Protein AF-A0A8T2P0H8-F1 (afdb_monomer)

Radius of gyration: 30.62 Å; Cα contacts (8 Å, |Δi|>4): 964; chains: 1; bounding box: 77×51×80 Å

Solvent-accessible surface area (backbone atoms only — not comparable to full-atom values): 26871 Å² total; per-residue (Å²): 116,44,76,33,83,90,40,81,39,49,66,88,51,33,48,67,26,96,79,39,48,78,45,76,52,98,51,91,73,51,45,68,33,65,76,38,81,43,48,53,86,49,27,20,58,27,81,47,41,81,36,80,53,46,74,39,43,60,28,81,62,44,70,41,48,44,81,52,16,29,66,15,85,56,33,77,40,82,42,22,50,88,58,39,47,65,35,62,61,39,64,42,43,66,92,54,27,44,67,16,79,69,36,81,41,76,58,55,88,63,52,45,68,46,62,63,42,80,41,44,59,74,55,30,42,72,12,45,60,84,96,56,54,37,82,35,72,20,95,44,94,46,41,45,68,58,54,67,41,60,46,77,68,52,88,88,72,72,79,81,85,88,77,80,75,73,85,80,94,53,92,79,50,43,74,31,72,80,43,76,41,49,67,85,56,30,46,64,21,80,56,45,77,42,73,33,80,60,90,64,53,44,68,42,76,92,35,70,45,43,55,88,48,28,27,73,16,80,93,42,80,37,89,48,46,88,50,42,67,22,51,66,39,77,44,49,80,84,41,23,39,68,14,86,41,40,74,39,81,73,60,49,50,94,59,49,44,64,27,39,65,40,81,43,51,73,75,42,79,49,49,46,59,13,79,42,35,77,42,78,40,86,90,51,56,67,88,37,37,46,54,20,50,59,41,79,36,71,40,54,88,52,33,44,63,17,46,41,97,88,45,47,39,73,41,74,64,51,93,64,51,46,65,28,24,46,45,81,42,50,58,89,58,35,47,58,40,38,39,42,81,41,75,68,81,93,62,88,76,73,84,77,88,64,78,80,44,39,45,46,78,45,56,75,77,68,57,55,56,68,80,71,57,72,65,88,59,83,86,32,39,35,36,31,26,29,70,46,74,50,77,57,97,61,37,28,38,37,37,24,29,71,27,37,32,64,52,95,90,44,76,43,79,78,44,69,70,47,80,45,80,41,44,35,45,47,22,66,66,80,60,76,75,41,37,34,39,41,34,64,54,91,53,34,38,41,36,26,77,38,76,88,45,91,57,53,68,58,65,54,52,62,58,60,74,114

Nearest PDB structures (foldseek):
  6ysq-assembly2_F  TM=4.222E-01  e=3.619E-02  Homo sapiens
  3prx-assembly2_D  TM=3.725E-01  e=8.378E-01  Naja kaouthia
  7oh9-assembly1_M  TM=4.017E-01  e=3.820E-01  Saccharomyces cerevisiae
  3hs0-assembly3_H-2  TM=3.781E-01  e=1.313E+00  Naja kaouthia
  8ied-assembly1_N  TM=2.367E-01  e=1.049E+00  Mus musculus

Foldseek 3Di:
DDAFPNDDDDLVQWDHEPVSDIDGDPDNQWDAALRDTDHLCQWDHENRDIDRDHQWDYQLRDTDHLQQWDAACRAIEGHHVVQWDDLHRYTDGPVFWDHAQSEIDGDDPQWDHQRRDIDRVQFWDFAADDPLTDIEGDPHPQWDYQHRYIDGNDPPDDPDDDDLDDDDDDVPWDDQNSDTDDLQFWDHECSDIDGCVVRQWDYDNQGTDHQVQWDAAPPDIDRHHPFDFQHRDTDDQQQWARANSDIGGRLDDPQWDALHRDIDRNPPQQWARAQSAIDGLVPADSVQWDHFRRDIDRGVVQWDWAAAPVGIDIDGDDPQWDHLHRDIDRVVAWAFFQSDIDGDDPDDDDPPPDPLAAEDEDAPRRDDLCQQAVDPDPPQKKKFAFADWDDDDQKIKTKTAQIWDDDNLDIDRPDGIDIDIGGRGRYHHDDHGWMWIWGDDPRYIYIYTCRSPDDPPVVSSVSNPD

Structure (mmCIF, N/CA/C/O backbone):
data_AF-A0A8T2P0H8-F1
#
_entry.id   AF-A0A8T2P0H8-F1
#
loop_
_atom_site.group_PDB
_atom_site.id
_atom_site.type_symbol
_atom_site.label_atom_id
_atom_site.label_alt_id
_atom_site.label_comp_id
_atom_site.label_asym_id
_atom_site.label_entity_id
_atom_site.label_seq_id
_atom_site.pdbx_PDB_ins_code
_atom_site.Cartn_x
_atom_site.Cartn_y
_atom_site.Cartn_z
_atom_site.occupancy
_atom_site.B_iso_or_equiv
_atom_site.auth_seq_id
_atom_site.auth_comp_id
_atom_site.auth_asym_id
_atom_site.auth_atom_id
_atom_site.pdbx_PDB_model_num
ATOM 1 N N . MET A 1 1 ? 17.667 -11.154 -30.091 1.00 74.25 1 MET A N 1
ATOM 2 C CA . MET A 1 1 ? 17.360 -12.596 -30.091 1.00 74.25 1 MET A CA 1
ATOM 3 C C . MET A 1 1 ? 16.498 -12.916 -28.882 1.00 74.25 1 MET A C 1
ATOM 5 O O . MET A 1 1 ? 16.780 -12.407 -27.804 1.00 74.25 1 MET A O 1
ATOM 9 N N . GLY A 1 2 ? 15.420 -13.667 -29.072 1.00 76.81 2 GLY A N 1
ATOM 10 C CA . GLY A 1 2 ? 14.652 -14.323 -28.020 1.00 76.81 2 GLY A CA 1
ATOM 11 C C . GLY A 1 2 ? 14.938 -15.822 -28.025 1.00 76.81 2 GLY A C 1
ATOM 12 O O . GLY A 1 2 ? 15.586 -16.323 -28.942 1.00 76.81 2 GLY A O 1
ATOM 13 N N . ILE A 1 3 ? 14.462 -16.519 -26.997 1.00 82.56 3 ILE A N 1
ATOM 14 C CA . ILE A 1 3 ? 14.493 -17.981 -26.921 1.00 82.56 3 ILE A CA 1
ATOM 15 C C . ILE A 1 3 ? 13.042 -18.465 -26.962 1.00 82.56 3 ILE A C 1
ATOM 17 O O . ILE A 1 3 ? 12.210 -17.935 -26.226 1.00 82.56 3 ILE A O 1
ATOM 21 N N . CYS A 1 4 ? 12.749 -19.418 -27.842 1.00 80.44 4 CYS A N 1
ATOM 22 C CA . CYS A 1 4 ? 11.451 -20.057 -28.027 1.00 80.44 4 CYS A CA 1
ATOM 23 C C . CYS A 1 4 ? 11.654 -21.571 -27.983 1.00 80.44 4 CYS A C 1
ATOM 25 O O . CYS A 1 4 ? 12.368 -22.098 -28.832 1.00 80.44 4 CYS A O 1
ATOM 27 N N . ALA A 1 5 ? 11.115 -22.255 -26.968 1.00 81.06 5 ALA A N 1
ATOM 28 C CA . ALA A 1 5 ? 11.281 -23.705 -26.788 1.00 81.06 5 ALA A CA 1
ATOM 29 C C . ALA A 1 5 ? 12.735 -24.210 -26.981 1.00 81.06 5 ALA A C 1
ATOM 31 O O . ALA A 1 5 ? 12.980 -25.227 -27.622 1.00 81.06 5 ALA A O 1
ATOM 32 N N . GLY A 1 6 ? 13.718 -23.469 -26.454 1.00 80.56 6 GLY A N 1
ATOM 33 C CA . GLY A 1 6 ? 15.147 -23.805 -26.561 1.00 80.56 6 GLY A CA 1
ATOM 34 C C . GLY A 1 6 ? 15.850 -23.323 -27.837 1.00 80.56 6 GLY A C 1
ATOM 35 O O . GLY A 1 6 ? 17.077 -23.322 -27.878 1.00 80.56 6 GLY A O 1
ATOM 36 N N . ASN A 1 7 ? 15.112 -22.829 -28.833 1.00 80.88 7 ASN A N 1
ATOM 37 C CA . ASN A 1 7 ? 15.657 -22.294 -30.080 1.00 80.88 7 ASN A CA 1
ATOM 38 C C . ASN A 1 7 ? 15.797 -20.769 -30.033 1.00 80.88 7 ASN A C 1
ATOM 40 O O . ASN A 1 7 ? 14.966 -20.064 -29.455 1.00 80.88 7 ASN A O 1
ATOM 44 N N . THR A 1 8 ? 16.850 -20.239 -30.651 1.00 82.44 8 THR A N 1
ATOM 45 C CA . THR A 1 8 ? 17.048 -18.793 -30.777 1.00 82.44 8 THR A CA 1
ATOM 46 C C . THR A 1 8 ? 16.227 -18.248 -31.943 1.00 82.44 8 THR A C 1
ATOM 48 O O . THR A 1 8 ? 16.201 -18.8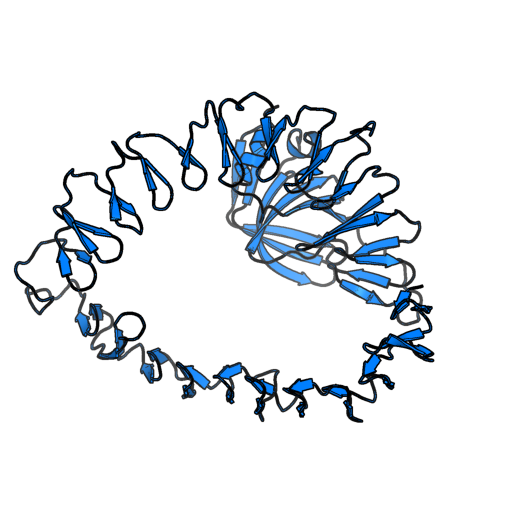39 -33.016 1.00 82.44 8 THR A O 1
ATOM 51 N N . TYR A 1 9 ? 15.556 -17.113 -31.737 1.00 79.56 9 TYR A N 1
ATOM 52 C CA . TYR A 1 9 ? 14.769 -16.448 -32.779 1.00 79.56 9 TYR A CA 1
ATOM 53 C C . TYR A 1 9 ? 14.974 -14.928 -32.765 1.00 79.56 9 TYR A C 1
ATOM 55 O O . TYR A 1 9 ? 15.241 -14.300 -31.732 1.00 79.56 9 TYR A O 1
ATOM 63 N N . ALA A 1 10 ? 14.863 -14.294 -33.920 1.00 77.12 10 ALA A N 1
ATOM 64 C CA . ALA A 1 10 ? 14.948 -12.862 -34.108 1.00 77.12 10 ALA A CA 1
ATOM 65 C C . ALA A 1 10 ? 13.611 -12.196 -33.751 1.00 77.12 10 ALA A C 1
ATOM 67 O O . ALA A 1 10 ? 12.765 -12.000 -34.612 1.00 77.12 10 ALA A O 1
ATOM 68 N N . ARG A 1 11 ? 13.439 -11.754 -32.495 1.00 70.62 11 ARG A N 1
ATOM 69 C CA . ARG A 1 11 ? 12.230 -11.039 -32.002 1.00 70.62 11 ARG A CA 1
ATOM 70 C C . ARG A 1 11 ? 11.704 -9.888 -32.885 1.00 70.62 11 ARG A C 1
ATOM 72 O O . ARG A 1 11 ? 10.582 -9.452 -32.683 1.00 70.62 11 ARG A O 1
ATOM 79 N N . TRP A 1 12 ? 12.509 -9.354 -33.805 1.00 64.69 12 TRP A N 1
ATOM 80 C CA . TRP A 1 12 ? 12.127 -8.285 -34.738 1.00 64.69 12 TRP A CA 1
ATOM 81 C C . TRP A 1 12 ? 11.593 -8.784 -36.094 1.00 64.69 12 TRP A C 1
ATOM 83 O O . TRP A 1 12 ? 11.189 -7.966 -36.915 1.00 64.69 12 TRP A O 1
ATOM 93 N N . ARG A 1 13 ? 11.637 -10.093 -36.368 1.00 70.75 13 ARG A N 1
ATOM 94 C CA . ARG A 1 13 ? 11.207 -10.709 -37.639 1.00 70.75 13 ARG A CA 1
ATOM 95 C C . ARG A 1 13 ? 10.572 -12.091 -37.470 1.00 70.75 13 ARG A C 1
ATOM 97 O O . ARG A 1 13 ? 10.241 -12.734 -38.457 1.00 70.75 13 ARG A O 1
ATOM 104 N N . GLU A 1 14 ? 10.465 -12.564 -36.237 1.00 74.31 14 GLU A N 1
ATOM 105 C CA . GLU A 1 14 ? 10.014 -13.899 -35.871 1.00 74.31 14 GLU A CA 1
ATOM 106 C C . GLU A 1 14 ? 9.151 -13.790 -34.610 1.00 74.31 14 GLU A C 1
ATOM 108 O O . GLU A 1 14 ? 9.482 -13.035 -33.690 1.00 74.31 14 GLU A O 1
ATOM 113 N N . VAL A 1 15 ? 8.048 -14.533 -34.571 1.00 78.81 15 VAL A N 1
ATOM 114 C CA . VAL A 1 15 ? 7.144 -14.624 -33.422 1.00 78.81 15 VAL A CA 1
ATOM 115 C C . VAL A 1 15 ? 7.214 -16.045 -32.882 1.00 78.81 15 VAL A C 1
ATOM 117 O O . VAL A 1 15 ? 7.133 -17.011 -33.636 1.00 78.81 15 VAL A O 1
ATOM 120 N N . CYS A 1 16 ? 7.390 -16.147 -31.567 1.00 80.00 16 CYS A N 1
ATOM 121 C CA . CYS A 1 16 ? 7.310 -17.399 -30.831 1.00 80.00 16 CYS A CA 1
ATOM 122 C C . CYS A 1 16 ? 5.869 -17.607 -30.366 1.00 80.00 16 CYS A C 1
ATOM 124 O O . CYS A 1 16 ? 5.361 -16.778 -29.607 1.00 80.00 16 CYS A O 1
ATOM 126 N N . CYS A 1 17 ? 5.226 -18.682 -30.810 1.00 79.06 17 CYS A N 1
ATOM 127 C CA . CYS A 1 17 ? 3.911 -19.072 -30.317 1.00 79.06 17 CYS A CA 1
ATOM 128 C C . CYS A 1 17 ? 4.020 -19.933 -29.046 1.00 79.06 17 CYS A C 1
ATOM 130 O O . CYS A 1 17 ? 5.081 -20.462 -28.714 1.00 79.06 17 CYS A O 1
ATOM 132 N N . GLU A 1 18 ? 2.908 -20.068 -28.319 1.00 75.44 18 GLU A N 1
ATOM 133 C CA . GLU A 1 18 ? 2.835 -20.807 -27.045 1.00 75.44 18 GLU A CA 1
ATOM 134 C C . GLU A 1 18 ? 3.181 -22.300 -27.171 1.00 75.44 18 GLU A C 1
ATOM 136 O O . GLU A 1 18 ? 3.626 -22.911 -26.204 1.00 75.44 18 GLU A O 1
ATOM 141 N N . ASP A 1 19 ? 3.042 -22.876 -28.367 1.00 75.50 19 ASP A N 1
ATOM 142 C CA . ASP A 1 19 ? 3.439 -24.250 -28.699 1.00 75.50 19 ASP A CA 1
ATOM 143 C C . ASP A 1 19 ? 4.945 -24.394 -28.999 1.00 75.50 19 ASP A C 1
ATOM 145 O O . ASP A 1 19 ? 5.416 -25.480 -29.333 1.00 75.50 19 ASP A O 1
ATOM 149 N N . GLY A 1 20 ? 5.715 -23.307 -28.888 1.00 72.00 20 GLY A N 1
ATOM 150 C CA . GLY A 1 20 ? 7.147 -23.294 -29.164 1.00 72.00 20 GLY A CA 1
ATOM 151 C C . GLY A 1 20 ? 7.507 -23.149 -30.643 1.00 72.00 20 GLY A C 1
ATOM 152 O O . GLY A 1 20 ? 8.693 -23.208 -30.978 1.00 72.00 20 GLY A O 1
ATOM 153 N N . SER A 1 21 ? 6.525 -22.947 -31.527 1.00 75.00 21 SER A N 1
ATOM 154 C CA . SER A 1 21 ? 6.782 -22.703 -32.946 1.00 75.00 21 SER A CA 1
ATOM 155 C C . SER A 1 21 ? 7.334 -21.290 -33.171 1.00 75.00 21 SER A C 1
ATOM 157 O O . SER A 1 21 ? 6.893 -20.312 -32.563 1.00 75.00 21 SER A O 1
ATOM 159 N N . ILE A 1 22 ? 8.337 -21.187 -34.047 1.00 74.94 22 ILE A N 1
ATOM 160 C CA . ILE A 1 22 ? 8.911 -19.918 -34.500 1.00 74.94 22 ILE A CA 1
ATOM 161 C C . ILE A 1 22 ? 8.389 -19.671 -35.912 1.00 74.94 22 ILE A C 1
ATOM 163 O O . ILE A 1 22 ? 8.701 -20.422 -36.836 1.00 74.94 22 ILE A O 1
ATOM 167 N N . LEU A 1 23 ? 7.598 -18.616 -36.078 1.00 70.62 23 LEU A N 1
ATOM 168 C CA . LEU A 1 23 ? 7.009 -18.229 -37.358 1.00 70.62 23 LEU A CA 1
ATOM 169 C C . LEU A 1 23 ? 7.593 -16.889 -37.805 1.00 70.62 23 LEU A C 1
ATOM 171 O O . LEU A 1 23 ? 7.796 -16.010 -36.974 1.00 70.62 23 LEU A O 1
ATOM 175 N N . THR A 1 24 ? 7.864 -16.721 -39.101 1.00 69.06 24 THR A N 1
ATOM 176 C CA . THR A 1 24 ? 8.434 -15.500 -39.698 1.00 69.06 24 THR A CA 1
ATOM 177 C C . THR A 1 24 ? 7.326 -14.571 -40.216 1.00 69.06 24 THR A C 1
ATOM 179 O O . THR A 1 24 ? 6.753 -14.841 -41.273 1.00 69.06 24 THR A O 1
ATOM 182 N N . PRO A 1 25 ? 6.986 -13.459 -39.536 1.00 62.12 25 PRO A N 1
ATOM 183 C CA . PRO A 1 25 ? 5.958 -12.547 -39.999 1.00 62.12 25 PRO A CA 1
ATOM 184 C C . PRO A 1 25 ? 6.553 -11.369 -40.782 1.00 62.12 25 PRO A C 1
ATOM 186 O O . PRO A 1 25 ? 7.675 -10.914 -40.545 1.00 62.12 25 PRO A O 1
ATOM 189 N N . GLY A 1 26 ? 5.762 -10.844 -41.719 1.00 59.56 26 GLY A N 1
ATOM 190 C CA . GLY A 1 26 ? 6.061 -9.610 -42.452 1.00 59.56 26 GLY A CA 1
ATOM 191 C C . GLY A 1 26 ? 5.701 -8.319 -41.700 1.00 59.56 26 GLY A C 1
ATOM 192 O O . GLY A 1 26 ? 6.091 -7.247 -42.153 1.00 59.56 26 GLY A O 1
ATOM 193 N N . ASP A 1 27 ? 4.980 -8.400 -40.570 1.00 63.31 27 ASP A N 1
ATOM 194 C CA . ASP A 1 27 ? 4.488 -7.246 -39.797 1.00 63.31 27 ASP A CA 1
ATOM 195 C C . ASP A 1 27 ? 4.717 -7.454 -38.277 1.00 63.31 27 ASP A C 1
ATOM 197 O O . ASP A 1 27 ? 4.329 -8.496 -37.741 1.00 63.31 27 ASP A O 1
ATOM 201 N N . PRO A 1 28 ? 5.326 -6.487 -37.557 1.00 63.53 28 PRO A N 1
ATOM 202 C CA . PRO A 1 28 ? 5.592 -6.578 -36.116 1.00 63.53 28 PRO A CA 1
ATOM 203 C C . PRO A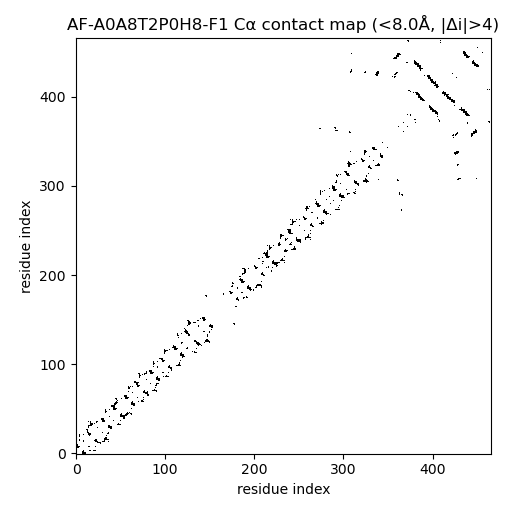 1 28 ? 4.336 -6.525 -35.224 1.00 63.53 28 PRO A C 1
ATOM 205 O O . PRO A 1 28 ? 4.446 -6.738 -34.020 1.00 63.53 28 PRO A O 1
ATOM 208 N N . SER A 1 29 ? 3.155 -6.234 -35.779 1.00 67.69 29 SER A N 1
ATOM 209 C CA . SER A 1 29 ? 1.871 -6.270 -35.067 1.00 67.69 29 SER A CA 1
ATOM 210 C C . SER A 1 29 ? 1.217 -7.655 -35.035 1.00 67.69 29 SER A C 1
ATOM 212 O O . SER A 1 29 ? 0.174 -7.806 -34.400 1.00 67.69 29 SER A O 1
ATOM 214 N N . MET A 1 30 ? 1.801 -8.662 -35.697 1.00 76.31 30 MET A N 1
ATOM 215 C CA . MET A 1 30 ? 1.250 -10.018 -35.720 1.00 76.31 30 MET A CA 1
ATOM 216 C C . MET A 1 30 ? 1.331 -10.701 -34.347 1.00 76.31 30 MET A C 1
ATOM 218 O O . MET A 1 30 ? 2.337 -10.611 -33.646 1.00 76.31 30 MET A O 1
ATOM 222 N N . GLN A 1 31 ? 0.264 -11.406 -33.978 1.00 82.75 31 GLN A N 1
ATOM 223 C CA . GLN A 1 31 ? 0.124 -12.154 -32.725 1.00 82.75 31 GLN A CA 1
ATOM 224 C C . GLN A 1 31 ? -0.039 -13.651 -33.010 1.00 82.75 31 GLN A C 1
ATOM 226 O O . GLN A 1 31 ? -0.353 -14.034 -34.136 1.00 82.75 31 GLN A O 1
ATOM 231 N N . CYS A 1 32 ? 0.172 -14.498 -32.000 1.00 85.69 32 CYS A N 1
ATOM 232 C CA . CYS A 1 32 ? -0.051 -15.941 -32.103 1.00 85.69 32 CYS A CA 1
ATOM 233 C C . CYS A 1 32 ? -1.413 -16.352 -31.545 1.00 85.69 32 CYS A C 1
ATOM 235 O O . CYS A 1 32 ? -1.848 -15.849 -30.513 1.00 85.69 32 CYS A O 1
ATOM 237 N N . CYS A 1 33 ? -2.045 -17.319 -32.204 1.00 87.25 33 CYS A N 1
ATOM 238 C CA . CYS A 1 33 ? -3.238 -18.010 -31.734 1.00 87.25 33 CYS A CA 1
ATOM 239 C C . CYS A 1 33 ? -3.185 -19.472 -32.183 1.00 87.25 33 CYS A C 1
ATOM 241 O O . CYS A 1 33 ? -3.108 -19.726 -33.384 1.00 87.25 33 CYS A O 1
ATOM 243 N N . GLY A 1 34 ? -3.182 -20.426 -31.246 1.00 82.25 34 GLY A N 1
ATOM 244 C CA . GLY A 1 34 ? -3.209 -21.863 -31.569 1.00 82.25 34 GLY A CA 1
ATOM 245 C C . GLY A 1 34 ? -2.131 -22.313 -32.564 1.00 82.25 34 GLY A C 1
ATOM 246 O O . GLY A 1 34 ? -2.434 -23.043 -33.505 1.00 82.25 34 GLY A O 1
ATOM 247 N N . GLY A 1 35 ? -0.898 -21.813 -32.413 1.00 80.00 35 GLY A N 1
ATOM 248 C CA . GLY A 1 35 ? 0.230 -22.149 -33.296 1.00 80.00 35 GLY A CA 1
ATOM 249 C C . GLY A 1 35 ? 0.220 -21.451 -34.665 1.00 80.00 35 GLY A C 1
ATOM 250 O O . GLY A 1 35 ? 0.953 -21.844 -35.568 1.00 80.00 35 GLY A O 1
ATOM 251 N N . ARG A 1 36 ? -0.617 -20.422 -34.864 1.00 80.94 36 ARG A N 1
ATOM 252 C CA . ARG A 1 36 ? -0.676 -19.623 -36.102 1.00 80.94 36 ARG A CA 1
ATOM 253 C C . ARG A 1 36 ? -0.455 -18.142 -35.821 1.00 80.94 36 ARG A C 1
ATOM 255 O O . ARG A 1 36 ? -0.961 -17.622 -34.830 1.00 80.94 36 ARG A O 1
ATOM 262 N N . VAL A 1 37 ? 0.242 -17.453 -36.727 1.00 81.81 37 VAL A N 1
ATOM 263 C CA . VAL A 1 37 ? 0.338 -15.985 -36.716 1.00 81.81 37 VAL A CA 1
ATOM 264 C C . VAL A 1 37 ? -0.891 -15.352 -37.365 1.00 81.81 37 VAL A C 1
ATOM 266 O O . VAL A 1 37 ? -1.367 -15.818 -38.399 1.00 81.81 37 VAL A O 1
ATOM 269 N N . PHE A 1 38 ? -1.384 -14.264 -36.782 1.00 83.12 38 PHE A N 1
ATOM 270 C CA . PHE A 1 38 ? -2.481 -13.470 -37.327 1.00 83.12 38 PHE A CA 1
ATOM 271 C C . PHE A 1 38 ? -2.244 -11.975 -37.122 1.00 83.12 38 PHE A C 1
ATOM 273 O O . PHE A 1 38 ? -1.486 -11.565 -36.247 1.00 83.12 38 PHE A O 1
ATOM 280 N N . VAL A 1 39 ? -2.921 -11.148 -37.919 1.00 82.00 39 VAL A N 1
ATOM 281 C CA . VAL A 1 39 ? -2.906 -9.687 -37.775 1.00 82.00 39 VAL A CA 1
ATOM 282 C C . VAL A 1 39 ? -4.110 -9.258 -36.923 1.00 82.00 39 VAL A C 1
ATOM 284 O O . VAL A 1 39 ? -5.242 -9.457 -37.372 1.00 82.00 39 VAL A O 1
ATOM 287 N N . PRO A 1 40 ? -3.921 -8.610 -35.756 1.00 81.19 40 PRO A N 1
ATOM 288 C CA . PRO A 1 40 ? -5.017 -8.207 -34.860 1.00 81.19 40 PRO A CA 1
ATOM 289 C C . PRO A 1 40 ? -6.031 -7.230 -35.469 1.00 81.19 40 PRO A C 1
ATOM 291 O O . PRO A 1 40 ? -7.138 -7.082 -34.967 1.00 81.19 40 PRO A O 1
ATOM 294 N N . LYS A 1 41 ? -5.670 -6.554 -36.569 1.00 81.44 41 LYS A N 1
ATOM 295 C CA . LYS A 1 41 ? -6.593 -5.704 -37.342 1.00 81.44 41 LYS A CA 1
ATOM 296 C C . LYS A 1 41 ? -7.639 -6.490 -38.134 1.00 81.44 41 LYS A C 1
ATOM 298 O O . LYS A 1 41 ? -8.627 -5.898 -38.552 1.00 81.44 41 LYS A O 1
ATOM 303 N N . HIS A 1 42 ? -7.404 -7.777 -38.382 1.00 82.94 42 HIS A N 1
ATOM 304 C CA . HIS A 1 42 ? -8.275 -8.629 -39.193 1.00 82.94 42 HIS A CA 1
ATOM 305 C C . HIS A 1 42 ? -8.809 -9.833 -38.429 1.00 82.94 42 HIS A C 1
ATOM 307 O O . HIS A 1 42 ? -9.815 -10.385 -38.844 1.00 82.94 42 HIS A O 1
ATOM 313 N N . PHE A 1 43 ? -8.149 -10.257 -37.351 1.00 87.62 43 PHE A N 1
ATOM 314 C CA . PHE A 1 43 ? -8.571 -11.436 -36.611 1.00 87.62 43 PHE A CA 1
ATOM 315 C C . PHE A 1 43 ? -8.506 -11.218 -35.102 1.00 87.62 43 PHE A C 1
ATOM 317 O O . PHE A 1 43 ? -7.732 -10.393 -34.620 1.00 87.62 43 PHE A O 1
ATOM 324 N N . SER A 1 44 ? -9.286 -12.009 -34.374 1.00 90.81 44 SER A N 1
ATOM 325 C CA . SER A 1 44 ? -9.225 -12.154 -32.919 1.00 90.81 44 SER A CA 1
ATOM 326 C C . SER A 1 44 ? -8.917 -13.603 -32.553 1.00 90.81 44 SER A C 1
ATOM 328 O O . SER A 1 44 ? -9.249 -14.524 -33.302 1.00 90.81 44 SER A O 1
ATOM 330 N N . CYS A 1 45 ? -8.294 -13.813 -31.396 1.00 90.38 45 CYS A N 1
ATOM 331 C CA . CYS A 1 45 ? -7.987 -15.142 -30.877 1.00 90.38 45 CYS A CA 1
ATOM 332 C C . CYS A 1 45 ? -8.890 -15.486 -29.690 1.00 90.38 45 CYS A C 1
ATOM 334 O O . CYS A 1 45 ? -9.003 -14.692 -28.759 1.00 90.38 45 CYS A O 1
ATOM 336 N N . CYS A 1 46 ? -9.481 -16.682 -29.682 1.00 93.44 46 CYS A N 1
ATOM 337 C CA . CYS A 1 46 ? -10.179 -17.209 -28.510 1.00 93.44 46 CYS A CA 1
ATOM 338 C C . CYS A 1 46 ? -9.938 -18.716 -28.375 1.00 93.44 46 CYS A C 1
ATOM 340 O O . CYS A 1 46 ? -10.178 -19.473 -29.315 1.00 93.44 46 CYS A O 1
ATOM 342 N N . SER A 1 47 ? -9.400 -19.138 -27.225 1.00 89.94 47 SER A N 1
ATOM 343 C CA . SER A 1 47 ? -9.012 -20.529 -26.924 1.00 89.94 47 SER A CA 1
ATOM 344 C C . SER A 1 47 ? -8.256 -21.230 -28.064 1.00 89.94 47 SER A C 1
ATOM 346 O O . SER A 1 47 ? -8.568 -22.356 -28.442 1.00 89.94 47 SER A O 1
ATOM 348 N N . GLY A 1 48 ? -7.277 -20.536 -28.654 1.00 87.12 48 GLY A N 1
ATOM 349 C CA . GLY A 1 48 ? -6.450 -21.061 -29.745 1.00 87.12 48 GLY A CA 1
ATOM 350 C C . GLY A 1 48 ? -7.111 -21.071 -31.130 1.00 87.12 48 GLY A C 1
ATOM 351 O O . GLY A 1 48 ? -6.470 -21.469 -32.097 1.00 87.12 48 GLY A O 1
ATOM 352 N N . SER A 1 49 ? -8.356 -20.607 -31.260 1.00 90.19 49 SER A N 1
ATOM 353 C CA . SER A 1 49 ? -9.058 -20.483 -32.543 1.00 90.19 49 SER A CA 1
ATOM 354 C C . SER A 1 49 ? -9.063 -19.038 -33.048 1.00 90.19 49 SER A C 1
ATOM 356 O O . SER A 1 49 ? -9.276 -18.101 -32.275 1.00 90.19 49 SER A O 1
ATOM 358 N N . LEU A 1 50 ? -8.834 -18.861 -34.353 1.00 90.94 50 LEU A N 1
ATOM 359 C CA . LEU A 1 50 ? -8.848 -17.561 -35.029 1.00 90.94 50 LEU A CA 1
ATOM 360 C C . LEU A 1 50 ? -10.242 -17.218 -35.552 1.00 90.94 50 LEU A C 1
ATOM 362 O O . LEU A 1 50 ? -10.857 -18.013 -36.260 1.00 90.94 50 LEU A O 1
ATOM 366 N N . PHE A 1 51 ? -10.685 -15.995 -35.281 1.00 90.88 51 PHE A N 1
ATOM 367 C CA . PHE A 1 51 ? -11.953 -15.436 -35.743 1.00 90.88 51 PHE A CA 1
ATOM 368 C C . PHE A 1 51 ? -11.686 -14.243 -36.656 1.00 90.88 51 PHE A C 1
ATOM 370 O O . PHE A 1 51 ? -10.859 -13.410 -36.318 1.00 90.88 51 PHE A O 1
ATOM 377 N N . HIS A 1 52 ? -12.373 -14.152 -37.799 1.00 87.31 52 HIS A N 1
ATOM 378 C CA . HIS A 1 52 ? -12.167 -13.110 -38.826 1.00 87.31 52 HIS A CA 1
ATOM 379 C C . HIS A 1 52 ? -12.676 -11.713 -38.408 1.00 87.31 52 HIS A C 1
ATOM 381 O O . HIS A 1 52 ? -12.568 -10.738 -39.147 1.00 87.31 52 HIS A O 1
ATOM 387 N N . GLU A 1 53 ? -13.265 -11.587 -37.226 1.00 85.88 53 GLU A N 1
ATOM 388 C CA . GLU A 1 53 ? -13.683 -10.295 -36.699 1.00 85.88 53 GLU A CA 1
ATOM 389 C C . GLU A 1 53 ? -12.615 -9.767 -35.736 1.00 85.88 53 GLU A C 1
ATOM 391 O O . GLU A 1 53 ? -12.259 -10.466 -34.782 1.00 85.88 53 GLU A O 1
ATOM 396 N N . PRO A 1 54 ? -12.069 -8.561 -35.962 1.00 85.75 54 PRO A N 1
ATOM 397 C CA . PRO A 1 54 ? -11.127 -7.938 -35.042 1.00 85.75 54 PRO A CA 1
ATOM 398 C C . PRO A 1 54 ? -11.841 -7.372 -33.807 1.00 85.75 54 PRO A C 1
ATOM 400 O O . PRO A 1 54 ? -12.984 -6.925 -33.881 1.00 85.75 54 PRO A O 1
ATOM 403 N N . GLY A 1 55 ? -11.135 -7.330 -32.677 1.00 84.94 55 GLY A N 1
ATOM 404 C CA . GLY A 1 55 ? -11.637 -6.718 -31.442 1.00 84.94 55 GLY A CA 1
ATOM 405 C C . GLY A 1 55 ? -12.643 -7.567 -30.658 1.00 84.94 55 GLY A C 1
ATOM 406 O O . GLY A 1 55 ? -13.327 -7.023 -29.795 1.00 84.94 55 GLY A O 1
ATOM 407 N N . LEU A 1 56 ? -12.739 -8.871 -30.936 1.00 90.69 56 LEU A N 1
ATOM 408 C CA . LEU A 1 56 ? -13.502 -9.798 -30.102 1.00 90.69 56 LEU A CA 1
ATOM 409 C C . LEU A 1 56 ? -12.706 -10.163 -28.843 1.00 90.69 56 LEU A C 1
ATOM 411 O O . LEU A 1 56 ? -11.506 -10.438 -28.904 1.00 90.69 56 LEU A O 1
ATOM 415 N N . SER A 1 57 ? -13.406 -10.214 -27.717 1.00 91.44 57 SER A N 1
ATOM 416 C CA . SER A 1 57 ? -12.928 -10.750 -26.443 1.00 91.44 57 SER A CA 1
ATOM 417 C C . SER A 1 57 ? -13.283 -12.238 -26.332 1.00 91.44 57 SER A C 1
ATOM 419 O O . SER A 1 57 ? -14.088 -12.755 -27.106 1.00 91.44 57 SER A O 1
ATOM 421 N N . CYS A 1 58 ? -12.688 -12.954 -25.376 1.00 93.00 58 CYS A N 1
ATOM 422 C CA . CYS A 1 58 ? -12.902 -14.392 -25.194 1.00 93.00 58 CYS A CA 1
ATOM 423 C C . CYS A 1 58 ? -13.467 -14.689 -23.802 1.00 93.00 58 CYS A C 1
ATOM 425 O O . CYS A 1 58 ? -12.880 -14.297 -22.797 1.00 93.00 58 CYS A O 1
ATOM 427 N N . CYS A 1 59 ? -14.588 -15.408 -23.745 1.00 94.62 59 CYS A N 1
ATOM 428 C CA . CYS A 1 59 ? -15.265 -15.797 -22.513 1.00 94.62 59 CYS A CA 1
ATOM 429 C C . CYS A 1 59 ? -15.441 -17.315 -22.485 1.00 94.62 59 CYS A C 1
ATOM 431 O O . CYS A 1 59 ? -16.262 -17.856 -23.222 1.00 94.62 59 CYS A O 1
ATOM 433 N N . ASN A 1 60 ? -14.645 -18.014 -21.672 1.00 93.50 60 ASN A N 1
ATOM 434 C CA . ASN A 1 60 ? -14.681 -19.479 -21.552 1.00 93.50 60 ASN A CA 1
ATOM 435 C C . ASN A 1 60 ? -14.678 -20.223 -22.913 1.00 93.50 60 ASN A C 1
ATOM 437 O O . ASN A 1 60 ? -15.426 -21.171 -23.130 1.00 93.50 60 ASN A O 1
ATOM 441 N N . GLY A 1 61 ? -13.862 -19.747 -23.862 1.00 90.75 61 GLY A N 1
ATOM 442 C CA . GLY A 1 61 ? -13.763 -20.301 -25.218 1.00 90.75 61 GLY A CA 1
ATOM 443 C C . GLY A 1 61 ? -14.808 -19.820 -26.223 1.00 90.75 61 GLY A C 1
ATOM 444 O O . GLY A 1 61 ? -14.726 -20.191 -27.391 1.00 90.75 61 GLY A O 1
ATOM 445 N N . ILE A 1 62 ? -15.740 -18.962 -25.810 1.00 92.94 62 ILE A N 1
ATOM 446 C CA . ILE A 1 62 ? -16.712 -18.323 -26.694 1.00 92.94 62 ILE A CA 1
ATOM 447 C C . ILE A 1 62 ? -16.226 -16.902 -27.011 1.00 92.94 62 ILE A C 1
ATOM 449 O O . ILE A 1 62 ? -16.066 -16.095 -26.088 1.00 92.94 62 ILE A O 1
ATOM 453 N N . PRO A 1 63 ? -15.976 -16.562 -28.286 1.00 93.75 63 PRO A N 1
ATOM 454 C CA . PRO A 1 63 ? -15.651 -15.195 -28.662 1.00 93.75 63 PRO A CA 1
ATOM 455 C C . PRO A 1 63 ? -16.902 -14.309 -28.571 1.00 93.75 63 PRO A C 1
ATOM 457 O O . PRO A 1 63 ? -18.000 -14.728 -28.939 1.00 93.75 63 PRO A O 1
ATOM 460 N N . TYR A 1 64 ? -16.746 -13.077 -28.101 1.00 93.31 64 TYR A N 1
ATOM 461 C CA . TYR A 1 64 ? -17.837 -12.110 -27.999 1.00 93.31 64 TYR A CA 1
ATOM 462 C C . TYR A 1 64 ? -17.359 -10.694 -28.313 1.00 93.31 64 TYR A C 1
ATOM 464 O O . TYR A 1 64 ? -16.174 -10.385 -28.205 1.00 93.31 64 TYR A O 1
ATOM 472 N N . ASN A 1 65 ? -18.285 -9.818 -28.698 1.00 90.38 65 ASN A N 1
ATOM 473 C CA . ASN A 1 65 ? -17.972 -8.425 -28.986 1.00 90.38 65 ASN A CA 1
ATOM 474 C C . ASN A 1 65 ? -18.158 -7.564 -27.717 1.00 90.38 65 ASN A C 1
ATOM 476 O O . ASN A 1 65 ? -19.298 -7.394 -27.278 1.00 90.38 65 ASN A O 1
ATOM 480 N N . PRO A 1 66 ? -17.093 -6.971 -27.144 1.00 89.62 66 PRO A N 1
ATOM 481 C CA . PRO A 1 66 ? -17.188 -6.176 -25.916 1.00 89.62 66 PRO A CA 1
ATOM 482 C C . PRO A 1 66 ? -18.041 -4.904 -26.073 1.00 89.62 66 PRO A C 1
ATOM 484 O O . PRO A 1 66 ? -18.485 -4.318 -25.088 1.00 89.62 66 PRO A O 1
ATOM 487 N N . VAL A 1 67 ? -18.318 -4.467 -27.310 1.00 86.75 67 VAL A N 1
ATOM 488 C CA . VAL A 1 67 ? -19.177 -3.307 -27.592 1.00 86.75 67 VAL A CA 1
ATOM 489 C C . VAL A 1 67 ? -20.640 -3.584 -27.263 1.00 86.75 67 VAL A C 1
ATOM 491 O O . VAL A 1 67 ? -21.335 -2.655 -26.866 1.00 86.75 67 VAL A O 1
ATOM 494 N N . ASN A 1 68 ? -21.124 -4.820 -27.402 1.00 88.56 68 ASN A N 1
ATOM 495 C CA . ASN A 1 68 ? -22.537 -5.159 -27.178 1.00 88.56 68 ASN A CA 1
ATOM 496 C C . ASN A 1 68 ? -22.759 -6.302 -26.178 1.00 88.56 68 ASN A C 1
ATOM 498 O O . ASN A 1 68 ? -23.902 -6.600 -25.848 1.00 88.56 68 ASN A O 1
ATOM 502 N N . SER A 1 69 ? -21.685 -6.930 -25.711 1.00 91.62 69 SER A N 1
ATOM 503 C CA . SER A 1 69 ? -21.710 -8.115 -24.863 1.00 91.62 69 SER A CA 1
ATOM 504 C C . SER A 1 69 ? -20.619 -8.014 -23.794 1.00 91.62 69 SER A C 1
ATOM 506 O O . SER A 1 69 ? -19.670 -7.243 -23.935 1.00 91.62 69 SER A O 1
ATOM 508 N N . SER A 1 70 ? -20.741 -8.804 -22.732 1.00 92.81 70 SER A N 1
ATOM 509 C CA . SER A 1 70 ? -19.778 -8.882 -21.623 1.00 92.81 70 SER A CA 1
ATOM 510 C C . SER A 1 70 ? -19.654 -10.323 -21.132 1.00 92.81 70 SER A C 1
ATOM 512 O O . SER A 1 70 ? -20.466 -11.179 -21.495 1.00 92.81 70 SER A O 1
ATOM 514 N N . CYS A 1 71 ? -18.634 -10.611 -20.323 1.00 94.44 71 CYS A N 1
ATOM 515 C CA . CYS A 1 71 ? -18.373 -11.942 -19.775 1.00 94.44 71 CYS A CA 1
ATOM 516 C C . CYS A 1 71 ? -18.532 -11.953 -18.250 1.00 94.44 71 CYS A C 1
ATOM 518 O O . CYS A 1 71 ? -17.732 -11.344 -17.545 1.00 94.44 71 CYS A O 1
ATOM 520 N N . CYS A 1 72 ? -19.514 -12.699 -17.737 1.00 93.88 72 CYS A N 1
ATOM 521 C CA . CYS A 1 72 ? -19.755 -12.856 -16.300 1.00 93.88 72 CYS A CA 1
ATOM 522 C C . CYS A 1 72 ? -19.643 -14.330 -15.901 1.00 93.88 72 CYS A C 1
ATOM 524 O O . CYS A 1 72 ? -20.374 -15.171 -16.422 1.00 93.88 72 CYS A O 1
ATOM 526 N N . LEU A 1 73 ? -18.704 -14.661 -15.004 1.00 92.62 73 LEU A N 1
ATOM 527 C CA . LEU A 1 73 ? -18.404 -16.037 -14.562 1.00 92.62 73 LEU A CA 1
ATOM 528 C C . LEU A 1 73 ? -18.333 -17.061 -15.716 1.00 92.62 73 LEU A C 1
ATOM 530 O O . LEU A 1 73 ? -18.845 -18.175 -15.621 1.00 92.62 73 LEU A O 1
ATOM 534 N N . GLY A 1 74 ? -17.707 -16.675 -16.832 1.00 90.62 74 GLY A N 1
ATOM 535 C CA . GLY A 1 74 ? -17.541 -17.545 -17.999 1.00 90.62 74 GLY A CA 1
ATOM 536 C C . GLY A 1 74 ? -18.775 -17.676 -18.899 1.00 90.62 74 GLY A C 1
ATOM 537 O O . GLY A 1 74 ? -18.769 -18.512 -19.802 1.00 90.62 74 GLY A O 1
ATOM 538 N N . ARG A 1 75 ? -19.816 -16.859 -18.694 1.00 94.81 75 ARG A N 1
ATOM 539 C CA . ARG A 1 75 ? -20.998 -16.766 -19.558 1.00 94.81 75 ARG A CA 1
ATOM 540 C C . ARG A 1 75 ? -21.023 -15.430 -20.304 1.00 94.81 75 ARG A C 1
ATOM 542 O O . ARG A 1 75 ? -20.922 -14.371 -19.688 1.00 94.81 75 ARG A O 1
ATOM 549 N N . VAL A 1 76 ? -21.196 -15.487 -21.625 1.00 94.88 76 VAL A N 1
ATOM 550 C CA . VAL A 1 76 ? -21.411 -14.296 -22.463 1.00 94.88 76 VAL A CA 1
ATOM 551 C C . VAL A 1 76 ? -22.828 -13.771 -22.250 1.00 94.88 76 VAL A C 1
ATOM 553 O O . VAL A 1 76 ? -23.795 -14.537 -22.271 1.00 94.88 76 VAL A O 1
ATOM 556 N N . THR A 1 77 ? -22.949 -12.463 -22.060 1.00 92.88 77 THR A N 1
ATOM 557 C CA . THR A 1 77 ? -24.215 -11.753 -21.853 1.00 92.88 77 THR A CA 1
ATOM 558 C C . THR A 1 77 ? -24.443 -10.722 -22.962 1.00 92.88 77 THR A C 1
ATOM 560 O O . THR A 1 77 ? -23.560 -10.483 -23.778 1.00 92.88 77 THR A O 1
ATOM 563 N N . ASN A 1 78 ? -25.620 -10.099 -23.002 1.00 91.25 78 ASN A N 1
ATOM 564 C CA . ASN A 1 78 ? -26.039 -9.154 -24.042 1.00 91.25 78 ASN A CA 1
ATOM 565 C C . ASN A 1 78 ? -25.917 -7.672 -23.634 1.00 91.25 78 ASN A C 1
ATOM 567 O O . ASN A 1 78 ? -26.633 -6.829 -24.177 1.00 91.25 78 ASN A O 1
ATOM 571 N N . ILE A 1 79 ? -25.072 -7.356 -22.649 1.00 84.00 79 ILE A N 1
ATOM 572 C CA . ILE A 1 79 ? -24.813 -5.977 -22.218 1.00 84.00 79 ILE A CA 1
ATOM 573 C C . ILE A 1 79 ? -23.355 -5.646 -22.504 1.00 84.00 79 ILE A C 1
ATOM 575 O O . ILE A 1 79 ? -22.473 -6.421 -22.146 1.00 84.00 79 ILE A O 1
ATOM 579 N N . SER A 1 80 ? -23.120 -4.489 -23.125 1.00 85.44 80 SER A N 1
ATOM 580 C CA . SER A 1 80 ? -21.785 -3.957 -23.410 1.00 85.44 80 SER A CA 1
ATOM 581 C C . SER A 1 80 ? -20.903 -3.924 -22.165 1.00 85.44 80 SER A C 1
ATOM 583 O O . SER A 1 80 ? -21.311 -3.378 -21.140 1.00 85.44 80 SER A O 1
ATOM 585 N N . GLU A 1 81 ? -19.664 -4.393 -22.300 1.00 87.06 81 GLU A N 1
ATOM 586 C CA . GLU A 1 81 ? -18.644 -4.360 -21.245 1.00 87.06 81 GLU A CA 1
ATOM 587 C C . GLU A 1 81 ? -18.351 -2.931 -20.751 1.00 87.06 81 GLU A C 1
ATOM 589 O O . GLU A 1 81 ? -17.907 -2.728 -19.627 1.00 87.06 81 GLU A O 1
ATOM 594 N N . MET A 1 82 ? -18.660 -1.915 -21.565 1.00 81.19 82 MET A N 1
ATOM 595 C CA . MET A 1 82 ? -18.472 -0.505 -21.209 1.00 81.19 82 MET A CA 1
ATOM 596 C C . MET A 1 82 ? -19.482 0.012 -20.176 1.00 81.19 82 MET A C 1
ATOM 598 O O . MET A 1 82 ? -19.247 1.059 -19.574 1.00 81.19 82 MET A O 1
ATOM 602 N N . VAL A 1 83 ? -20.626 -0.662 -20.018 1.00 81.62 83 VAL A N 1
ATOM 603 C CA . VAL A 1 83 ? -21.729 -0.223 -19.142 1.00 81.62 83 VAL A CA 1
ATOM 604 C C . VAL A 1 83 ? -22.253 -1.332 -18.236 1.00 81.62 83 VAL A C 1
ATOM 606 O O . VAL A 1 83 ? -23.192 -1.089 -17.489 1.00 81.62 83 VAL A O 1
ATOM 609 N N . SER A 1 84 ? -21.711 -2.546 -18.323 1.00 87.62 84 SER A N 1
ATOM 610 C CA . SER A 1 84 ? -22.145 -3.681 -17.515 1.00 87.62 84 SER A CA 1
ATOM 611 C C . SER A 1 84 ? -21.290 -3.868 -16.269 1.00 87.62 84 SER A C 1
ATOM 613 O O . SER A 1 84 ? -20.071 -3.733 -16.335 1.00 87.62 84 SER A O 1
ATOM 615 N N . ASP A 1 85 ? -21.919 -4.315 -15.190 1.00 91.06 85 ASP A N 1
ATOM 616 C CA . ASP A 1 85 ? -21.267 -5.009 -14.079 1.00 91.06 85 ASP A CA 1
ATOM 617 C C . ASP A 1 85 ? -21.869 -6.423 -13.942 1.00 91.06 85 ASP A C 1
ATOM 619 O O . ASP A 1 85 ? -22.904 -6.720 -14.548 1.00 91.06 85 ASP A O 1
ATOM 623 N N . CYS A 1 86 ? -21.232 -7.316 -13.186 1.00 92.44 86 CYS A N 1
ATOM 624 C CA . CYS A 1 86 ? -21.645 -8.714 -13.068 1.00 92.44 86 CYS A CA 1
ATOM 625 C C . CYS A 1 86 ? -22.321 -9.011 -11.725 1.00 92.44 86 CYS A C 1
ATOM 627 O O . CYS A 1 86 ? -21.731 -8.871 -10.657 1.00 92.44 86 CYS A O 1
ATOM 629 N N . CYS A 1 87 ? -23.549 -9.521 -11.798 1.00 94.00 87 CYS A N 1
ATOM 630 C CA . CYS A 1 87 ? -24.257 -10.163 -10.699 1.00 94.00 87 CYS A CA 1
ATOM 631 C C . CYS A 1 87 ? -24.202 -11.675 -10.937 1.00 94.00 87 CYS A C 1
ATOM 633 O O . CYS A 1 87 ? -24.968 -12.231 -11.727 1.00 94.00 87 CYS A O 1
ATOM 635 N N . GLU A 1 88 ? -23.216 -12.330 -10.324 1.00 93.38 88 GLU A N 1
ATOM 636 C CA . GLU A 1 88 ? -22.853 -13.717 -10.632 1.00 93.38 88 GLU A CA 1
ATOM 637 C C . GLU A 1 88 ? -22.566 -13.921 -12.136 1.00 93.38 88 GLU A C 1
ATOM 639 O O . GLU A 1 88 ? -21.628 -13.338 -12.674 1.00 93.38 88 GLU A O 1
ATOM 644 N N . SER A 1 89 ? -23.345 -14.764 -12.825 1.00 93.00 89 SER A N 1
ATOM 645 C CA . SER A 1 89 ? -23.186 -15.067 -14.257 1.00 93.00 89 SER A CA 1
ATOM 646 C C . SER A 1 89 ? -24.039 -14.182 -15.174 1.00 93.00 89 SER A C 1
ATOM 648 O O . SER A 1 89 ? -24.129 -14.442 -16.377 1.00 93.00 89 SER A O 1
ATOM 650 N N . VAL A 1 90 ? -24.688 -13.153 -14.619 1.00 92.69 90 VAL A N 1
ATOM 651 C CA . VAL A 1 90 ? -25.597 -12.255 -15.338 1.00 92.69 90 VAL A CA 1
ATOM 652 C C . VAL A 1 90 ? -25.062 -10.830 -15.275 1.00 92.69 90 VAL A C 1
ATOM 654 O O . VAL A 1 90 ? -24.752 -10.317 -14.204 1.00 92.69 90 VAL A O 1
ATOM 657 N N . ALA A 1 91 ? -24.973 -10.173 -16.426 1.00 93.38 91 ALA A N 1
ATOM 658 C CA . ALA A 1 91 ? -24.615 -8.765 -16.491 1.00 93.38 91 ALA A CA 1
ATOM 659 C C . ALA A 1 91 ? -25.825 -7.884 -16.166 1.00 93.38 91 ALA A C 1
ATOM 661 O O . ALA A 1 91 ? -26.952 -8.203 -16.548 1.00 93.38 91 ALA A O 1
ATOM 662 N N . TYR A 1 92 ? -25.583 -6.748 -15.523 1.00 90.94 92 TYR A N 1
ATOM 663 C CA . TYR A 1 92 ? -26.582 -5.711 -15.275 1.00 90.94 92 TYR A CA 1
ATOM 664 C C . TYR A 1 92 ? -25.997 -4.322 -15.529 1.00 90.94 92 TYR A C 1
ATOM 666 O O . TYR A 1 92 ? -24.781 -4.150 -15.560 1.00 90.94 92 TYR A O 1
ATOM 674 N N . ASN A 1 93 ? -26.857 -3.322 -15.720 1.00 84.69 93 ASN A N 1
ATOM 675 C CA . ASN A 1 93 ? -26.427 -1.936 -15.897 1.00 84.69 93 ASN A CA 1
ATOM 676 C C . ASN A 1 93 ? -26.451 -1.193 -14.544 1.00 84.69 93 ASN A C 1
ATOM 678 O O . ASN A 1 93 ? -27.546 -0.856 -14.082 1.00 84.69 93 ASN A O 1
ATOM 682 N N . PRO A 1 94 ? -25.295 -0.858 -13.936 1.00 85.19 94 PRO A N 1
ATOM 683 C CA . PRO A 1 94 ? -25.220 -0.240 -12.614 1.00 85.19 94 PRO A CA 1
ATOM 684 C C . PRO A 1 94 ? -25.752 1.201 -12.572 1.00 85.19 94 PRO A C 1
ATOM 686 O O . PRO A 1 94 ? -25.927 1.757 -11.493 1.00 85.19 94 PRO A O 1
ATOM 689 N N . VAL A 1 95 ? -26.048 1.819 -13.724 1.00 80.50 95 VAL A N 1
ATOM 690 C CA . VAL A 1 95 ? -26.728 3.125 -13.796 1.00 80.50 95 VAL A CA 1
ATOM 691 C C . VAL A 1 95 ? -28.223 2.997 -13.484 1.00 80.50 95 VAL A C 1
ATOM 693 O O . VAL A 1 95 ? -28.846 3.951 -13.029 1.00 80.50 95 VAL A O 1
ATOM 696 N N . THR A 1 96 ? -28.814 1.830 -13.743 1.00 82.25 96 THR A N 1
ATOM 697 C CA . THR A 1 96 ? -30.274 1.616 -13.663 1.00 82.25 96 THR A CA 1
ATOM 698 C C . THR A 1 96 ? -30.678 0.452 -12.769 1.00 82.25 96 THR A C 1
ATOM 700 O O . THR A 1 96 ? -31.862 0.262 -12.503 1.00 82.25 96 THR A O 1
ATOM 703 N N . GLN A 1 97 ? -29.716 -0.354 -12.333 1.00 91.31 97 GLN A N 1
ATOM 704 C CA . GLN A 1 97 ? -29.929 -1.600 -11.615 1.00 91.31 97 GLN A CA 1
ATOM 705 C C . GLN A 1 97 ? -28.857 -1.780 -10.538 1.00 91.31 97 GLN A C 1
ATOM 707 O O . GLN A 1 97 ? -27.791 -1.173 -10.597 1.00 91.31 97 GLN A O 1
ATOM 712 N N . VAL A 1 98 ? -29.134 -2.644 -9.569 1.00 91.06 98 VAL A N 1
ATOM 713 C CA . VAL A 1 98 ? -28.228 -3.000 -8.474 1.00 91.06 98 VAL A CA 1
ATOM 714 C C . VAL A 1 98 ? -28.296 -4.503 -8.213 1.00 91.06 98 VAL A C 1
ATOM 716 O O . VAL A 1 98 ? -29.357 -5.108 -8.349 1.00 91.06 98 VAL A O 1
ATOM 719 N N . CYS A 1 99 ? -27.167 -5.114 -7.856 1.00 93.25 99 CYS A N 1
ATOM 720 C CA . CYS A 1 99 ? -27.083 -6.525 -7.487 1.00 93.25 99 CYS A CA 1
ATOM 721 C C . CYS A 1 99 ? -27.076 -6.678 -5.959 1.00 93.25 99 CYS A C 1
ATOM 723 O O . CYS A 1 99 ? -26.149 -6.218 -5.293 1.00 93.25 99 CYS A O 1
ATOM 725 N N . CYS A 1 100 ? -28.084 -7.356 -5.413 1.00 92.12 100 CYS A N 1
ATOM 726 C CA . CYS A 1 100 ? -28.183 -7.716 -4.002 1.00 92.12 100 CYS A CA 1
ATOM 727 C C . CYS A 1 100 ? -28.026 -9.240 -3.864 1.00 92.12 100 CYS A C 1
ATOM 729 O O . CYS A 1 100 ? -28.948 -9.985 -4.191 1.00 92.12 100 CYS A O 1
ATOM 731 N N . ASP A 1 101 ? -26.847 -9.702 -3.435 1.00 89.88 101 ASP A N 1
ATOM 732 C CA . ASP A 1 101 ? -26.528 -11.122 -3.178 1.00 89.88 101 ASP A CA 1
ATOM 733 C C . ASP A 1 101 ? -27.010 -12.089 -4.284 1.00 89.88 101 ASP A C 1
ATOM 735 O O . ASP A 1 101 ? -27.749 -13.044 -4.041 1.00 89.88 101 ASP A O 1
ATOM 739 N N . GLY A 1 102 ? -26.648 -11.775 -5.534 1.00 90.44 102 GLY A N 1
ATOM 740 C CA . GLY A 1 102 ? -27.000 -12.569 -6.719 1.00 90.44 102 GLY A CA 1
ATOM 741 C C . GLY A 1 102 ? -28.338 -12.209 -7.378 1.00 90.44 102 GLY A C 1
ATOM 742 O O . GLY A 1 102 ? -28.661 -12.745 -8.437 1.00 90.44 102 GLY A O 1
ATOM 743 N N . HIS A 1 103 ? -29.109 -11.273 -6.815 1.00 93.50 103 HIS A N 1
ATOM 744 C CA . HIS A 1 103 ? -30.388 -10.825 -7.373 1.00 93.50 103 HIS A CA 1
ATOM 745 C C . HIS A 1 103 ? -30.310 -9.394 -7.915 1.00 93.50 103 HIS A C 1
ATOM 747 O O . HIS A 1 103 ? -29.958 -8.462 -7.196 1.00 93.50 103 HIS A O 1
ATOM 753 N N . ILE A 1 104 ? -30.674 -9.212 -9.186 1.00 93.06 104 ILE A N 1
ATOM 754 C CA . ILE A 1 104 ? -30.683 -7.901 -9.847 1.00 93.06 104 ILE A CA 1
ATOM 755 C C . ILE A 1 104 ? -32.023 -7.206 -9.593 1.00 93.06 104 ILE A C 1
ATOM 757 O O . ILE A 1 104 ? -33.077 -7.737 -9.943 1.00 93.06 104 ILE A O 1
ATOM 761 N N . HIS A 1 105 ? -31.968 -5.989 -9.058 1.00 92.62 105 HIS A N 1
ATOM 762 C CA . HIS A 1 105 ? -33.120 -5.120 -8.815 1.00 92.62 105 HIS A CA 1
ATOM 763 C C . HIS A 1 105 ? -32.999 -3.805 -9.596 1.00 92.62 105 HIS A C 1
ATOM 765 O O . HIS A 1 105 ? -31.884 -3.387 -9.914 1.00 92.62 105 HIS A O 1
ATOM 771 N N . PRO A 1 106 ? -34.112 -3.115 -9.901 1.00 91.38 106 PRO A N 1
ATOM 772 C CA . PRO A 1 106 ? -34.073 -1.735 -10.384 1.00 91.38 106 PRO A CA 1
ATOM 773 C C . PRO A 1 106 ? -33.450 -0.802 -9.336 1.00 91.38 106 PRO A C 1
ATOM 775 O O . PRO A 1 106 ? -33.801 -0.874 -8.161 1.00 91.38 106 PRO A O 1
ATOM 778 N N . LEU A 1 107 ? -32.552 0.091 -9.754 1.00 83.25 107 LEU A N 1
ATOM 779 C CA . LEU A 1 107 ? -31.964 1.104 -8.878 1.00 83.25 107 LEU A CA 1
ATOM 780 C C . LEU A 1 107 ? -33.008 2.191 -8.594 1.00 83.25 107 LEU A C 1
ATOM 782 O O . LEU A 1 107 ? -33.487 2.854 -9.517 1.00 83.25 107 LEU A O 1
ATOM 786 N N . LEU A 1 108 ? -33.353 2.380 -7.321 1.00 83.62 108 LEU A N 1
ATOM 787 C CA . LEU A 1 108 ? -34.321 3.379 -6.871 1.00 83.62 108 LEU A CA 1
ATOM 788 C C . LEU A 1 108 ? -33.629 4.433 -5.985 1.00 83.62 108 LEU A C 1
ATOM 790 O O . LEU A 1 108 ? -32.603 4.154 -5.363 1.00 83.62 108 LEU A O 1
ATOM 794 N N . PRO A 1 109 ? -34.158 5.666 -5.892 1.00 80.81 109 PRO A N 1
ATOM 795 C CA . PRO A 1 109 ? -33.667 6.641 -4.922 1.00 80.81 109 PRO A CA 1
ATOM 796 C C . PRO A 1 109 ? -33.781 6.091 -3.496 1.00 80.81 109 PRO A C 1
ATOM 798 O O . PRO A 1 109 ? -34.787 5.478 -3.153 1.00 80.81 109 PRO A O 1
ATOM 801 N N . HIS A 1 110 ? -32.762 6.335 -2.669 1.00 85.06 110 HIS A N 1
ATOM 802 C CA . HIS A 1 110 ? -32.708 5.899 -1.266 1.00 85.06 110 HIS A CA 1
ATOM 803 C C . HIS A 1 110 ? -32.775 4.376 -1.050 1.00 85.06 110 HIS A C 1
ATOM 805 O O . HIS A 1 110 ? -33.018 3.945 0.075 1.00 85.06 110 HIS A O 1
ATOM 811 N N . SER A 1 111 ? -32.531 3.551 -2.074 1.00 86.19 111 SER A N 1
ATOM 812 C CA . SER A 1 111 ? -32.513 2.094 -1.922 1.00 86.19 111 SER A CA 1
ATOM 813 C C . SER A 1 111 ? -31.149 1.546 -1.496 1.00 86.19 111 SER A C 1
ATOM 815 O O . SER A 1 111 ? -30.127 2.009 -2.000 1.00 86.19 111 SER A O 1
ATOM 817 N N . ASP A 1 112 ? -31.139 0.520 -0.647 1.00 90.31 112 ASP A N 1
ATOM 818 C CA . ASP A 1 112 ? -29.945 -0.237 -0.251 1.00 90.31 112 ASP A CA 1
ATOM 819 C C . ASP A 1 112 ? -30.254 -1.747 -0.185 1.00 90.31 112 ASP A C 1
ATOM 821 O O . ASP A 1 112 ? -31.417 -2.160 -0.147 1.00 90.31 112 ASP A O 1
ATOM 825 N N . CYS A 1 113 ? -29.220 -2.588 -0.202 1.00 90.75 113 CYS A N 1
ATOM 826 C CA . CYS A 1 113 ? -29.360 -4.043 -0.192 1.00 90.75 113 CYS A CA 1
ATOM 827 C C . CYS A 1 113 ? -29.343 -4.607 1.237 1.00 90.75 113 CYS A C 1
ATOM 829 O O . CYS A 1 113 ? -28.417 -4.375 2.019 1.00 90.75 113 CYS A O 1
ATOM 831 N N . CYS A 1 114 ? -30.321 -5.454 1.555 1.00 91.50 114 CYS A N 1
ATOM 832 C CA . CYS A 1 114 ? -30.305 -6.329 2.721 1.00 91.50 114 CYS A CA 1
ATOM 833 C C . CYS A 1 114 ? -30.338 -7.783 2.253 1.00 91.50 114 CYS A C 1
ATOM 835 O O . CYS A 1 114 ? -31.397 -8.349 1.987 1.00 91.50 114 CYS A O 1
ATOM 837 N N . HIS A 1 115 ? -29.154 -8.388 2.134 1.00 89.19 115 HIS A N 1
ATOM 838 C CA . HIS A 1 115 ? -28.994 -9.713 1.536 1.00 89.19 115 HIS A CA 1
ATOM 839 C C . HIS A 1 115 ? -29.503 -9.712 0.085 1.00 89.19 115 HIS A C 1
ATOM 841 O O . HIS A 1 115 ? -28.938 -8.997 -0.737 1.00 89.19 115 HIS A O 1
ATOM 847 N N . LYS A 1 116 ? -30.564 -10.463 -0.217 1.00 90.00 116 LYS A N 1
ATOM 848 C CA . LYS A 1 116 ? -31.156 -10.579 -1.557 1.00 90.00 116 LYS A CA 1
ATOM 849 C C . LYS A 1 116 ? -32.220 -9.525 -1.851 1.00 90.00 116 LYS A C 1
ATOM 851 O O . LYS A 1 116 ? -32.663 -9.405 -2.992 1.00 90.00 116 LYS A O 1
ATOM 856 N N . GLU A 1 117 ? -32.656 -8.789 -0.832 1.00 89.62 117 GLU A N 1
ATOM 857 C CA . GLU A 1 117 ? -33.765 -7.842 -0.921 1.00 89.62 117 GLU A CA 1
ATOM 858 C C . GLU A 1 117 ? -33.261 -6.403 -1.033 1.00 89.62 117 GLU A C 1
ATOM 860 O O . GLU A 1 117 ? -32.322 -6.000 -0.344 1.00 89.62 117 GLU A O 1
ATOM 865 N N . LEU A 1 118 ? -33.921 -5.619 -1.884 1.00 91.00 118 LEU A N 1
ATOM 866 C CA . LEU A 1 118 ? -33.740 -4.175 -1.966 1.00 91.00 118 LEU A CA 1
ATOM 867 C C . LEU A 1 118 ? -34.747 -3.493 -1.030 1.00 91.00 118 LEU A C 1
ATOM 869 O O . LEU A 1 118 ? -35.942 -3.782 -1.101 1.00 91.00 118 LEU A O 1
ATOM 873 N N . PHE A 1 119 ? -34.291 -2.580 -0.173 1.00 91.88 119 PHE A N 1
ATOM 874 C CA . PHE A 1 119 ? -35.160 -1.831 0.738 1.00 91.88 119 PHE A CA 1
ATOM 875 C C . PHE A 1 119 ? -34.912 -0.327 0.649 1.00 91.88 119 PHE A C 1
ATOM 877 O O . PHE A 1 119 ? -33.820 0.121 0.314 1.00 91.88 119 PHE A O 1
ATOM 884 N N . ASP A 1 120 ? -35.932 0.457 0.981 1.00 90.31 120 ASP A N 1
ATOM 885 C CA . ASP A 1 120 ? -35.851 1.913 1.072 1.00 90.31 120 ASP A CA 1
ATOM 886 C C . ASP A 1 120 ? -35.312 2.335 2.449 1.00 90.31 120 ASP A C 1
ATOM 888 O O . ASP A 1 120 ? -35.910 2.051 3.490 1.00 90.31 120 ASP A O 1
ATOM 892 N N . THR A 1 121 ? -34.170 3.019 2.454 1.00 89.12 121 THR A N 1
ATOM 893 C CA . THR A 1 121 ? -33.458 3.479 3.653 1.00 89.12 121 THR A CA 1
ATOM 894 C C . THR A 1 121 ? -34.194 4.572 4.432 1.00 89.12 121 THR A C 1
ATOM 896 O O . THR A 1 121 ? -33.883 4.784 5.613 1.00 89.12 121 THR A O 1
ATOM 899 N N . GLU A 1 122 ? -35.178 5.253 3.833 1.00 87.88 122 GLU A N 1
ATOM 900 C CA . GLU A 1 122 ? -36.032 6.209 4.544 1.00 87.88 122 GLU A CA 1
ATOM 901 C C . GLU A 1 122 ? -37.083 5.501 5.404 1.00 87.88 122 GLU A C 1
ATOM 903 O O . GLU A 1 122 ? -37.382 5.959 6.510 1.00 87.88 122 GLU A O 1
ATOM 908 N N . THR A 1 123 ? -37.610 4.367 4.931 1.00 90.50 123 THR A N 1
ATOM 909 C CA . THR A 1 123 ? -38.751 3.678 5.555 1.00 90.50 123 THR A CA 1
ATOM 910 C C . THR A 1 123 ? -38.395 2.370 6.252 1.00 90.50 123 THR A C 1
ATOM 912 O O . THR A 1 123 ? -39.178 1.909 7.087 1.00 90.50 123 THR A O 1
ATOM 915 N N . LYS A 1 124 ? -37.222 1.785 5.979 1.00 93.38 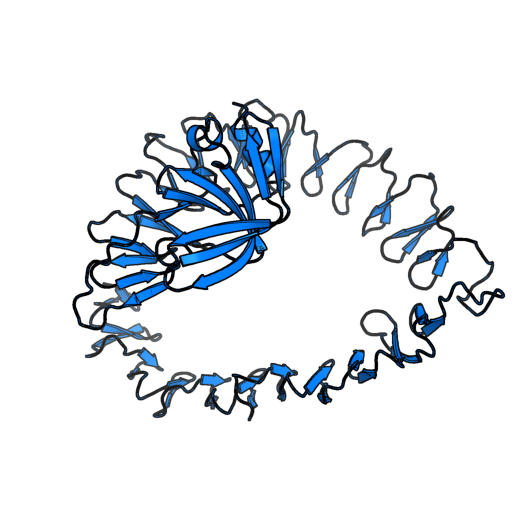124 LYS A N 1
ATOM 916 C CA . LYS A 1 124 ? -36.759 0.505 6.538 1.00 93.38 124 LYS A CA 1
ATOM 917 C C . LYS A 1 124 ? -35.284 0.548 6.976 1.00 93.38 124 LYS A C 1
ATOM 919 O O . LYS A 1 124 ? -34.544 1.488 6.689 1.00 93.38 124 LYS A O 1
ATOM 924 N N . LEU A 1 125 ? -34.861 -0.475 7.717 1.00 89.62 125 LEU A N 1
ATOM 925 C CA . LEU A 1 125 ? -33.484 -0.729 8.152 1.00 89.62 125 LEU A CA 1
ATOM 926 C C . LEU A 1 125 ? -33.115 -2.193 7.890 1.00 89.62 125 LEU A C 1
ATOM 928 O O . LEU A 1 125 ? -33.965 -3.070 8.007 1.00 89.62 125 LEU A O 1
ATOM 932 N N . CYS A 1 126 ? -31.838 -2.465 7.623 1.00 92.31 126 CYS A N 1
ATOM 933 C CA . CYS A 1 126 ? -31.296 -3.823 7.568 1.00 92.31 126 CYS A CA 1
ATOM 934 C C . CYS A 1 126 ? -30.584 -4.157 8.887 1.00 92.31 126 CYS A C 1
ATOM 936 O O . CYS A 1 126 ? -29.508 -3.623 9.168 1.00 92.31 126 CYS A O 1
ATOM 938 N N . CYS A 1 127 ? -31.179 -5.023 9.709 1.00 86.44 127 CYS A N 1
ATOM 939 C CA . CYS A 1 127 ? -30.709 -5.321 11.064 1.00 86.44 127 CYS A CA 1
ATOM 940 C C . CYS A 1 127 ? -30.248 -6.777 11.207 1.00 86.44 127 CYS A C 1
ATOM 942 O O . CYS A 1 127 ? -30.897 -7.686 10.707 1.00 86.44 127 CYS A O 1
ATOM 944 N N . GLY A 1 128 ? -29.130 -7.005 11.899 1.00 81.69 128 GLY A N 1
ATOM 945 C CA . GLY A 1 128 ? -28.578 -8.333 12.201 1.00 81.69 128 GLY A CA 1
ATOM 946 C C . GLY A 1 128 ? -27.082 -8.445 11.899 1.00 81.69 128 GLY A C 1
ATOM 947 O O . GLY A 1 128 ? -26.438 -7.474 11.492 1.00 81.69 128 GLY A O 1
ATOM 948 N N . ARG A 1 129 ? -26.491 -9.632 12.097 1.00 75.50 129 ARG A N 1
ATOM 949 C CA . ARG A 1 129 ? -25.080 -9.907 11.761 1.00 75.50 129 ARG A CA 1
ATOM 950 C C . ARG A 1 129 ? -24.986 -10.904 10.611 1.00 75.50 129 ARG A C 1
ATOM 952 O O . ARG A 1 129 ? -25.642 -11.937 10.647 1.00 75.50 129 ARG A O 1
ATOM 959 N N . LEU A 1 130 ? -24.106 -10.624 9.644 1.00 69.88 130 LEU A N 1
ATOM 960 C CA . LEU A 1 130 ? -23.761 -11.535 8.541 1.00 69.88 130 LEU A CA 1
ATOM 961 C C . LEU A 1 130 ? -25.018 -12.152 7.888 1.00 69.88 130 LEU A C 1
ATOM 963 O O . LEU A 1 130 ? -25.832 -11.411 7.342 1.00 69.88 130 LEU A O 1
ATOM 967 N N . SER A 1 131 ? -25.191 -13.473 7.997 1.00 65.25 131 SER A N 1
ATOM 968 C CA . SER A 1 131 ? -26.274 -14.267 7.401 1.00 65.25 131 SER A CA 1
ATOM 969 C C . SER A 1 131 ? -27.633 -14.159 8.113 1.00 65.25 131 SER A C 1
ATOM 971 O O . SER A 1 131 ? -28.584 -14.796 7.679 1.00 65.25 131 SER A O 1
ATOM 973 N N . SER A 1 132 ? -27.748 -13.397 9.210 1.00 72.00 132 SER A N 1
ATOM 974 C CA . SER A 1 132 ? -29.002 -13.211 9.966 1.00 72.00 132 SER A CA 1
ATOM 975 C C . SER A 1 132 ? -29.661 -11.846 9.738 1.00 72.00 132 SER A C 1
ATOM 977 O O . SER A 1 132 ? -30.487 -11.427 10.551 1.00 72.00 132 SER A O 1
ATOM 979 N N . ARG A 1 133 ? -29.228 -11.103 8.713 1.00 82.75 133 ARG A N 1
ATOM 980 C CA . ARG A 1 133 ? -29.746 -9.763 8.430 1.00 82.75 133 ARG A CA 1
ATOM 981 C C . ARG A 1 133 ? -31.183 -9.831 7.913 1.00 82.75 133 ARG A C 1
ATOM 983 O O . ARG A 1 133 ? -31.478 -10.618 7.023 1.00 82.75 133 ARG A O 1
ATOM 990 N N . VAL A 1 134 ? -32.047 -8.989 8.468 1.00 88.06 134 VAL A N 1
ATOM 991 C CA . VAL A 1 134 ? -33.470 -8.885 8.130 1.00 88.06 134 VAL A CA 1
ATOM 992 C C . VAL A 1 134 ? -33.859 -7.429 7.897 1.00 88.06 134 VAL A C 1
ATOM 994 O O . VAL A 1 134 ? -33.338 -6.526 8.559 1.00 88.06 134 VAL A O 1
ATOM 997 N N . VAL A 1 135 ? -34.783 -7.202 6.964 1.00 92.19 135 VAL A N 1
ATOM 998 C CA . VAL A 1 135 ? -35.387 -5.885 6.738 1.00 92.19 135 VAL A CA 1
ATOM 999 C C . VAL A 1 135 ? -36.454 -5.642 7.801 1.00 92.19 135 VAL A C 1
ATOM 1001 O O . VAL A 1 135 ? -37.343 -6.465 8.007 1.00 92.19 135 VAL A O 1
ATOM 1004 N N . VAL A 1 136 ? -36.369 -4.504 8.482 1.00 90.50 136 VAL A N 1
ATOM 1005 C CA . VAL A 1 136 ? -37.306 -4.098 9.536 1.00 90.50 136 VAL A CA 1
ATOM 1006 C C . VAL A 1 136 ? -37.770 -2.663 9.330 1.00 90.50 136 VAL A C 1
ATOM 1008 O O . VAL A 1 136 ? -37.117 -1.872 8.651 1.00 90.50 136 VAL A O 1
ATOM 1011 N N . ASP A 1 137 ? -38.900 -2.307 9.933 1.00 91.06 137 ASP A N 1
ATOM 1012 C CA . ASP A 1 137 ? -39.495 -0.983 9.771 1.00 91.06 137 ASP A CA 1
ATOM 1013 C C . ASP A 1 137 ? -38.649 0.129 10.397 1.00 91.06 137 ASP A C 1
ATOM 1015 O O . ASP A 1 137 ? -38.065 -0.021 11.474 1.00 91.06 137 ASP A O 1
ATOM 1019 N N . ARG A 1 138 ? -38.649 1.296 9.747 1.00 88.12 138 ARG A N 1
ATOM 1020 C CA . ARG A 1 138 ? -38.046 2.541 10.226 1.00 88.12 138 ARG A CA 1
ATOM 1021 C C . ARG A 1 138 ? -39.110 3.642 10.329 1.00 88.12 138 ARG A C 1
ATOM 1023 O O . ARG A 1 138 ? -39.140 4.555 9.510 1.00 88.12 138 ARG A O 1
ATOM 1030 N N . PRO A 1 139 ? -39.963 3.631 11.368 1.00 85.25 139 PRO A N 1
ATOM 1031 C CA . PRO A 1 139 ? -41.001 4.652 11.539 1.00 85.25 139 PRO A CA 1
ATOM 1032 C C . PRO A 1 139 ? -40.472 6.088 11.685 1.00 85.25 139 PRO A C 1
ATOM 1034 O O . PRO A 1 139 ? -41.231 7.046 11.571 1.00 85.25 139 PRO A O 1
ATOM 1037 N N . SER A 1 140 ? -39.187 6.269 12.011 1.00 84.00 140 SER A N 1
ATOM 1038 C CA . SER A 1 140 ? -38.568 7.591 12.104 1.00 84.00 140 SER A CA 1
ATOM 1039 C C . SER A 1 140 ? -37.068 7.544 11.824 1.00 84.00 140 SER A C 1
ATOM 1041 O O . SER A 1 140 ? -36.409 6.526 12.045 1.00 84.00 140 SER A O 1
ATOM 1043 N N . LYS A 1 141 ? -36.483 8.696 11.468 1.00 82.38 141 LYS A N 1
ATOM 1044 C CA . LYS A 1 141 ? -35.027 8.848 11.285 1.00 82.38 141 LYS A CA 1
ATOM 1045 C C . LYS A 1 141 ? -34.188 8.440 12.503 1.00 82.38 141 LYS A C 1
ATOM 1047 O O . LYS A 1 141 ? -33.005 8.159 12.344 1.00 82.38 141 LYS A O 1
ATOM 1052 N N . HIS A 1 142 ? -34.796 8.406 13.689 1.00 78.31 142 HIS A N 1
ATOM 1053 C CA . HIS A 1 142 ? -34.151 8.044 14.948 1.00 78.31 142 HIS A CA 1
ATOM 1054 C C . HIS A 1 142 ? -34.137 6.537 15.220 1.00 78.31 142 HIS A C 1
ATOM 1056 O O . HIS A 1 142 ? -33.542 6.129 16.212 1.00 78.31 142 HIS A O 1
ATOM 1062 N N . HIS A 1 143 ? -34.784 5.714 14.392 1.00 80.31 143 HIS A N 1
ATOM 1063 C CA . HIS A 1 143 ? -34.698 4.268 14.555 1.00 80.31 143 HIS A CA 1
ATOM 1064 C C . HIS A 1 143 ? -33.315 3.744 14.156 1.00 80.31 143 HIS A C 1
ATOM 1066 O O . HIS A 1 143 ? -32.763 4.158 13.136 1.00 80.31 143 HIS A O 1
ATOM 1072 N N . VAL A 1 144 ? -32.776 2.832 14.966 1.00 79.69 144 VAL A N 1
ATOM 1073 C CA . VAL A 1 144 ? -31.498 2.136 14.760 1.00 79.69 144 VAL A CA 1
ATOM 1074 C C . VAL A 1 144 ? -31.664 0.640 15.051 1.00 79.69 144 VAL A C 1
ATOM 1076 O O . VAL A 1 144 ? -32.658 0.227 15.649 1.00 79.69 144 VAL A O 1
ATOM 1079 N N . CYS A 1 145 ? -30.707 -0.184 14.622 1.00 79.69 145 CYS A N 1
ATOM 1080 C CA . CYS A 1 145 ? -30.754 -1.634 14.826 1.00 79.69 145 CYS A CA 1
ATOM 1081 C C . CYS A 1 145 ? -30.275 -2.060 16.223 1.00 79.69 145 CYS A C 1
ATOM 1083 O O . CYS A 1 145 ? -29.239 -1.595 16.699 1.00 79.69 145 CYS A O 1
ATOM 1085 N N . CYS A 1 146 ? -30.967 -3.029 16.826 1.00 73.44 146 CYS A N 1
ATOM 1086 C CA . CYS A 1 146 ? -30.498 -3.820 17.965 1.00 73.44 146 CYS A CA 1
ATOM 1087 C C . CYS A 1 146 ? -30.674 -5.308 17.635 1.00 73.44 146 CYS A C 1
ATOM 1089 O O . CYS A 1 146 ? -31.788 -5.826 17.628 1.00 73.44 146 CYS A O 1
ATOM 1091 N N . GLY A 1 147 ? -29.587 -6.006 17.298 1.00 74.56 147 GLY A N 1
ATOM 1092 C CA . GLY A 1 147 ? -29.700 -7.365 16.758 1.00 74.56 147 GLY A CA 1
ATOM 1093 C C . GLY A 1 147 ? -30.527 -7.370 15.469 1.00 74.56 147 GLY A C 1
ATOM 1094 O O . GLY A 1 147 ? -30.191 -6.638 14.543 1.00 74.56 147 GLY A O 1
ATOM 1095 N N . ASN A 1 148 ? -31.605 -8.157 15.432 1.00 77.44 148 ASN A N 1
ATOM 1096 C CA . ASN A 1 148 ? -32.484 -8.327 14.267 1.00 77.44 148 ASN A CA 1
ATOM 1097 C C . ASN A 1 148 ? -33.774 -7.476 14.343 1.00 77.44 148 ASN A C 1
ATOM 1099 O O . ASN A 1 148 ? -34.727 -7.750 13.623 1.00 77.44 148 ASN A O 1
ATOM 1103 N N . ILE A 1 149 ? -33.839 -6.479 15.234 1.00 74.50 149 ILE A N 1
ATOM 1104 C CA . ILE A 1 149 ? -34.990 -5.568 15.381 1.00 74.50 149 ILE A CA 1
ATOM 1105 C C . ILE A 1 149 ? -34.557 -4.100 15.260 1.00 74.50 149 ILE A C 1
ATOM 1107 O O . ILE A 1 149 ? -33.385 -3.777 15.472 1.00 74.50 149 ILE A O 1
ATOM 1111 N N . SER A 1 150 ? -35.500 -3.205 14.955 1.00 76.56 150 SER A N 1
ATOM 1112 C CA . SER A 1 150 ? -35.306 -1.751 15.017 1.00 76.56 150 SER A CA 1
ATOM 1113 C C . SER A 1 150 ? -35.926 -1.156 16.282 1.00 76.56 150 SER A C 1
ATOM 1115 O O . SER A 1 150 ? -36.938 -1.641 16.784 1.00 76.56 150 SER A O 1
ATOM 1117 N N . TYR A 1 151 ? -35.325 -0.086 16.806 1.00 67.31 151 TYR A N 1
ATOM 1118 C CA . TYR A 1 151 ? -35.868 0.670 17.940 1.00 67.31 151 TYR A CA 1
ATOM 1119 C C . TYR A 1 151 ? -35.546 2.162 17.827 1.00 67.31 151 TYR A C 1
ATOM 1121 O O . TYR A 1 151 ? -34.554 2.547 17.213 1.00 67.31 151 TYR A O 1
ATOM 1129 N N . ASN A 1 152 ? -36.379 3.012 18.430 1.00 71.94 152 ASN A N 1
ATOM 1130 C CA . ASN A 1 152 ? -36.244 4.468 18.388 1.00 71.94 152 ASN A CA 1
ATOM 1131 C C . ASN A 1 152 ? -35.200 4.986 19.397 1.00 71.94 152 ASN A C 1
ATOM 1133 O O . ASN A 1 152 ? -35.361 4.808 20.600 1.00 71.94 152 ASN A O 1
ATOM 1137 N N . HIS A 1 153 ? -34.179 5.701 18.920 1.00 67.75 153 HIS A N 1
ATOM 1138 C CA . HIS A 1 153 ? -33.104 6.302 19.719 1.00 67.75 153 HIS A CA 1
ATOM 1139 C C . HIS A 1 153 ? -33.292 7.825 19.953 1.00 67.75 153 HIS A C 1
ATOM 1141 O O . HIS A 1 153 ? -32.334 8.567 20.172 1.00 67.75 153 HIS A O 1
ATOM 1147 N N . SER A 1 154 ? -34.515 8.361 19.848 1.00 62.03 154 SER A N 1
ATOM 1148 C CA . SER A 1 154 ? -34.753 9.801 20.046 1.00 62.03 154 SER A CA 1
ATOM 1149 C C . SER A 1 154 ? -34.644 10.220 21.527 1.00 62.03 154 SER A C 1
ATOM 1151 O O . SER A 1 154 ? -35.313 9.622 22.370 1.00 62.03 154 SER A O 1
ATOM 1153 N N . PRO A 1 155 ? -33.901 11.296 21.861 1.00 53.00 155 PRO A N 1
ATOM 1154 C CA . PRO A 1 155 ? -33.751 11.784 23.238 1.00 53.00 155 PRO A CA 1
ATOM 1155 C C . PRO A 1 155 ? -34.986 12.522 23.794 1.00 53.00 155 PRO A C 1
ATOM 1157 O O . PRO A 1 155 ? -35.033 12.819 24.982 1.00 53.00 155 PRO A O 1
ATOM 1160 N N . LEU A 1 156 ? -35.988 12.839 22.961 1.00 46.28 156 LEU A N 1
ATOM 1161 C CA . LEU A 1 156 ? -37.124 13.705 23.330 1.00 46.28 156 LEU A CA 1
ATOM 1162 C C . LEU A 1 156 ? -38.404 12.946 23.730 1.00 46.28 156 LEU A C 1
ATOM 1164 O O . LEU A 1 156 ? -39.394 13.566 24.112 1.00 46.28 156 LEU A O 1
ATOM 1168 N N . LYS A 1 157 ? -38.397 11.610 23.675 1.00 42.94 157 LYS A N 1
ATOM 1169 C CA . LYS A 1 157 ? -39.459 10.751 24.220 1.00 42.94 157 LYS A CA 1
ATOM 1170 C C . LYS A 1 157 ? -38.846 9.509 24.866 1.00 42.94 157 LYS A C 1
ATOM 1172 O O . LYS A 1 157 ? -38.914 8.425 24.300 1.00 42.94 157 LYS A O 1
ATOM 1177 N N . SER A 1 158 ? -38.283 9.660 26.062 1.00 36.28 158 SER A N 1
ATOM 1178 C CA . SER A 1 158 ? -38.080 8.519 26.961 1.00 36.28 158 SER A CA 1
ATOM 1179 C C . SER A 1 158 ? -38.983 8.627 28.197 1.00 36.28 158 SER A C 1
ATOM 1181 O O . SER A 1 158 ? -38.535 9.069 29.256 1.00 36.28 158 SER A O 1
ATOM 1183 N N . PRO A 1 159 ? -40.251 8.192 28.138 1.00 36.81 159 PRO A N 1
ATOM 1184 C CA . PRO A 1 159 ? -40.773 7.417 29.242 1.00 36.81 159 PRO A CA 1
ATOM 1185 C C . PRO A 1 159 ? -40.174 6.015 29.089 1.00 36.81 159 PRO A C 1
ATOM 1187 O O . PRO A 1 159 ? -40.415 5.321 28.109 1.00 36.81 159 PRO A O 1
ATOM 1190 N N . TRP A 1 160 ? -39.280 5.681 30.008 1.00 36.94 160 TRP A N 1
ATOM 1191 C CA . TRP A 1 160 ? -38.650 4.384 30.207 1.00 36.94 160 TRP A CA 1
ATOM 1192 C C . TRP A 1 160 ? -39.429 3.191 29.632 1.00 36.94 160 TRP A C 1
ATOM 1194 O O . TRP A 1 160 ? -40.613 3.026 29.916 1.00 36.94 160 TRP A O 1
ATOM 1204 N N . THR A 1 161 ? -38.683 2.259 29.030 1.00 45.59 161 THR A N 1
ATOM 1205 C CA . THR A 1 161 ? -39.063 0.846 28.838 1.00 45.59 161 THR A CA 1
ATOM 1206 C C . THR A 1 161 ? -39.919 0.532 27.611 1.00 45.59 161 THR A C 1
ATOM 1208 O O . THR A 1 161 ? -41.116 0.383 27.755 1.00 45.59 161 THR A O 1
ATOM 1211 N N . GLU A 1 162 ? -39.296 0.227 26.464 1.00 36.19 162 GLU A N 1
ATOM 1212 C CA . GLU A 1 162 ? -39.748 -0.889 25.608 1.00 36.19 162 GLU A CA 1
ATOM 1213 C C . GLU A 1 162 ? -38.535 -1.625 24.997 1.00 36.19 162 GLU A C 1
ATOM 1215 O O . GLU A 1 162 ? -38.007 -1.277 23.950 1.00 36.19 162 GLU A O 1
ATOM 1220 N N . ARG A 1 163 ? -38.097 -2.660 25.734 1.00 41.12 163 ARG A N 1
ATOM 1221 C CA . ARG A 1 163 ? -37.379 -3.876 25.294 1.00 41.12 163 ARG A CA 1
ATOM 1222 C C . ARG A 1 163 ? -36.055 -3.739 24.509 1.00 41.12 163 ARG A C 1
ATOM 1224 O O . ARG A 1 163 ? -35.978 -4.081 23.337 1.00 41.12 163 ARG A O 1
ATOM 1231 N N . CYS A 1 164 ? -34.960 -3.564 25.249 1.00 42.72 164 CYS A N 1
ATOM 1232 C CA . CYS A 1 164 ? -33.853 -4.528 25.158 1.00 42.72 164 CYS A CA 1
ATOM 1233 C C . CYS A 1 164 ? -34.073 -5.526 26.307 1.00 42.72 164 CYS A C 1
ATOM 1235 O O . CYS A 1 164 ? -33.905 -5.161 27.467 1.00 42.72 164 CYS A O 1
ATOM 1237 N N . VAL A 1 165 ? -34.573 -6.738 26.050 1.00 41.06 165 VAL A N 1
ATOM 1238 C CA . VAL A 1 165 ? -34.732 -7.746 27.123 1.00 41.06 165 VAL A CA 1
ATOM 1239 C C . VAL A 1 165 ? -33.309 -8.204 27.496 1.00 41.06 165 VAL A C 1
ATOM 1241 O O . VAL A 1 165 ? -32.577 -8.619 26.612 1.00 41.06 165 VAL A O 1
ATOM 1244 N N . ALA A 1 166 ? -32.809 -8.085 28.728 1.00 34.47 166 ALA A N 1
ATOM 1245 C CA . ALA A 1 166 ? -33.463 -8.399 29.989 1.00 34.47 166 ALA A CA 1
ATOM 1246 C C . ALA A 1 166 ? -33.064 -7.463 31.148 1.00 34.47 166 ALA A C 1
ATOM 1248 O O . ALA A 1 166 ? -31.891 -7.181 31.352 1.00 34.47 166 ALA A O 1
ATOM 1249 N N . GLY A 1 167 ? -34.064 -7.093 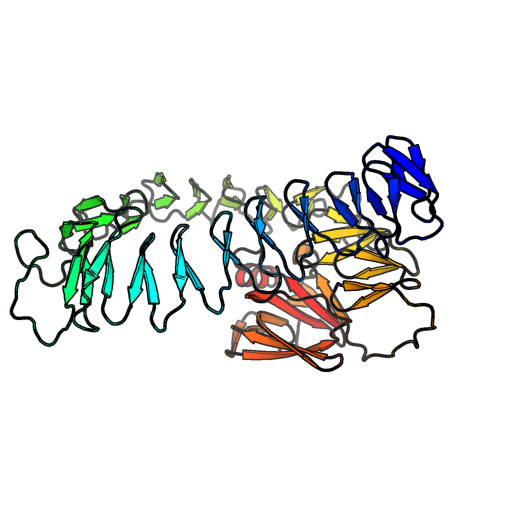31.955 1.00 36.50 167 GLY A N 1
ATOM 1250 C CA . GLY A 1 167 ? -33.950 -6.948 33.410 1.00 36.50 167 GLY A CA 1
ATOM 1251 C C . GLY A 1 167 ? -32.962 -5.916 33.964 1.00 36.50 167 GLY A C 1
ATOM 1252 O O . GLY A 1 167 ? -31.795 -6.215 34.165 1.00 36.50 167 GLY A O 1
ATOM 1253 N N . ARG A 1 168 ? -33.525 -4.792 34.423 1.00 38.56 168 ARG A N 1
ATOM 1254 C CA . ARG A 1 168 ? -32.915 -3.679 35.181 1.00 38.56 168 ARG A CA 1
ATOM 1255 C C . ARG A 1 168 ? -32.231 -2.621 34.318 1.00 38.56 168 ARG A C 1
ATOM 1257 O O . ARG A 1 168 ? -31.158 -2.808 33.761 1.00 38.56 168 ARG A O 1
ATOM 1264 N N . GLY A 1 169 ? -32.898 -1.467 34.268 1.00 44.59 169 GLY A N 1
ATOM 1265 C CA . GLY A 1 169 ? -32.369 -0.240 33.701 1.00 44.59 169 GLY A CA 1
ATOM 1266 C C . GLY A 1 169 ? -31.061 0.146 34.377 1.00 44.59 169 GLY A C 1
ATOM 1267 O O . GLY A 1 169 ? -31.007 0.353 35.588 1.00 44.59 169 GLY A O 1
ATOM 1268 N N . LEU A 1 170 ? -30.018 0.246 33.567 1.00 44.84 170 LEU A N 1
ATOM 1269 C CA . LEU A 1 170 ? -28.758 0.856 33.939 1.00 44.84 170 LEU A CA 1
ATOM 1270 C C . LEU A 1 170 ? -28.616 2.125 33.098 1.00 44.84 170 LEU A C 1
ATOM 1272 O O . LEU A 1 170 ? -28.619 2.035 31.866 1.00 44.84 170 LEU A O 1
ATOM 1276 N N . PRO A 1 171 ? -28.521 3.307 33.728 1.00 48.47 171 PRO A N 1
ATOM 1277 C CA . PRO A 1 171 ? -28.044 4.497 33.041 1.00 48.47 171 PRO A CA 1
ATOM 1278 C C . PRO A 1 171 ? -26.669 4.166 32.440 1.00 48.47 171 PRO A C 1
ATOM 1280 O O . PRO A 1 171 ? -25.820 3.640 33.153 1.00 48.47 171 PRO A O 1
ATOM 1283 N N . GLU A 1 172 ? -26.474 4.429 31.143 1.00 55.72 172 GLU A N 1
ATOM 1284 C CA . GLU A 1 172 ? -25.218 4.198 30.392 1.00 55.72 172 GLU A CA 1
ATOM 1285 C C . GLU A 1 172 ? -24.874 2.741 30.007 1.00 55.72 172 GLU A C 1
ATOM 1287 O O . GLU A 1 172 ? -23.747 2.463 29.593 1.00 55.72 172 GLU A O 1
ATOM 1292 N N . GLY A 1 173 ? -25.826 1.803 30.070 1.00 60.78 173 GLY A N 1
ATOM 1293 C CA . GLY A 1 173 ? -25.604 0.422 29.618 1.00 60.78 173 GLY A CA 1
ATOM 1294 C C . GLY A 1 173 ? -25.140 0.315 28.152 1.00 60.78 173 GLY A C 1
ATOM 1295 O O . GLY A 1 173 ? -25.680 0.976 27.263 1.00 60.78 173 GLY A O 1
ATOM 1296 N N . LYS A 1 174 ? -24.146 -0.542 27.887 1.00 69.00 174 LYS A N 1
ATOM 1297 C CA . LYS A 1 174 ? -23.654 -0.886 26.540 1.00 69.00 174 LYS A CA 1
ATOM 1298 C C . LYS A 1 174 ? -24.163 -2.265 26.115 1.00 69.00 174 LYS A C 1
ATOM 1300 O O . LYS A 1 174 ? -24.642 -3.040 26.935 1.00 69.00 174 LYS A O 1
ATOM 1305 N N . CYS A 1 175 ? -24.066 -2.583 24.824 1.00 69.50 175 CYS A N 1
ATOM 1306 C CA . CYS A 1 175 ? -24.456 -3.891 24.288 1.00 69.50 175 CYS A CA 1
ATOM 1307 C C . CYS A 1 175 ? -23.229 -4.734 23.924 1.00 69.50 175 CYS A C 1
ATOM 1309 O O . CYS A 1 175 ? -22.304 -4.249 23.273 1.00 69.50 175 CYS A O 1
ATOM 1311 N N . CYS A 1 176 ? -23.260 -6.009 24.304 1.00 70.94 176 CYS A N 1
ATOM 1312 C CA . CYS A 1 176 ? -22.312 -7.045 23.923 1.00 70.94 176 CYS A CA 1
ATOM 1313 C C . CYS A 1 176 ? -23.056 -8.157 23.178 1.00 70.94 176 CYS A C 1
ATOM 1315 O O . CYS A 1 176 ? -23.730 -8.984 23.789 1.00 70.94 176 CYS A O 1
ATOM 1317 N N . GLY A 1 177 ? -23.010 -8.146 21.843 1.00 70.50 177 GLY A N 1
ATOM 1318 C CA . GLY A 1 177 ? -23.857 -9.041 21.047 1.00 70.50 177 GLY A CA 1
ATOM 1319 C C . GLY A 1 177 ? -25.342 -8.734 21.277 1.00 70.50 177 GLY A C 1
ATOM 1320 O O . GLY A 1 177 ? -25.797 -7.654 20.910 1.00 70.50 177 GLY A O 1
ATOM 1321 N N . SER A 1 178 ? -26.074 -9.670 21.886 1.00 62.62 178 SER A N 1
ATOM 1322 C CA . SER A 1 178 ? -27.482 -9.518 22.290 1.00 62.62 178 SER A CA 1
ATOM 1323 C C . SER A 1 178 ? -27.674 -9.252 23.791 1.00 62.62 178 SER A C 1
ATOM 1325 O O . SER A 1 178 ? -28.809 -9.233 24.260 1.00 62.62 178 SER A O 1
ATOM 1327 N N . VAL A 1 179 ? -26.590 -9.081 24.557 1.00 62.81 179 VAL A N 1
ATOM 1328 C CA . VAL A 1 179 ? -26.624 -8.905 26.016 1.00 62.81 179 VAL A CA 1
ATOM 1329 C C . VAL A 1 179 ? -26.313 -7.452 26.375 1.00 62.81 179 VAL A C 1
ATOM 1331 O O . VAL A 1 179 ? -25.270 -6.922 25.994 1.00 62.81 179 VAL A O 1
ATOM 1334 N N . GLY A 1 180 ? -27.209 -6.795 27.112 1.00 66.38 180 GLY A N 1
ATOM 1335 C CA . GLY A 1 180 ? -26.940 -5.487 27.716 1.00 66.38 180 GLY A CA 1
ATOM 1336 C C . GLY A 1 180 ? -26.056 -5.631 28.956 1.00 66.38 180 GLY A C 1
ATOM 1337 O O . GLY A 1 180 ? -26.252 -6.553 29.743 1.00 66.38 180 GLY A O 1
ATOM 1338 N N . TYR A 1 181 ? -25.090 -4.735 29.140 1.00 69.44 181 TYR A N 1
ATOM 1339 C CA . TYR A 1 181 ? -24.178 -4.756 30.280 1.00 69.44 181 TYR A CA 1
ATOM 1340 C C . TYR A 1 181 ? -23.866 -3.351 30.798 1.00 69.44 181 TYR A C 1
ATOM 1342 O O . TYR A 1 181 ? -23.897 -2.375 30.048 1.00 69.44 181 TYR A O 1
ATOM 1350 N N . ASP A 1 182 ? -23.536 -3.245 32.085 1.00 74.56 182 ASP A N 1
ATOM 1351 C CA . ASP A 1 182 ? -23.031 -2.005 32.678 1.00 74.56 182 ASP A CA 1
ATOM 1352 C C . ASP A 1 182 ? -21.529 -1.859 32.365 1.00 74.56 182 ASP A C 1
ATOM 1354 O O . ASP A 1 182 ? -20.738 -2.674 32.848 1.00 74.56 182 ASP A O 1
ATOM 1358 N N . PRO A 1 183 ? -21.090 -0.841 31.601 1.00 73.56 183 PRO A N 1
ATOM 1359 C CA . PRO A 1 183 ? -19.673 -0.640 31.283 1.00 73.56 183 PRO A CA 1
ATOM 1360 C C . PRO A 1 183 ? -18.794 -0.291 32.496 1.00 73.56 183 PRO A C 1
ATOM 1362 O O . PRO A 1 183 ? -17.565 -0.233 32.373 1.00 73.56 183 PRO A O 1
ATOM 1365 N N . ARG A 1 184 ? -19.400 -0.033 33.662 1.00 76.19 184 ARG A N 1
ATOM 1366 C CA . ARG A 1 184 ? -18.693 0.155 34.933 1.00 76.19 184 ARG A CA 1
ATOM 1367 C C . ARG A 1 184 ? -18.293 -1.176 35.560 1.00 76.19 184 ARG A C 1
ATOM 1369 O O . ARG A 1 184 ? -17.249 -1.228 36.192 1.00 76.19 184 ARG A O 1
ATOM 1376 N N . THR A 1 185 ? -19.082 -2.235 35.365 1.00 79.75 185 THR A N 1
ATOM 1377 C CA . THR A 1 185 ? -18.857 -3.544 36.006 1.00 79.75 185 THR A CA 1
ATOM 1378 C C . THR A 1 185 ? -18.431 -4.634 35.034 1.00 79.75 185 THR A C 1
ATOM 1380 O O . THR A 1 185 ? -17.846 -5.621 35.463 1.00 79.75 185 THR A O 1
ATOM 1383 N N . HIS A 1 186 ? -18.693 -4.473 33.737 1.00 82.12 186 HIS A N 1
ATOM 1384 C CA . HIS A 1 186 ? -18.371 -5.464 32.717 1.00 82.12 186 HIS A CA 1
ATOM 1385 C C . HIS A 1 186 ? -17.711 -4.826 31.493 1.00 82.12 186 HIS A C 1
ATOM 1387 O O . HIS A 1 186 ? -17.818 -3.624 31.239 1.00 82.12 186 HIS A O 1
ATOM 1393 N N . ILE A 1 187 ? -17.035 -5.657 30.709 1.00 85.81 187 ILE A N 1
ATOM 1394 C CA . ILE A 1 187 ? -16.409 -5.311 29.439 1.00 85.81 187 ILE A CA 1
ATOM 1395 C C . ILE A 1 187 ? -16.778 -6.360 28.380 1.00 85.81 187 ILE A C 1
ATOM 1397 O O . ILE A 1 187 ? -17.002 -7.525 28.703 1.00 85.81 187 ILE A O 1
ATOM 1401 N N . CYS A 1 188 ? -16.883 -5.944 27.117 1.00 83.19 188 CYS A N 1
ATOM 1402 C CA . CYS A 1 188 ? -17.247 -6.811 25.999 1.00 83.19 188 CYS A CA 1
ATOM 1403 C C . CYS A 1 188 ? -16.119 -6.892 24.974 1.00 83.19 188 CYS A C 1
ATOM 1405 O O . CYS A 1 188 ? -15.825 -5.886 24.326 1.00 83.19 188 CYS A O 1
ATOM 1407 N N . CYS A 1 189 ? -15.553 -8.080 24.773 1.00 84.56 189 CYS A N 1
ATOM 1408 C CA . CYS A 1 189 ? -14.489 -8.318 23.798 1.00 84.56 189 CYS A CA 1
ATOM 1409 C C . CYS A 1 189 ? -14.919 -9.434 22.841 1.00 84.56 189 CYS A C 1
ATOM 1411 O O . CYS A 1 189 ? -15.389 -10.476 23.288 1.00 84.56 189 CYS A O 1
ATOM 1413 N N . GLY A 1 190 ? -14.852 -9.213 21.525 1.00 73.44 190 GLY A N 1
ATOM 1414 C CA . GLY A 1 190 ? -15.239 -10.234 20.535 1.00 73.44 190 GLY A CA 1
ATOM 1415 C C . GLY A 1 190 ? -16.709 -10.696 20.600 1.00 73.44 190 GLY A C 1
ATOM 1416 O O . GLY A 1 190 ? -17.072 -11.688 19.980 1.00 73.44 190 GLY A O 1
ATOM 1417 N N . GLY A 1 191 ? -17.579 -9.986 21.332 1.00 74.88 191 GLY A N 1
ATOM 1418 C CA . GLY A 1 191 ? -18.958 -10.415 21.609 1.00 74.88 191 GLY A CA 1
ATOM 1419 C C . GLY A 1 191 ? -19.122 -11.286 22.860 1.00 74.88 191 GLY A C 1
ATOM 1420 O O . GLY A 1 191 ? -20.240 -11.709 23.141 1.00 74.88 191 GLY A O 1
ATOM 1421 N N . GLN A 1 192 ? -18.049 -11.517 23.618 1.00 81.12 192 GLN A N 1
ATOM 1422 C CA . GLN A 1 192 ? -18.063 -12.207 24.903 1.00 81.12 192 GLN A CA 1
ATOM 1423 C C . GLN A 1 192 ? -17.996 -11.190 26.053 1.00 81.12 192 GLN A C 1
ATOM 1425 O O . GLN A 1 192 ? -17.195 -10.252 26.025 1.00 81.12 192 GLN A O 1
ATOM 1430 N N . LEU A 1 193 ? -18.866 -11.361 27.051 1.00 82.38 193 LEU A N 1
ATOM 1431 C CA . LEU A 1 193 ? -18.956 -10.483 28.217 1.00 82.38 193 LEU A CA 1
ATOM 1432 C C . LEU A 1 193 ? -18.041 -10.987 29.342 1.00 82.38 193 LEU A C 1
ATOM 1434 O O . LEU A 1 193 ? -17.988 -12.186 29.608 1.00 82.38 193 LEU A O 1
ATOM 1438 N N . SER A 1 194 ? -17.335 -10.082 30.016 1.00 82.75 194 SER A N 1
ATOM 1439 C CA . SER A 1 194 ? -16.475 -10.392 31.166 1.00 82.75 194 SER A CA 1
ATOM 1440 C C . SER A 1 194 ? -16.618 -9.337 32.259 1.00 82.75 194 SER A C 1
ATOM 1442 O O . SER A 1 194 ? -16.904 -8.178 31.961 1.00 82.75 194 SER A O 1
ATOM 1444 N N . GLU A 1 195 ? -16.415 -9.721 33.519 1.00 84.12 195 GLU A N 1
ATOM 1445 C CA . GLU A 1 195 ? -16.375 -8.777 34.641 1.00 84.12 195 GLU A CA 1
ATOM 1446 C C . GLU A 1 195 ? -15.128 -7.884 34.557 1.00 84.12 195 GLU A C 1
ATOM 1448 O O . GLU A 1 195 ? -14.030 -8.325 34.212 1.00 84.12 195 GLU A O 1
ATOM 1453 N N . LYS A 1 196 ? -15.299 -6.598 34.864 1.00 77.69 196 LYS A N 1
ATOM 1454 C CA . LYS A 1 196 ? -14.260 -5.567 34.798 1.00 77.69 196 LYS A CA 1
ATOM 1455 C C . LYS A 1 196 ? -13.468 -5.510 36.106 1.00 77.69 196 LYS A C 1
ATOM 1457 O O . LYS A 1 196 ? -13.394 -4.477 36.762 1.00 77.69 196 LYS A O 1
ATOM 1462 N N . THR A 1 197 ? -12.895 -6.640 36.503 1.00 72.44 197 THR A N 1
ATOM 1463 C CA . THR A 1 197 ? -12.067 -6.748 37.709 1.00 72.44 197 THR A CA 1
ATOM 1464 C C . THR A 1 197 ? -10.643 -7.152 37.327 1.00 72.44 197 THR A C 1
ATOM 1466 O O . THR A 1 197 ? -10.465 -8.293 36.892 1.00 72.44 197 THR A O 1
ATOM 1469 N N . PRO A 1 198 ? -9.622 -6.275 37.490 1.00 66.00 198 PRO A N 1
ATOM 1470 C CA . PRO A 1 198 ? -9.666 -4.895 38.023 1.00 66.00 198 PRO A CA 1
ATOM 1471 C C . PRO A 1 198 ? -10.241 -3.792 37.091 1.00 66.00 198 PRO A C 1
ATOM 1473 O O . PRO A 1 198 ? -10.340 -3.953 35.880 1.00 66.00 198 PRO A O 1
ATOM 1476 N N . ASP A 1 199 ? -10.522 -2.600 37.637 1.00 66.75 199 ASP A N 1
ATOM 1477 C CA . ASP A 1 199 ? -11.200 -1.465 36.961 1.00 66.75 199 ASP A CA 1
ATOM 1478 C C . ASP A 1 199 ? -10.537 -0.923 35.671 1.00 66.75 199 ASP A C 1
ATOM 1480 O O . ASP A 1 199 ? -11.123 -0.084 34.977 1.00 66.75 199 ASP A O 1
ATOM 1484 N N . LYS A 1 200 ? -9.325 -1.381 35.328 1.00 72.00 200 LYS A N 1
ATOM 1485 C CA . LYS A 1 200 ? -8.586 -0.982 34.115 1.00 72.00 200 LYS A CA 1
ATOM 1486 C C . LYS A 1 200 ? -8.441 -2.103 33.081 1.00 72.00 200 LYS A C 1
ATOM 1488 O O . LYS A 1 200 ? -7.495 -2.054 32.304 1.00 72.00 200 LYS A O 1
ATOM 1493 N N . LEU A 1 201 ? -9.315 -3.116 33.066 1.00 81.50 201 LEU A N 1
ATOM 1494 C CA . LEU A 1 201 ? -9.318 -4.066 31.946 1.00 81.50 201 LEU A CA 1
ATOM 1495 C C . LEU A 1 201 ? -9.586 -3.331 30.623 1.00 81.50 201 LEU A C 1
ATOM 1497 O O . LEU A 1 201 ? -10.494 -2.500 30.531 1.00 81.50 201 LEU A O 1
ATOM 1501 N N . GLU A 1 202 ? -8.817 -3.685 29.601 1.00 83.19 202 GLU A N 1
ATOM 1502 C CA . GLU A 1 202 ? -8.996 -3.253 28.217 1.00 83.19 202 GLU A CA 1
ATOM 1503 C C . GLU A 1 202 ? -9.313 -4.459 27.334 1.00 83.19 202 GLU A C 1
ATOM 1505 O O . GLU A 1 202 ? -8.912 -5.584 27.632 1.00 83.19 202 GLU A O 1
ATOM 1510 N N . CYS A 1 203 ? -10.044 -4.235 26.241 1.00 81.56 203 CYS A N 1
ATOM 1511 C CA . CYS A 1 203 ? -10.338 -5.292 25.280 1.00 81.56 203 CYS A CA 1
ATOM 1512 C C . CYS A 1 203 ? -9.300 -5.355 24.174 1.00 81.56 203 CYS A C 1
ATOM 1514 O O . CYS A 1 203 ? -8.960 -4.347 23.560 1.00 81.56 203 CYS A O 1
ATOM 1516 N N . ALA A 1 204 ? -8.943 -6.581 23.823 1.00 77.06 204 ALA A N 1
ATOM 1517 C CA . ALA A 1 204 ? -8.389 -6.919 22.525 1.00 77.06 204 ALA A CA 1
ATOM 1518 C C . ALA A 1 204 ? -9.277 -7.980 21.855 1.00 77.06 204 ALA A C 1
ATOM 1520 O O . ALA A 1 204 ? -10.212 -8.482 22.481 1.00 77.06 204 ALA A O 1
ATOM 1521 N N . GLU A 1 205 ? -9.006 -8.308 20.590 1.00 67.69 205 GLU A N 1
ATOM 1522 C CA . GLU A 1 205 ? -9.873 -9.183 19.778 1.00 67.69 205 GLU A CA 1
ATOM 1523 C C . GLU A 1 205 ? -10.215 -10.511 20.479 1.00 67.69 205 GLU A C 1
ATOM 1525 O O . GLU A 1 205 ? -11.379 -10.903 20.498 1.00 67.69 205 GLU A O 1
ATOM 1530 N N . ASP A 1 206 ? -9.239 -11.119 21.163 1.00 73.00 206 ASP A N 1
ATOM 1531 C CA . ASP A 1 206 ? -9.392 -12.430 21.820 1.00 73.00 206 ASP A CA 1
ATOM 1532 C C . ASP A 1 206 ? -9.837 -12.391 23.296 1.00 73.00 206 ASP A C 1
ATOM 1534 O O . ASP A 1 206 ? -9.852 -13.428 23.955 1.00 73.00 206 ASP A O 1
ATOM 1538 N N . GLY A 1 207 ? -10.124 -11.215 23.867 1.00 80.62 207 GLY A N 1
ATOM 1539 C CA . GLY A 1 207 ? -10.532 -11.107 25.274 1.00 80.62 207 GLY A CA 1
ATOM 1540 C C . GLY A 1 207 ? -9.927 -9.924 26.031 1.00 80.62 207 GLY A C 1
ATOM 1541 O O . GLY A 1 207 ? -9.099 -9.184 25.478 1.00 80.62 207 GLY A O 1
ATOM 1542 N N . PRO A 1 208 ? -10.348 -9.727 27.294 1.00 85.75 208 PRO A N 1
ATOM 1543 C CA . PRO A 1 208 ? -9.885 -8.615 28.103 1.00 85.75 208 PRO A CA 1
ATOM 1544 C C . PRO A 1 208 ? -8.516 -8.905 28.738 1.00 85.75 208 PRO A C 1
ATOM 1546 O O . PRO A 1 208 ? -8.193 -10.050 29.048 1.00 85.75 208 PRO A O 1
ATOM 1549 N N . TYR A 1 209 ? -7.709 -7.867 28.940 1.00 84.12 209 TYR A N 1
ATOM 1550 C CA . TYR A 1 209 ? -6.411 -7.938 29.623 1.00 84.12 209 TYR A CA 1
ATOM 1551 C C . TYR A 1 209 ? -6.212 -6.729 30.537 1.00 84.12 209 TYR A C 1
ATOM 1553 O O . TYR A 1 209 ? -6.947 -5.749 30.412 1.00 84.12 209 TYR A O 1
ATOM 1561 N N . TYR A 1 210 ? -5.242 -6.780 31.456 1.00 85.50 210 TYR A N 1
ATOM 1562 C CA . TYR A 1 210 ? -4.973 -5.692 32.395 1.00 85.50 210 TYR A CA 1
ATOM 1563 C C . TYR A 1 210 ? -3.638 -4.995 32.061 1.00 85.50 210 TYR A C 1
ATOM 1565 O O . TYR A 1 210 ? -2.592 -5.400 32.570 1.00 85.50 210 TYR A O 1
ATOM 1573 N N . PRO A 1 211 ? -3.640 -3.912 31.251 1.00 81.00 211 PRO A N 1
ATOM 1574 C CA . PRO A 1 211 ? -2.428 -3.217 30.801 1.00 81.00 211 PRO A CA 1
ATOM 1575 C C . PRO A 1 211 ? -1.398 -2.860 31.890 1.00 81.00 211 PRO A C 1
ATOM 1577 O O . PRO A 1 211 ? -0.201 -2.867 31.602 1.00 81.00 211 PRO A O 1
ATOM 1580 N N . PRO A 1 212 ? -1.793 -2.528 33.141 1.00 81.75 212 PRO A N 1
ATOM 1581 C CA . PRO A 1 212 ? -0.819 -2.231 34.190 1.00 81.75 212 PRO A CA 1
ATOM 1582 C C . PRO A 1 212 ? 0.036 -3.420 34.651 1.00 81.75 212 PRO A C 1
ATOM 1584 O O . PRO A 1 212 ? 1.058 -3.183 35.289 1.00 81.75 212 PRO A O 1
ATOM 1587 N N . LEU A 1 213 ? -0.365 -4.667 34.377 1.00 80.31 213 LEU A N 1
ATOM 1588 C CA . LEU A 1 213 ? 0.439 -5.871 34.658 1.00 80.31 213 LEU A CA 1
ATOM 1589 C C . LEU A 1 213 ? 0.826 -6.628 33.388 1.00 80.31 213 LEU A C 1
ATOM 1591 O O . LEU A 1 213 ? 1.847 -7.314 33.375 1.00 80.31 213 LEU A O 1
ATOM 1595 N N . ASP A 1 214 ? 0.044 -6.465 32.327 1.00 85.75 214 ASP A N 1
ATOM 1596 C CA . ASP A 1 214 ? 0.130 -7.304 31.149 1.00 85.75 214 ASP A CA 1
ATOM 1597 C C . ASP A 1 214 ? 0.502 -6.488 29.911 1.00 85.75 214 ASP A C 1
ATOM 1599 O O . ASP A 1 214 ? -0.049 -5.419 29.646 1.00 85.75 214 ASP A O 1
ATOM 1603 N N . THR A 1 215 ? 1.382 -7.042 29.086 1.00 86.62 215 THR A N 1
ATOM 1604 C CA . THR A 1 215 ? 1.592 -6.590 27.709 1.00 86.62 215 THR A CA 1
ATOM 1605 C C . THR A 1 215 ? 0.953 -7.608 26.767 1.00 86.62 215 THR A C 1
ATOM 1607 O O . THR A 1 215 ? 1.295 -8.790 26.815 1.00 86.62 215 THR A O 1
ATOM 1610 N N . LYS A 1 216 ? 0.051 -7.171 25.881 1.00 85.19 216 LYS A N 1
ATOM 1611 C CA . LYS A 1 216 ? -0.569 -8.042 24.872 1.00 85.19 216 LYS A CA 1
ATOM 1612 C C . LYS A 1 216 ? 0.044 -7.812 23.490 1.00 85.19 216 LYS A C 1
ATOM 1614 O O . LYS A 1 216 ? -0.019 -6.704 22.965 1.00 85.19 216 LYS A O 1
ATOM 1619 N N . CYS A 1 217 ? 0.598 -8.867 22.892 1.00 87.56 217 CYS A N 1
ATOM 1620 C CA . CYS A 1 217 ? 1.169 -8.845 21.544 1.00 87.56 217 CYS A CA 1
ATOM 1621 C C . CYS A 1 217 ? 0.430 -9.843 20.647 1.00 87.56 217 CYS A C 1
ATOM 1623 O O . CYS A 1 217 ? 0.609 -11.056 20.771 1.00 87.56 217 CYS A O 1
ATOM 1625 N N . GLY A 1 218 ? -0.421 -9.332 19.752 1.00 82.75 218 GLY A N 1
ATOM 1626 C CA . GLY A 1 218 ? -1.367 -10.167 19.007 1.00 82.75 218 GLY A CA 1
ATOM 1627 C C . GLY A 1 218 ? -2.303 -10.898 19.974 1.00 82.75 218 GLY A C 1
ATOM 1628 O O . GLY A 1 218 ? -2.900 -10.271 20.848 1.00 82.75 218 GLY A O 1
ATOM 1629 N N . SER A 1 219 ? -2.371 -12.224 19.866 1.00 81.50 219 SER A N 1
ATOM 1630 C CA . SER A 1 219 ? -3.185 -13.078 20.745 1.00 81.50 219 SER A CA 1
ATOM 1631 C C . SER A 1 219 ? -2.473 -13.542 22.022 1.00 81.50 219 SER A C 1
ATOM 1633 O O . SER A 1 219 ? -3.063 -14.271 22.816 1.00 81.50 219 SER A O 1
ATOM 1635 N N . ILE A 1 220 ? -1.211 -13.150 22.245 1.00 84.12 220 ILE A N 1
ATOM 1636 C CA . ILE A 1 220 ? -0.401 -13.619 23.381 1.00 84.12 220 ILE A CA 1
ATOM 1637 C C . ILE A 1 220 ? -0.356 -12.557 24.482 1.00 84.12 220 ILE A C 1
ATOM 1639 O O . ILE A 1 220 ? -0.080 -11.384 24.218 1.00 84.12 220 ILE A O 1
ATOM 1643 N N . LEU A 1 221 ? -0.591 -12.987 25.723 1.00 86.12 221 LEU A N 1
ATOM 1644 C CA . LEU A 1 221 ? -0.545 -12.161 26.928 1.00 86.12 221 LEU A CA 1
ATOM 1645 C C . LEU A 1 221 ? 0.748 -12.431 27.708 1.00 86.12 221 LEU A C 1
ATOM 1647 O O . LEU A 1 221 ? 1.085 -13.583 27.980 1.00 86.12 221 LEU A O 1
ATOM 1651 N N . TYR A 1 222 ? 1.476 -11.371 28.050 1.00 85.25 222 TYR A N 1
ATOM 1652 C CA . TYR A 1 222 ? 2.731 -11.434 28.792 1.00 85.25 222 TYR A CA 1
ATOM 1653 C C . TYR A 1 222 ? 2.599 -10.717 30.132 1.00 85.25 222 TYR A C 1
ATOM 1655 O O . TYR A 1 222 ? 2.280 -9.533 30.145 1.00 85.25 222 TYR A O 1
ATOM 1663 N N . ASN A 1 223 ? 2.960 -11.388 31.229 1.00 83.44 223 ASN A N 1
ATOM 1664 C CA . ASN A 1 223 ? 2.899 -10.861 32.604 1.00 83.44 223 ASN A CA 1
ATOM 1665 C C . ASN A 1 223 ? 4.070 -9.904 32.940 1.00 83.44 223 ASN A C 1
ATOM 1667 O O . ASN A 1 223 ? 4.643 -9.961 34.028 1.00 83.44 223 ASN A O 1
ATOM 1671 N N . GLU A 1 224 ? 4.496 -9.083 31.979 1.00 79.38 224 GLU A N 1
ATOM 1672 C CA . GLU A 1 224 ? 5.478 -8.014 32.179 1.00 79.38 224 GLU A CA 1
ATOM 1673 C C . GLU A 1 224 ? 4.903 -6.710 31.612 1.00 79.38 224 GLU A C 1
ATOM 1675 O O . GLU A 1 224 ? 4.795 -6.586 30.386 1.00 79.38 224 GLU A O 1
ATOM 1680 N N . PRO A 1 225 ? 4.548 -5.724 32.453 1.00 72.81 225 PRO A N 1
ATOM 1681 C CA . PRO A 1 225 ? 3.969 -4.475 31.977 1.00 72.81 225 PRO A CA 1
ATOM 1682 C C . PRO A 1 225 ? 5.027 -3.570 31.341 1.00 72.81 225 PRO A C 1
ATOM 1684 O O . PRO A 1 225 ? 6.209 -3.614 31.690 1.00 72.81 225 PRO A O 1
ATOM 1687 N N . GLY A 1 226 ? 4.595 -2.722 30.404 1.00 69.69 226 GLY A N 1
ATOM 1688 C CA . GLY A 1 226 ? 5.462 -1.735 29.750 1.00 69.69 226 GLY A CA 1
ATOM 1689 C C . GLY A 1 226 ? 6.481 -2.318 28.766 1.00 69.69 226 GLY A C 1
ATOM 1690 O O . GLY A 1 226 ? 7.409 -1.616 28.365 1.00 69.69 226 GLY A O 1
ATOM 1691 N N . GLN A 1 227 ? 6.339 -3.586 28.369 1.00 81.81 227 GLN A N 1
ATOM 1692 C CA . GLN A 1 227 ? 7.111 -4.139 27.260 1.00 81.81 227 GLN A CA 1
ATOM 1693 C C . GLN A 1 227 ? 6.508 -3.679 25.926 1.00 81.81 227 GLN A C 1
ATOM 1695 O O . GLN A 1 227 ? 5.315 -3.402 25.820 1.00 81.81 227 GLN A O 1
ATOM 1700 N N . HIS A 1 228 ? 7.333 -3.601 24.885 1.00 86.69 228 HIS A N 1
ATOM 1701 C CA . HIS A 1 228 ? 6.862 -3.288 23.537 1.00 86.69 228 HIS A CA 1
ATOM 1702 C C . HIS A 1 228 ? 6.669 -4.575 22.740 1.00 86.69 228 HIS A C 1
ATOM 1704 O O . HIS A 1 228 ? 7.331 -5.576 23.010 1.00 86.69 228 HIS A O 1
ATOM 1710 N N . CYS A 1 229 ? 5.798 -4.556 21.733 1.00 89.25 229 CYS A N 1
ATOM 1711 C CA . CYS A 1 229 ? 5.557 -5.720 20.886 1.00 89.25 229 CYS A CA 1
ATOM 1712 C C . CYS A 1 229 ? 6.418 -5.701 19.623 1.00 89.25 229 CYS A C 1
ATOM 1714 O O . CYS A 1 229 ? 6.477 -4.707 18.902 1.00 89.25 229 CYS A O 1
ATOM 1716 N N . CYS A 1 230 ? 7.052 -6.836 19.349 1.00 89.81 230 CYS A N 1
ATOM 1717 C CA . CYS A 1 230 ? 7.716 -7.160 18.102 1.00 89.81 230 CYS A CA 1
ATOM 1718 C C . CYS A 1 230 ? 7.054 -8.407 17.517 1.00 89.81 230 CYS A C 1
ATOM 1720 O O . CYS A 1 230 ? 7.296 -9.523 17.983 1.00 89.81 230 CYS A O 1
ATOM 1722 N N . GLY A 1 231 ? 6.152 -8.213 16.554 1.00 86.88 231 GLY A N 1
ATOM 1723 C CA . GLY A 1 231 ? 5.280 -9.292 16.094 1.00 86.88 231 GLY A CA 1
ATOM 1724 C C . GLY A 1 231 ? 4.430 -9.807 17.258 1.00 86.88 231 GLY A C 1
ATOM 1725 O O . GLY A 1 231 ? 3.740 -9.029 17.914 1.00 86.88 231 GLY A O 1
ATOM 1726 N N . HIS A 1 232 ? 4.513 -11.107 17.544 1.00 88.62 232 HIS A N 1
ATOM 1727 C CA . HIS A 1 232 ? 3.785 -11.740 18.652 1.00 88.62 232 HIS A CA 1
ATOM 1728 C C . HIS A 1 232 ? 4.627 -11.874 19.936 1.00 88.62 232 HIS A C 1
ATOM 1730 O O . HIS A 1 232 ? 4.222 -12.581 20.849 1.00 88.62 232 HIS A O 1
ATOM 1736 N N . GLN A 1 233 ? 5.804 -11.238 20.021 1.00 88.50 233 GLN A N 1
ATOM 1737 C CA . GLN A 1 233 ? 6.698 -11.313 21.185 1.00 88.50 233 GLN A CA 1
ATOM 1738 C C . GLN A 1 233 ? 6.922 -9.950 21.839 1.00 88.50 233 GLN A C 1
ATOM 1740 O O . GLN A 1 233 ? 6.889 -8.920 21.172 1.00 88.50 233 GLN A O 1
ATOM 1745 N N . THR A 1 234 ? 7.249 -9.938 23.130 1.00 89.88 234 THR A N 1
ATOM 1746 C CA . THR A 1 234 ? 7.701 -8.729 23.834 1.00 89.88 234 THR A CA 1
ATOM 1747 C C . THR A 1 234 ? 9.184 -8.444 23.596 1.00 89.88 234 THR A C 1
ATOM 1749 O O . THR A 1 234 ? 10.006 -9.362 23.558 1.00 89.88 234 THR A O 1
ATOM 1752 N N . TYR A 1 235 ? 9.566 -7.173 23.462 1.00 89.00 235 TYR A N 1
ATOM 1753 C CA . TYR A 1 235 ? 10.957 -6.724 23.348 1.00 89.00 235 TYR A CA 1
ATOM 1754 C C . TYR A 1 235 ? 11.194 -5.391 24.068 1.00 89.00 235 TYR A C 1
ATOM 1756 O O . TYR A 1 235 ? 10.258 -4.624 24.304 1.00 89.00 235 TYR A O 1
ATOM 1764 N N . ARG A 1 236 ? 12.465 -5.105 24.389 1.00 86.62 236 ARG A N 1
ATOM 1765 C CA . ARG A 1 236 ? 12.892 -3.849 25.025 1.00 86.62 236 ARG A CA 1
ATOM 1766 C C . ARG A 1 236 ? 13.598 -2.955 24.002 1.00 86.62 236 ARG A C 1
ATOM 1768 O O . ARG A 1 236 ? 14.759 -3.228 23.709 1.00 86.62 236 ARG A O 1
ATOM 1775 N N . PRO A 1 237 ? 12.986 -1.866 23.499 1.00 84.44 237 PRO A N 1
ATOM 1776 C CA . PRO A 1 237 ? 13.574 -1.029 22.442 1.00 84.44 237 PRO A CA 1
ATOM 1777 C C . PRO A 1 237 ? 14.925 -0.387 22.788 1.00 84.44 237 PRO A C 1
ATOM 1779 O O . PRO A 1 237 ? 15.664 0.027 21.892 1.00 84.44 237 PRO A O 1
ATOM 1782 N N . GLU A 1 238 ? 15.248 -0.287 24.079 1.00 82.81 238 GLU A N 1
ATOM 1783 C CA . GLU A 1 238 ? 16.529 0.244 24.555 1.00 82.81 238 GLU A CA 1
ATOM 1784 C C . GLU A 1 238 ? 17.688 -0.759 24.454 1.00 82.81 238 GLU A C 1
ATOM 1786 O O . GLU A 1 238 ? 18.845 -0.349 24.415 1.00 82.81 238 GLU A O 1
ATOM 1791 N N . LYS A 1 239 ? 17.404 -2.067 24.403 1.00 85.12 239 LYS A N 1
ATOM 1792 C CA . LYS A 1 239 ? 18.422 -3.140 24.399 1.00 85.12 239 LYS A CA 1
ATOM 1793 C C . LYS A 1 239 ? 18.333 -4.063 23.187 1.00 85.12 239 LYS A C 1
ATOM 1795 O O . LYS A 1 239 ? 19.347 -4.590 22.734 1.00 85.12 239 LYS A O 1
ATOM 1800 N N . ASP A 1 240 ? 17.131 -4.236 22.660 1.00 89.06 240 ASP A N 1
ATOM 1801 C CA . ASP A 1 240 ? 16.799 -5.166 21.593 1.00 89.06 240 ASP A CA 1
ATOM 1802 C C . ASP A 1 240 ? 16.403 -4.401 20.326 1.00 89.06 240 ASP A C 1
ATOM 1804 O O . ASP A 1 240 ? 15.923 -3.265 20.382 1.00 89.06 240 ASP A O 1
ATOM 1808 N N . LEU A 1 241 ? 16.555 -5.048 19.173 1.00 88.12 241 LEU A N 1
ATOM 1809 C CA . LEU A 1 241 ? 16.084 -4.536 17.890 1.00 88.12 241 LEU A CA 1
ATOM 1810 C C . LEU A 1 241 ? 14.901 -5.375 17.392 1.00 88.12 241 LEU A C 1
ATOM 1812 O O . LEU A 1 241 ? 14.933 -6.602 17.472 1.00 88.12 241 LEU A O 1
ATOM 1816 N N . CYS A 1 242 ? 13.858 -4.718 16.881 1.00 88.56 242 CYS A N 1
ATOM 1817 C CA . CYS A 1 242 ? 12.710 -5.379 16.262 1.00 88.56 242 CYS A CA 1
ATOM 1818 C C . CYS A 1 242 ? 12.703 -5.134 14.752 1.00 88.56 242 CYS A C 1
ATOM 1820 O O . CYS A 1 242 ? 12.586 -3.985 14.328 1.00 88.56 242 CYS A O 1
ATOM 1822 N N . CYS A 1 243 ? 12.794 -6.204 13.960 1.00 88.00 243 CYS A N 1
ATOM 1823 C CA . CYS A 1 243 ? 12.849 -6.150 12.499 1.00 88.00 243 CYS A CA 1
ATOM 1824 C C . CYS A 1 243 ? 11.795 -7.093 11.900 1.00 88.00 243 CYS A C 1
ATOM 1826 O O . CYS A 1 243 ? 11.866 -8.295 12.131 1.00 88.00 243 CYS A O 1
ATOM 1828 N N . GLU A 1 244 ? 10.799 -6.560 11.180 1.00 85.38 244 GLU A N 1
ATOM 1829 C CA . GLU A 1 244 ? 9.673 -7.324 10.590 1.00 85.38 244 GLU A CA 1
ATOM 1830 C C . GLU A 1 244 ? 9.019 -8.337 11.554 1.00 85.38 244 GLU A C 1
ATOM 1832 O O . GLU A 1 244 ? 8.670 -9.452 11.188 1.00 85.38 244 GLU A O 1
ATOM 1837 N N . GLY A 1 245 ? 8.866 -7.955 12.826 1.00 85.56 245 GLY A N 1
ATOM 1838 C CA . GLY A 1 245 ? 8.273 -8.818 13.852 1.00 85.56 245 GLY A CA 1
ATOM 1839 C C . GLY A 1 245 ? 9.234 -9.827 14.494 1.00 85.56 245 GLY A C 1
ATOM 1840 O O . GLY A 1 245 ? 8.821 -10.579 15.373 1.00 85.56 245 GLY A O 1
ATOM 1841 N N . HIS A 1 246 ? 10.517 -9.813 14.125 1.00 88.88 246 HIS A N 1
ATOM 1842 C CA . HIS A 1 246 ? 11.570 -10.618 14.742 1.00 88.88 246 HIS A CA 1
ATOM 1843 C C . HIS A 1 246 ? 12.374 -9.813 15.769 1.00 88.88 246 HIS A C 1
ATOM 1845 O O . HIS A 1 246 ? 12.922 -8.749 15.465 1.00 88.88 246 HIS A O 1
ATOM 1851 N N . ARG A 1 247 ? 12.470 -10.343 16.996 1.00 90.06 247 ARG A N 1
ATOM 1852 C CA . ARG A 1 247 ? 13.241 -9.750 18.098 1.00 90.06 247 ARG A CA 1
ATOM 1853 C C . ARG A 1 247 ? 14.691 -10.235 18.098 1.00 90.06 247 ARG A C 1
ATOM 1855 O O . ARG A 1 247 ? 14.945 -11.422 18.294 1.00 90.06 247 ARG A O 1
ATOM 1862 N N . TRP A 1 248 ? 15.624 -9.289 18.048 1.00 91.31 248 TRP A N 1
ATOM 1863 C CA . TRP A 1 248 ? 17.068 -9.504 18.133 1.00 91.31 248 TRP A CA 1
ATOM 1864 C C . TRP A 1 248 ? 17.619 -8.949 19.452 1.00 91.31 248 TRP A C 1
ATOM 1866 O O . TRP A 1 248 ? 17.589 -7.740 19.688 1.00 91.31 248 TRP A O 1
ATOM 1876 N N . ARG A 1 249 ? 18.078 -9.839 20.343 1.00 88.69 249 ARG A N 1
ATOM 1877 C CA . ARG A 1 249 ? 18.479 -9.484 21.717 1.00 88.69 249 ARG A CA 1
ATOM 1878 C C . ARG A 1 249 ? 19.879 -8.882 21.769 1.00 88.69 249 ARG A C 1
ATOM 1880 O O . ARG A 1 249 ? 20.812 -9.488 21.259 1.00 88.69 249 ARG A O 1
ATOM 1887 N N . GLY A 1 250 ? 20.038 -7.751 22.458 1.00 82.25 250 GLY A N 1
ATOM 1888 C CA . GLY A 1 250 ? 21.356 -7.145 22.715 1.00 82.25 250 GLY A CA 1
ATOM 1889 C C . GLY A 1 250 ? 22.039 -6.502 21.500 1.00 82.25 250 GLY A C 1
ATOM 1890 O O . GLY A 1 250 ? 23.191 -6.077 21.598 1.00 82.25 250 GLY A O 1
ATOM 1891 N N . GLU A 1 251 ? 21.336 -6.403 20.370 1.00 77.44 251 GLU A N 1
ATOM 1892 C CA . GLU A 1 251 ? 21.847 -5.820 19.125 1.00 77.44 251 GLU A CA 1
ATOM 1893 C C . GLU A 1 251 ? 21.640 -4.288 19.064 1.00 77.44 251 GLU A C 1
ATOM 1895 O O . GLU A 1 251 ? 22.019 -3.625 18.103 1.00 77.44 251 GLU A O 1
ATOM 1900 N N . ARG A 1 252 ? 21.041 -3.647 20.077 1.00 78.69 252 ARG A N 1
ATOM 1901 C CA . ARG A 1 252 ? 20.822 -2.192 20.036 1.00 78.69 252 ARG A CA 1
ATOM 1902 C C . ARG A 1 252 ? 22.135 -1.431 20.277 1.00 78.69 252 ARG A C 1
ATOM 1904 O O . ARG A 1 252 ? 22.633 -1.376 21.399 1.00 78.69 252 ARG A O 1
ATOM 1911 N N . ARG A 1 253 ? 22.683 -0.809 19.226 1.00 81.50 253 ARG A N 1
ATOM 1912 C CA . ARG A 1 253 ? 23.850 0.099 19.272 1.00 81.50 253 ARG A CA 1
ATOM 1913 C C . ARG A 1 253 ? 23.662 1.290 18.318 1.00 81.50 253 ARG A C 1
ATOM 1915 O O . ARG A 1 253 ? 22.852 1.185 17.392 1.00 81.50 253 ARG A O 1
ATOM 1922 N N . PRO A 1 254 ? 24.375 2.417 18.506 1.00 74.81 254 PRO A N 1
ATOM 1923 C CA . PRO A 1 254 ? 24.379 3.510 17.530 1.00 74.81 254 PRO A CA 1
ATOM 1924 C C . PRO A 1 254 ? 24.766 2.993 16.135 1.00 74.81 254 PRO A C 1
ATOM 1926 O O . PRO A 1 254 ? 25.730 2.247 16.017 1.00 74.81 254 PRO A O 1
ATOM 1929 N N . GLY A 1 255 ? 24.002 3.347 15.097 1.00 74.06 255 GLY A N 1
ATOM 1930 C CA . GLY A 1 255 ? 24.235 2.889 13.716 1.00 74.06 255 GLY A CA 1
ATOM 1931 C C . GLY A 1 255 ? 23.512 1.595 13.313 1.00 74.06 255 GLY A C 1
ATOM 1932 O O . GLY A 1 255 ? 23.294 1.383 12.115 1.00 74.06 255 GLY A O 1
ATOM 1933 N N . MET A 1 256 ? 23.047 0.786 14.276 1.00 83.12 256 MET A N 1
ATOM 1934 C CA . MET A 1 256 ? 22.248 -0.408 13.984 1.00 83.12 256 MET A CA 1
ATOM 1935 C C . MET A 1 256 ? 20.812 -0.079 13.585 1.00 83.12 256 MET A C 1
ATOM 1937 O O . MET A 1 256 ? 20.101 0.668 14.265 1.00 83.12 256 MET A O 1
ATOM 1941 N N . GLY A 1 257 ? 20.375 -0.715 12.503 1.00 83.88 257 GLY A N 1
ATOM 1942 C CA . GLY A 1 257 ? 19.017 -0.651 11.990 1.00 83.88 257 GLY A CA 1
ATOM 1943 C C . GLY A 1 257 ? 18.585 -1.975 11.371 1.00 83.88 257 GLY A C 1
ATOM 1944 O O . GLY A 1 257 ? 19.318 -2.961 11.380 1.00 83.88 257 GLY A O 1
ATOM 1945 N N . CYS A 1 258 ? 17.369 -1.993 10.836 1.00 85.62 258 CYS A N 1
ATOM 1946 C CA . CYS A 1 258 ? 16.817 -3.169 10.177 1.00 85.62 258 CYS A CA 1
ATOM 1947 C C . CYS A 1 258 ? 16.987 -3.075 8.662 1.00 85.62 258 CYS A C 1
ATOM 1949 O O . CYS A 1 258 ? 16.736 -2.028 8.058 1.00 85.62 258 CYS A O 1
ATOM 1951 N N . CYS A 1 259 ? 17.370 -4.191 8.055 1.00 87.38 259 CYS A N 1
ATOM 1952 C CA . CYS A 1 259 ? 17.228 -4.451 6.636 1.00 87.38 259 CYS A CA 1
ATOM 1953 C C . CYS A 1 259 ? 16.273 -5.632 6.464 1.00 87.38 259 CYS A C 1
ATOM 1955 O O . CYS A 1 259 ? 16.680 -6.787 6.595 1.00 87.38 259 CYS A O 1
ATOM 1957 N N . GLY A 1 260 ? 14.990 -5.330 6.256 1.00 84.50 260 GLY A N 1
ATOM 1958 C CA . GLY A 1 260 ? 13.934 -6.340 6.315 1.00 84.50 260 GLY A CA 1
ATOM 1959 C C . GLY A 1 260 ? 13.876 -6.937 7.720 1.00 84.50 260 GLY A C 1
ATOM 1960 O O . GLY A 1 260 ? 13.948 -6.197 8.703 1.00 84.50 260 GLY A O 1
ATOM 1961 N N . ALA A 1 261 ? 13.835 -8.264 7.820 1.00 86.94 261 ALA A N 1
ATOM 1962 C CA . ALA A 1 261 ? 13.878 -8.999 9.085 1.00 86.94 261 ALA A CA 1
ATOM 1963 C C . ALA A 1 261 ? 15.254 -9.030 9.788 1.00 86.94 261 ALA A C 1
ATOM 1965 O O . ALA A 1 261 ? 15.339 -9.476 10.937 1.00 86.94 261 ALA A O 1
ATOM 1966 N N . LEU A 1 262 ? 16.337 -8.585 9.133 1.00 89.06 262 LEU A N 1
ATOM 1967 C CA . LEU A 1 262 ? 17.703 -8.724 9.651 1.00 89.06 262 LEU A CA 1
ATOM 1968 C C . LEU A 1 262 ? 18.241 -7.426 10.281 1.00 89.06 262 LEU A C 1
ATOM 1970 O O . LEU A 1 262 ? 18.106 -6.356 9.680 1.00 89.06 262 LEU A O 1
ATOM 1974 N N . PRO A 1 263 ? 18.920 -7.501 11.441 1.00 89.62 263 PRO A N 1
ATOM 1975 C CA . PRO A 1 263 ? 19.690 -6.394 11.982 1.00 89.62 263 PRO A CA 1
ATOM 1976 C C . PRO A 1 263 ? 20.955 -6.199 11.140 1.00 89.62 263 PRO A C 1
ATOM 1978 O O . PRO A 1 263 ? 21.588 -7.166 10.707 1.00 89.62 263 PRO A O 1
ATOM 1981 N N . TYR A 1 264 ? 21.348 -4.951 10.912 1.00 87.62 264 TYR A N 1
ATOM 1982 C CA . TYR A 1 264 ? 22.647 -4.634 10.328 1.00 87.62 264 TYR A CA 1
ATOM 1983 C C . TYR A 1 264 ? 23.143 -3.264 10.790 1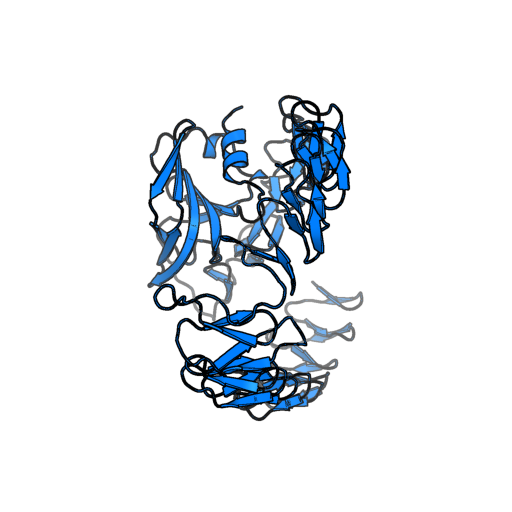.00 87.62 264 TYR A C 1
ATOM 1985 O O . TYR A 1 264 ? 22.356 -2.372 11.119 1.00 87.62 264 TYR A O 1
ATOM 1993 N N . ASP A 1 265 ? 24.461 -3.089 10.780 1.00 85.62 265 ASP A N 1
ATOM 1994 C CA . ASP A 1 265 ? 25.085 -1.790 10.996 1.00 85.62 265 ASP A CA 1
ATOM 1995 C C . ASP A 1 265 ? 25.138 -1.007 9.676 1.00 85.62 265 ASP A C 1
ATOM 1997 O O . ASP A 1 265 ? 25.762 -1.423 8.698 1.00 85.62 265 ASP A O 1
ATOM 2001 N N . SER A 1 266 ? 24.471 0.145 9.646 1.00 79.81 266 SER A N 1
ATOM 2002 C CA . SER A 1 266 ? 24.463 1.037 8.483 1.00 79.81 266 SER A CA 1
ATOM 2003 C C . SER A 1 266 ? 25.820 1.703 8.219 1.00 79.81 266 SER A C 1
ATOM 2005 O O . SER A 1 266 ? 26.090 2.113 7.080 1.00 79.81 266 SER A O 1
ATOM 2007 N N . ALA A 1 267 ? 26.683 1.772 9.238 1.00 80.19 267 ALA A N 1
ATOM 2008 C CA . ALA A 1 267 ? 28.048 2.268 9.134 1.00 80.19 267 ALA A CA 1
ATOM 2009 C C . ALA A 1 267 ? 29.022 1.226 8.560 1.00 80.19 267 ALA A C 1
ATOM 2011 O O . ALA A 1 267 ? 30.088 1.617 8.081 1.00 80.19 267 ALA A O 1
ATOM 2012 N N . ASP A 1 268 ? 28.664 -0.066 8.539 1.00 84.25 268 ASP A N 1
ATOM 2013 C CA . ASP A 1 268 ? 29.533 -1.114 7.998 1.00 84.25 268 ASP A CA 1
ATOM 2014 C C . ASP A 1 268 ? 29.804 -0.855 6.498 1.00 84.25 268 ASP A C 1
ATOM 2016 O O . ASP A 1 268 ? 28.869 -0.847 5.681 1.00 84.25 268 ASP A O 1
ATOM 2020 N N . PRO A 1 269 ? 31.071 -0.630 6.092 1.00 82.31 269 PRO A N 1
ATOM 2021 C CA . PRO A 1 269 ? 31.421 -0.334 4.707 1.00 82.31 269 PRO A CA 1
ATOM 2022 C C . PRO A 1 269 ? 31.224 -1.532 3.768 1.00 82.31 269 PRO A C 1
ATOM 2024 O O . PRO A 1 269 ? 31.137 -1.334 2.556 1.00 82.31 269 PRO A O 1
ATOM 2027 N N . HIS A 1 270 ? 31.132 -2.751 4.299 1.00 86.25 270 HIS A N 1
ATOM 2028 C CA . HIS A 1 270 ? 30.995 -3.999 3.554 1.00 86.25 270 HIS A CA 1
ATOM 2029 C C . HIS A 1 270 ? 29.548 -4.462 3.393 1.00 86.25 270 HIS A C 1
ATOM 2031 O O . HIS A 1 270 ? 29.311 -5.452 2.696 1.00 86.25 270 HIS A O 1
ATOM 2037 N N . LEU A 1 271 ? 28.583 -3.770 3.994 1.00 87.94 271 LEU A N 1
ATOM 2038 C CA . LEU A 1 271 ? 27.170 -4.121 3.918 1.00 87.94 271 LEU A CA 1
ATOM 2039 C C . LEU A 1 271 ? 26.349 -2.989 3.306 1.00 87.94 271 LEU A C 1
ATOM 2041 O O . LEU A 1 271 ? 26.639 -1.802 3.469 1.00 87.94 271 LEU A O 1
ATOM 2045 N N . ARG A 1 272 ? 25.295 -3.365 2.581 1.00 87.31 272 ARG A N 1
ATOM 2046 C CA . ARG A 1 272 ? 24.307 -2.418 2.065 1.00 87.31 272 ARG A CA 1
ATOM 2047 C C . ARG A 1 272 ? 22.917 -3.018 2.065 1.00 87.31 272 ARG A C 1
ATOM 2049 O O . ARG A 1 272 ? 22.719 -4.101 1.526 1.00 87.31 272 ARG A O 1
ATOM 2056 N N . CYS A 1 273 ? 21.959 -2.280 2.607 1.00 87.50 273 CYS A N 1
ATOM 2057 C CA . CYS A 1 273 ? 20.553 -2.631 2.504 1.00 87.50 273 CYS A CA 1
ATOM 2058 C C . CYS A 1 273 ? 19.923 -2.020 1.249 1.00 87.50 273 CYS A C 1
ATOM 2060 O O . CYS A 1 273 ? 20.105 -0.830 0.988 1.00 87.50 273 CYS A O 1
ATOM 2062 N N . CYS A 1 274 ? 19.178 -2.827 0.497 1.00 87.75 274 CYS A N 1
ATOM 2063 C CA . CYS A 1 274 ? 18.373 -2.393 -0.640 1.00 87.75 274 CYS A CA 1
ATOM 2064 C C . CYS A 1 274 ? 16.947 -2.935 -0.485 1.00 87.75 274 CYS A C 1
ATOM 2066 O O . CYS A 1 274 ? 16.737 -4.138 -0.623 1.00 87.75 274 CYS A O 1
ATOM 2068 N N . SER A 1 275 ? 15.978 -2.067 -0.170 1.00 82.19 275 SER A N 1
ATOM 2069 C CA . SER A 1 275 ? 14.552 -2.406 0.009 1.00 82.19 275 SER A CA 1
ATOM 2070 C C . SER A 1 275 ? 14.338 -3.694 0.817 1.00 82.19 275 SER A C 1
ATOM 2072 O O . SER A 1 275 ? 13.712 -4.643 0.351 1.00 82.19 275 SER A O 1
ATOM 2074 N N . GLY A 1 276 ? 14.955 -3.758 1.999 1.00 81.88 276 GLY A N 1
ATOM 2075 C CA . GLY A 1 276 ? 14.854 -4.896 2.915 1.00 81.88 276 GLY A CA 1
ATOM 2076 C C . GLY A 1 276 ? 15.797 -6.074 2.637 1.00 81.88 276 GLY A C 1
ATOM 2077 O O . GLY A 1 276 ? 15.841 -7.005 3.431 1.00 81.88 276 GLY A O 1
ATOM 2078 N N . ASN A 1 277 ? 16.596 -6.035 1.565 1.00 87.38 277 ASN A N 1
ATOM 2079 C CA . ASN A 1 277 ? 17.572 -7.081 1.246 1.00 87.38 277 ASN A CA 1
ATOM 2080 C C . ASN A 1 277 ? 19.004 -6.642 1.559 1.00 87.38 277 ASN A C 1
ATOM 2082 O O . ASN A 1 277 ? 19.475 -5.616 1.058 1.00 87.38 277 ASN A O 1
ATOM 2086 N N . LEU A 1 278 ? 19.703 -7.430 2.380 1.00 90.19 278 LEU A N 1
ATOM 2087 C CA . LEU A 1 278 ? 21.061 -7.135 2.828 1.00 90.19 278 LEU A CA 1
ATOM 2088 C C . LEU A 1 278 ? 22.105 -7.735 1.875 1.00 90.19 278 LEU A C 1
ATOM 2090 O O . LEU A 1 278 ? 22.192 -8.950 1.704 1.00 90.19 278 LEU A O 1
ATOM 2094 N N . HIS A 1 279 ? 22.943 -6.880 1.295 1.00 91.19 279 HIS A N 1
ATOM 2095 C CA . HIS A 1 279 ? 23.969 -7.242 0.317 1.00 91.19 279 HIS A CA 1
ATOM 2096 C C . HIS A 1 279 ? 25.384 -7.080 0.877 1.00 91.19 279 HIS A C 1
ATOM 2098 O O . HIS A 1 279 ? 25.687 -6.093 1.547 1.00 91.19 279 HIS A O 1
ATOM 2104 N N . LYS A 1 280 ? 26.276 -8.020 0.536 1.00 90.50 280 LYS A N 1
ATOM 2105 C CA . LYS A 1 280 ? 27.706 -7.989 0.895 1.00 90.50 280 LYS A CA 1
ATOM 2106 C C . LYS A 1 280 ? 28.537 -7.364 -0.232 1.00 90.50 280 LYS A C 1
ATOM 2108 O O . LYS A 1 280 ? 28.581 -7.891 -1.340 1.00 90.50 280 LYS A O 1
ATOM 2113 N N . LEU A 1 281 ? 29.255 -6.284 0.059 1.00 87.75 281 LEU A N 1
ATOM 2114 C CA . LEU A 1 281 ? 30.002 -5.453 -0.892 1.00 87.75 281 LEU A CA 1
ATOM 2115 C C . LEU A 1 281 ? 31.452 -5.922 -1.106 1.00 87.75 281 LEU A C 1
ATOM 2117 O O . LEU A 1 281 ? 32.380 -5.125 -0.992 1.00 87.75 281 LEU A O 1
ATOM 2121 N N . ARG A 1 282 ? 31.672 -7.213 -1.391 1.00 81.81 282 ARG A N 1
ATOM 2122 C CA . ARG A 1 282 ? 33.013 -7.832 -1.511 1.00 81.81 282 ARG A CA 1
ATOM 2123 C C . ARG A 1 282 ? 33.937 -7.062 -2.480 1.00 81.81 282 ARG A C 1
ATOM 2125 O O . ARG A 1 282 ? 33.901 -7.298 -3.682 1.00 81.81 282 ARG A O 1
ATOM 2132 N N . GLY A 1 283 ? 34.758 -6.146 -1.956 1.00 76.00 283 GLY A N 1
ATOM 2133 C CA . GLY A 1 283 ? 35.696 -5.322 -2.734 1.00 76.00 283 GLY A CA 1
ATOM 2134 C C . GLY A 1 283 ? 35.061 -4.225 -3.602 1.00 76.00 283 GLY A C 1
ATOM 2135 O O . GLY A 1 283 ? 35.742 -3.664 -4.457 1.00 76.00 283 GLY A O 1
ATOM 2136 N N . LEU A 1 284 ? 33.774 -3.910 -3.418 1.00 81.00 284 LEU A N 1
ATOM 2137 C CA . LEU A 1 284 ? 33.087 -2.886 -4.210 1.00 81.00 284 LEU A CA 1
ATOM 2138 C C . LEU A 1 284 ? 33.267 -1.490 -3.603 1.00 81.00 284 LEU A C 1
ATOM 2140 O O . LEU A 1 284 ? 33.191 -1.305 -2.390 1.00 81.00 284 LEU A O 1
ATOM 2144 N N . ASN A 1 285 ? 33.448 -0.482 -4.459 1.00 78.31 285 ASN A N 1
ATOM 2145 C CA . ASN A 1 285 ? 33.504 0.910 -4.018 1.00 78.31 285 ASN A CA 1
ATOM 2146 C C . ASN A 1 285 ? 32.095 1.398 -3.633 1.00 78.31 285 ASN A C 1
ATOM 2148 O O . ASN A 1 285 ? 31.224 1.534 -4.496 1.00 78.31 285 ASN A O 1
ATOM 2152 N N . ARG A 1 286 ? 31.895 1.711 -2.347 1.00 74.94 286 ARG A N 1
ATOM 2153 C CA . ARG A 1 286 ? 30.608 2.128 -1.765 1.00 74.94 286 ARG A CA 1
ATOM 2154 C C . ARG A 1 286 ? 29.953 3.309 -2.496 1.00 74.94 286 ARG A C 1
ATOM 2156 O O . ARG A 1 286 ? 28.728 3.314 -2.630 1.00 74.94 286 ARG A O 1
ATOM 2163 N N . ASP A 1 287 ? 30.741 4.240 -3.038 1.00 77.69 287 ASP A N 1
ATOM 2164 C CA . ASP A 1 287 ? 30.241 5.417 -3.768 1.00 77.69 287 ASP A CA 1
ATOM 2165 C C . ASP A 1 287 ? 29.682 5.078 -5.154 1.00 77.69 287 ASP A C 1
ATOM 2167 O O . ASP A 1 287 ? 28.833 5.796 -5.692 1.00 77.69 287 ASP A O 1
ATOM 2171 N 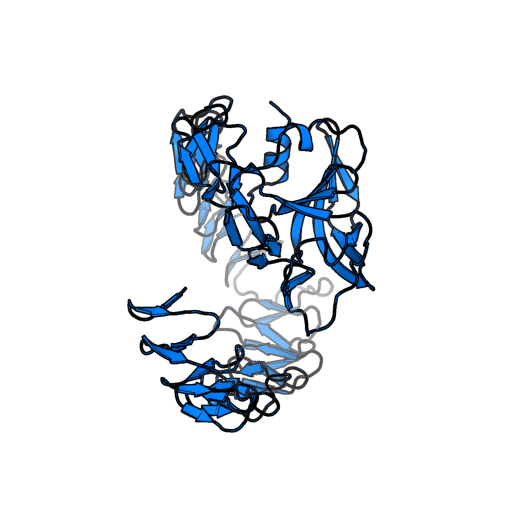N . ARG A 1 288 ? 30.162 3.982 -5.751 1.00 83.81 288 ARG A N 1
ATOM 2172 C CA . ARG A 1 288 ? 29.701 3.498 -7.060 1.00 83.81 288 ARG A CA 1
ATOM 2173 C C . ARG A 1 288 ? 28.523 2.552 -6.940 1.00 83.81 288 ARG A C 1
ATOM 2175 O O . ARG A 1 288 ? 27.755 2.430 -7.889 1.00 83.81 288 ARG A O 1
ATOM 2182 N N . VAL A 1 289 ? 28.362 1.916 -5.789 1.00 87.62 289 VAL A N 1
ATOM 2183 C CA . VAL A 1 289 ? 27.257 1.001 -5.536 1.00 87.62 289 VAL A CA 1
ATOM 2184 C C . VAL A 1 289 ? 25.943 1.786 -5.407 1.00 87.62 289 VAL A C 1
ATOM 2186 O O . VAL A 1 289 ? 25.887 2.909 -4.897 1.00 87.62 289 VAL A O 1
ATOM 2189 N N . GLY A 1 290 ? 24.847 1.202 -5.872 1.00 87.12 290 GLY A N 1
ATOM 2190 C CA . GLY A 1 290 ? 23.490 1.715 -5.707 1.00 87.12 290 GLY A CA 1
ATOM 2191 C C . GLY A 1 290 ? 22.507 0.602 -5.378 1.00 87.12 290 GLY A C 1
ATOM 2192 O O . GLY A 1 290 ? 22.868 -0.569 -5.381 1.00 87.12 290 GLY A O 1
ATOM 2193 N N . CYS A 1 291 ? 21.260 0.974 -5.128 1.00 88.56 291 CYS A N 1
ATOM 2194 C CA . CYS A 1 291 ? 20.151 0.035 -5.032 1.00 88.56 291 CYS A CA 1
ATOM 2195 C C . CYS A 1 291 ? 19.198 0.238 -6.213 1.00 88.56 291 CYS A C 1
ATOM 2197 O O . CYS A 1 291 ? 19.066 1.352 -6.723 1.00 88.56 291 CYS A O 1
ATOM 2199 N N . CYS A 1 292 ? 18.524 -0.820 -6.636 1.00 88.31 292 CYS A N 1
ATOM 2200 C CA . CYS A 1 292 ? 17.397 -0.755 -7.555 1.00 88.31 292 CYS A CA 1
ATOM 2201 C C . CYS A 1 292 ? 16.316 -1.707 -7.055 1.00 88.31 292 CYS A C 1
ATOM 2203 O O . CYS A 1 292 ? 16.433 -2.919 -7.225 1.00 88.31 292 CYS A O 1
ATOM 2205 N N . GLY A 1 293 ? 15.330 -1.170 -6.337 1.00 83.81 293 GLY A N 1
ATOM 2206 C CA . GLY A 1 293 ? 14.464 -1.972 -5.478 1.00 83.81 293 GLY A CA 1
ATOM 2207 C C . GLY A 1 293 ? 15.292 -2.830 -4.521 1.00 83.81 293 GLY A C 1
ATOM 2208 O O . GLY A 1 293 ? 16.146 -2.323 -3.789 1.00 83.81 293 GLY A O 1
ATOM 2209 N N . THR A 1 294 ? 15.070 -4.140 -4.580 1.00 85.56 294 THR A N 1
ATOM 2210 C CA . THR A 1 294 ? 15.782 -5.154 -3.792 1.00 85.56 294 THR A CA 1
ATOM 2211 C C . THR A 1 294 ? 17.169 -5.498 -4.345 1.00 85.56 294 THR A C 1
ATOM 2213 O O . THR A 1 294 ? 17.978 -6.111 -3.646 1.00 85.56 294 THR A O 1
ATOM 2216 N N . HIS A 1 295 ? 17.477 -5.102 -5.583 1.00 88.12 295 HIS A N 1
ATOM 2217 C CA . HIS A 1 295 ? 18.710 -5.463 -6.278 1.00 88.12 295 HIS A CA 1
ATOM 2218 C C . HIS A 1 295 ? 19.860 -4.495 -5.979 1.00 88.12 295 HIS A C 1
ATOM 2220 O O . HIS A 1 295 ? 19.675 -3.280 -5.874 1.00 88.12 295 HIS A O 1
ATOM 2226 N N . LEU A 1 296 ? 21.079 -5.035 -5.924 1.00 89.56 296 LEU A N 1
ATOM 2227 C CA . LEU A 1 296 ? 22.308 -4.255 -5.822 1.00 89.56 296 LEU A CA 1
ATOM 2228 C C . LEU A 1 296 ? 22.793 -3.827 -7.214 1.00 89.56 296 LEU A C 1
ATOM 2230 O O . LEU A 1 296 ? 23.033 -4.664 -8.081 1.00 89.56 296 LEU A O 1
ATOM 2234 N N . ILE A 1 297 ? 23.010 -2.528 -7.406 1.00 90.12 297 ILE A N 1
ATOM 2235 C CA . ILE A 1 297 ? 23.788 -1.994 -8.529 1.00 90.12 297 ILE A CA 1
ATOM 2236 C C . ILE A 1 297 ? 25.252 -1.958 -8.097 1.00 90.12 297 ILE A C 1
ATOM 2238 O O . ILE A 1 297 ? 25.586 -1.263 -7.138 1.00 90.12 297 ILE A O 1
ATOM 2242 N N . THR A 1 298 ? 26.129 -2.674 -8.796 1.00 87.50 298 THR A N 1
ATOM 2243 C CA . THR A 1 298 ? 27.554 -2.769 -8.433 1.00 87.50 298 THR A CA 1
ATOM 2244 C C . THR A 1 298 ? 28.357 -1.561 -8.911 1.00 87.50 298 THR A C 1
ATOM 2246 O O . THR A 1 298 ? 29.259 -1.108 -8.208 1.00 87.50 298 THR A O 1
ATOM 2249 N N . ASP A 1 299 ? 27.992 -0.995 -10.066 1.00 87.94 299 ASP A N 1
ATOM 2250 C CA . ASP A 1 299 ? 28.561 0.247 -10.587 1.00 87.94 299 ASP A CA 1
ATOM 2251 C C . ASP A 1 299 ? 27.490 1.116 -11.262 1.00 87.94 299 ASP A C 1
ATOM 2253 O O . ASP A 1 299 ? 27.016 0.838 -12.366 1.00 87.94 299 ASP A O 1
ATOM 2257 N N . ARG A 1 300 ? 27.152 2.240 -10.623 1.00 84.94 300 ARG A N 1
ATOM 2258 C CA . ARG A 1 300 ? 26.225 3.253 -11.141 1.00 84.94 300 ARG A CA 1
ATOM 2259 C C . ARG A 1 300 ? 26.687 3.881 -12.452 1.00 84.94 300 ARG A C 1
ATOM 2261 O O . ARG A 1 300 ? 25.869 4.524 -13.097 1.00 84.94 300 ARG A O 1
ATOM 2268 N N . ARG A 1 301 ? 27.946 3.746 -12.874 1.00 86.06 301 ARG A N 1
ATOM 2269 C CA . ARG A 1 301 ? 28.397 4.211 -14.198 1.00 86.06 301 ARG A CA 1
ATOM 2270 C C . ARG A 1 301 ? 28.015 3.248 -15.314 1.00 86.06 301 ARG A C 1
ATOM 2272 O O . ARG A 1 301 ? 27.808 3.686 -16.437 1.00 86.06 301 ARG A O 1
ATOM 2279 N N . GLN A 1 302 ? 27.904 1.963 -14.998 1.00 86.56 302 GLN A N 1
ATOM 2280 C CA . GLN A 1 302 ? 27.620 0.910 -15.970 1.00 86.56 302 GLN A CA 1
ATOM 2281 C C . GLN A 1 302 ? 26.169 0.453 -15.925 1.00 86.56 302 GLN A C 1
ATOM 2283 O O . GLN A 1 302 ? 25.684 -0.106 -16.900 1.00 86.56 302 GLN A O 1
ATOM 2288 N N . GLN A 1 303 ? 25.467 0.689 -14.818 1.00 88.56 303 GLN A N 1
ATOM 2289 C CA . GLN A 1 303 ? 24.077 0.292 -14.637 1.00 88.56 303 GLN A CA 1
ATOM 2290 C C . GLN A 1 303 ? 23.219 1.476 -14.183 1.00 88.56 303 GLN A C 1
ATOM 2292 O O . GLN A 1 303 ? 23.681 2.382 -13.481 1.00 88.56 303 GLN A O 1
ATOM 2297 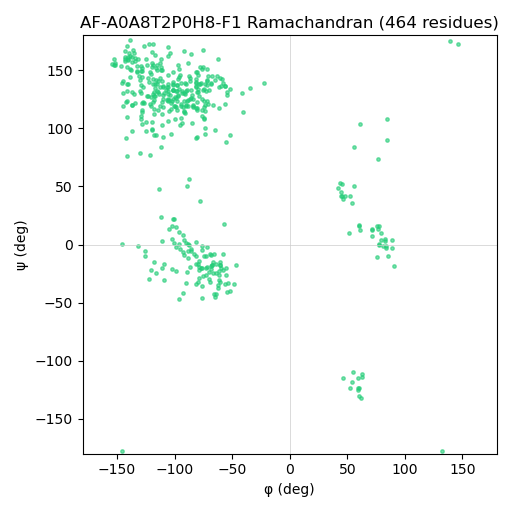N N . GLN A 1 304 ? 21.953 1.457 -14.583 1.00 86.12 304 GLN A N 1
ATOM 2298 C CA . GLN A 1 304 ? 20.917 2.389 -14.157 1.00 86.12 304 GLN A CA 1
ATOM 2299 C C . GLN A 1 304 ? 19.694 1.630 -13.655 1.00 86.12 304 GLN A C 1
ATOM 2301 O O . GLN A 1 304 ? 19.435 0.511 -14.086 1.00 86.12 304 GLN A O 1
ATOM 2306 N N . CYS A 1 305 ? 18.944 2.244 -12.747 1.00 86.81 305 CYS A N 1
ATOM 2307 C CA . CYS A 1 305 ? 17.674 1.705 -12.283 1.00 86.81 305 CYS A CA 1
ATOM 2308 C C . CYS A 1 305 ? 16.537 2.367 -13.060 1.00 86.81 305 CYS A C 1
ATOM 2310 O O . CYS A 1 305 ? 16.487 3.596 -13.112 1.00 86.81 305 CYS A O 1
ATOM 2312 N N . CYS A 1 306 ? 15.644 1.572 -13.646 1.00 85.88 306 CYS A N 1
ATOM 2313 C CA . CYS A 1 306 ? 14.367 2.068 -14.144 1.00 85.88 306 CYS A CA 1
ATOM 2314 C C . CYS A 1 306 ? 13.282 1.737 -13.118 1.00 85.88 306 CYS A C 1
ATOM 2316 O O . CYS A 1 306 ? 13.137 0.581 -12.713 1.00 85.88 306 CYS A O 1
ATOM 2318 N N . SER A 1 307 ? 12.527 2.754 -12.708 1.00 82.62 307 SER A N 1
ATOM 2319 C CA . SER A 1 307 ? 11.618 2.688 -11.564 1.00 82.62 307 SER A CA 1
ATOM 2320 C C . SER A 1 307 ? 10.212 3.138 -11.936 1.00 82.62 307 SER A C 1
ATOM 2322 O O . SER A 1 307 ? 10.012 4.175 -12.564 1.00 82.62 307 SER A O 1
ATOM 2324 N N . SER A 1 308 ? 9.229 2.378 -11.479 1.00 78.12 308 SER A N 1
ATOM 2325 C CA . SER A 1 308 ? 7.802 2.706 -11.475 1.00 78.12 308 SER A CA 1
ATOM 2326 C C . SER A 1 308 ? 7.245 2.533 -10.054 1.00 78.12 308 SER A C 1
ATOM 2328 O O . SER A 1 308 ? 7.964 2.000 -9.206 1.00 78.12 308 SER A O 1
ATOM 2330 N N . PRO A 1 309 ? 5.996 2.950 -9.773 1.00 71.56 309 PRO A N 1
ATOM 2331 C CA . PRO A 1 309 ? 5.403 2.807 -8.440 1.00 71.56 309 PRO A CA 1
ATOM 2332 C C . PRO A 1 309 ? 5.387 1.374 -7.886 1.00 71.56 309 PRO A C 1
ATOM 2334 O O . PRO A 1 309 ? 5.391 1.208 -6.669 1.00 71.56 309 PRO A O 1
ATOM 2337 N N . ASP A 1 310 ? 5.386 0.359 -8.756 1.00 75.12 310 ASP A N 1
ATOM 2338 C CA . ASP A 1 310 ? 5.224 -1.045 -8.352 1.00 75.12 310 ASP A CA 1
ATOM 2339 C C . ASP A 1 310 ? 6.439 -1.924 -8.696 1.00 75.12 310 ASP A C 1
ATOM 2341 O O . ASP A 1 310 ? 6.578 -3.027 -8.175 1.00 75.12 310 ASP A O 1
ATOM 2345 N N . MET A 1 311 ? 7.346 -1.453 -9.559 1.00 78.12 311 MET A N 1
ATOM 2346 C CA . MET A 1 311 ? 8.472 -2.257 -10.047 1.00 78.12 311 MET A CA 1
ATOM 2347 C C . MET A 1 311 ? 9.734 -1.421 -10.257 1.00 78.12 311 MET A C 1
ATOM 2349 O O . MET A 1 311 ? 9.664 -0.293 -10.753 1.00 78.12 311 MET A O 1
ATOM 2353 N N . GLN A 1 312 ? 10.889 -1.993 -9.910 1.00 82.69 312 GLN A N 1
ATOM 2354 C CA . GLN A 1 312 ? 12.207 -1.379 -10.061 1.00 82.69 312 GLN A CA 1
ATOM 2355 C C . GLN A 1 312 ? 13.200 -2.409 -10.594 1.00 82.69 312 GLN A C 1
ATOM 2357 O O . GLN A 1 312 ? 13.419 -3.436 -9.954 1.00 82.69 312 GLN A O 1
ATOM 2362 N N . LEU A 1 313 ? 13.792 -2.135 -11.756 1.00 83.31 313 LEU A N 1
ATOM 2363 C CA . LEU A 1 313 ? 14.652 -3.085 -12.461 1.00 83.31 313 LEU A CA 1
ATOM 2364 C C . LEU A 1 313 ? 15.992 -2.452 -12.868 1.00 83.31 313 LEU A C 1
ATOM 2366 O O . LEU A 1 313 ? 16.009 -1.341 -13.414 1.00 83.31 313 LEU A O 1
ATOM 2370 N N . PRO A 1 314 ? 17.128 -3.128 -12.601 1.00 87.94 314 PRO A N 1
ATOM 2371 C CA . PRO A 1 314 ? 18.438 -2.657 -13.026 1.00 87.94 314 PRO A CA 1
ATOM 2372 C C . PRO A 1 314 ? 18.701 -3.014 -14.495 1.00 87.94 314 PRO A C 1
ATOM 2374 O O . PRO A 1 314 ? 18.505 -4.151 -14.920 1.00 87.94 314 PRO A O 1
ATOM 2377 N N . TYR A 1 315 ? 19.229 -2.056 -15.253 1.00 85.31 315 TYR A N 1
ATOM 2378 C CA . TYR A 1 315 ? 19.613 -2.211 -16.656 1.00 85.31 315 TYR A CA 1
ATOM 2379 C C . TYR A 1 315 ? 21.048 -1.728 -16.892 1.00 85.31 315 TYR A C 1
ATOM 2381 O O . TYR A 1 315 ? 21.500 -0.806 -16.206 1.00 85.31 315 TYR A O 1
ATOM 2389 N N . PRO A 1 316 ?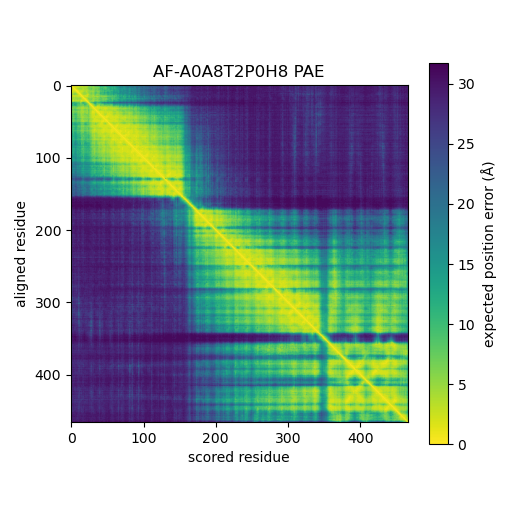 21.785 -2.305 -17.858 1.00 86.38 316 PRO A N 1
ATOM 2390 C CA . PRO A 1 316 ? 23.067 -1.752 -18.283 1.00 86.38 316 PRO A CA 1
ATOM 2391 C C . PRO A 1 316 ? 22.849 -0.382 -18.935 1.00 86.38 316 PRO A C 1
ATOM 2393 O O . PRO A 1 316 ? 21.886 -0.200 -19.669 1.00 86.38 316 PRO A O 1
ATOM 2396 N N . ARG A 1 317 ? 23.734 0.588 -18.697 1.00 84.81 317 ARG A N 1
ATOM 2397 C CA . ARG A 1 317 ? 23.702 1.884 -19.381 1.00 84.81 317 ARG A CA 1
ATOM 2398 C C . ARG A 1 317 ? 24.199 1.717 -20.808 1.00 84.81 317 ARG A C 1
ATOM 2400 O O . ARG A 1 317 ? 25.328 1.287 -21.030 1.00 84.81 317 ARG A O 1
ATOM 2407 N N . GLN A 1 318 ? 23.371 2.119 -21.760 1.00 81.75 318 GLN A N 1
ATOM 2408 C CA . GLN A 1 318 ? 23.690 2.136 -23.180 1.00 81.75 318 GLN A CA 1
ATOM 2409 C C . GLN A 1 318 ? 23.355 3.516 -23.765 1.00 81.75 318 GLN A C 1
ATOM 2411 O O . GLN A 1 318 ? 22.301 4.073 -23.439 1.00 81.75 318 GLN A O 1
ATOM 2416 N N . PRO A 1 319 ? 24.223 4.093 -24.617 1.00 84.44 319 PRO A N 1
ATOM 2417 C CA . PRO A 1 319 ? 23.915 5.334 -25.320 1.00 84.44 319 PRO A CA 1
ATOM 2418 C C . PRO A 1 319 ? 22.620 5.208 -26.131 1.00 84.44 319 PRO A C 1
ATOM 2420 O O . PRO A 1 319 ? 22.397 4.202 -26.798 1.00 84.44 319 PRO A O 1
ATOM 2423 N N . GLY A 1 320 ? 21.765 6.230 -26.078 1.00 78.50 320 GLY A N 1
ATOM 2424 C CA . GLY A 1 320 ? 20.485 6.240 -26.797 1.00 78.50 320 GLY A CA 1
ATOM 2425 C C . GLY A 1 320 ? 19.348 5.479 -26.110 1.00 78.50 320 GLY A C 1
ATOM 2426 O O . GLY A 1 320 ? 18.231 5.499 -26.616 1.00 78.50 320 GLY A O 1
ATOM 2427 N N . PHE A 1 321 ? 19.582 4.860 -24.951 1.00 82.19 321 PHE A N 1
ATOM 2428 C CA . PHE A 1 321 ? 18.535 4.223 -24.156 1.00 82.19 321 PHE A CA 1
ATOM 2429 C C . PHE A 1 321 ? 18.189 5.040 -22.907 1.00 82.19 321 PHE A C 1
ATOM 2431 O O . PHE A 1 321 ? 19.051 5.671 -22.297 1.00 82.19 321 PHE A O 1
ATOM 2438 N N . SER A 1 322 ? 16.919 5.009 -22.511 1.00 81.75 322 SER A N 1
ATOM 2439 C CA . SER A 1 322 ? 16.388 5.735 -21.355 1.00 81.75 322 SER A CA 1
ATOM 2440 C C . SER A 1 322 ? 15.349 4.899 -20.598 1.00 81.75 322 SER A C 1
ATOM 2442 O O . SER A 1 322 ? 14.950 3.824 -21.046 1.00 81.75 322 SER A O 1
ATOM 2444 N N . CYS A 1 323 ? 14.928 5.377 -19.427 1.00 82.00 323 CYS A N 1
ATOM 2445 C CA . CYS A 1 323 ? 13.870 4.756 -18.631 1.00 82.00 323 CYS A CA 1
ATOM 2446 C C . CYS A 1 323 ? 12.527 5.451 -18.869 1.00 82.00 323 CYS A C 1
ATOM 2448 O O . CYS A 1 323 ? 12.449 6.679 -18.862 1.00 82.00 323 CYS A O 1
ATOM 2450 N N . CYS A 1 324 ? 11.461 4.666 -19.012 1.00 80.56 324 CYS A N 1
ATOM 2451 C CA . CYS A 1 324 ? 10.082 5.130 -18.937 1.00 80.56 324 CYS A CA 1
ATOM 2452 C C . CYS A 1 324 ? 9.345 4.312 -17.882 1.00 80.56 324 CYS A C 1
ATOM 2454 O O . CYS A 1 324 ? 8.955 3.174 -18.130 1.00 80.56 324 CYS A O 1
ATOM 2456 N N . GLY A 1 325 ? 9.223 4.849 -16.668 1.00 80.00 325 GLY A N 1
ATOM 2457 C CA . GLY A 1 325 ? 8.868 4.003 -15.530 1.00 80.00 325 GLY A CA 1
ATOM 2458 C C . GLY A 1 325 ? 9.928 2.909 -15.337 1.00 80.00 325 GLY A C 1
ATOM 2459 O O . GLY A 1 325 ? 11.125 3.199 -15.357 1.00 80.00 325 GLY A O 1
ATOM 2460 N N . HIS A 1 326 ? 9.496 1.651 -15.205 1.00 82.56 326 HIS A N 1
ATOM 2461 C CA . HIS A 1 326 ? 10.397 0.495 -15.128 1.00 82.56 326 HIS A CA 1
ATOM 2462 C C . HIS A 1 326 ? 10.862 -0.018 -16.501 1.00 82.56 326 HIS A C 1
ATOM 2464 O O . HIS A 1 326 ? 11.747 -0.866 -16.557 1.00 82.56 326 HIS A O 1
ATOM 2470 N N . PHE A 1 327 ? 10.312 0.490 -17.609 1.00 81.56 327 PHE A N 1
ATOM 2471 C CA . PHE A 1 327 ? 10.689 0.046 -18.949 1.00 81.56 327 PHE A CA 1
ATOM 2472 C C . PHE A 1 327 ? 11.990 0.702 -19.417 1.00 81.56 327 PHE A C 1
ATOM 2474 O O . PHE A 1 327 ? 12.127 1.927 -19.385 1.00 81.56 327 PHE A O 1
ATOM 2481 N N . TYR A 1 328 ? 12.918 -0.109 -19.923 1.00 84.62 328 TYR A N 1
ATOM 2482 C CA . TYR A 1 328 ? 14.155 0.348 -20.554 1.00 84.62 328 TYR A CA 1
ATOM 2483 C C . TYR A 1 328 ? 14.002 0.363 -22.074 1.00 84.62 328 TYR A C 1
ATOM 2485 O O . TYR A 1 328 ? 13.780 -0.680 -22.688 1.00 84.62 328 TYR A O 1
ATOM 2493 N N . TYR A 1 329 ? 14.079 1.547 -22.681 1.00 75.75 329 TYR A N 1
ATOM 2494 C CA . TYR A 1 329 ? 13.695 1.745 -24.078 1.00 75.75 329 TYR A CA 1
ATOM 2495 C C . TYR A 1 329 ? 14.732 2.537 -24.868 1.00 75.75 329 TYR A C 1
ATOM 2497 O O . TYR A 1 329 ? 15.453 3.369 -24.322 1.00 75.75 329 TYR A O 1
ATOM 2505 N N . ASN A 1 330 ? 14.766 2.307 -26.181 1.00 78.06 330 ASN A N 1
ATOM 2506 C CA . ASN A 1 330 ? 15.582 3.080 -27.111 1.00 78.06 330 ASN A CA 1
ATOM 2507 C C . ASN A 1 330 ? 14.871 4.396 -27.475 1.00 78.06 330 ASN A C 1
ATOM 2509 O O . ASN A 1 330 ? 13.803 4.384 -28.096 1.00 78.06 330 ASN A O 1
ATOM 2513 N N . ALA A 1 331 ? 15.487 5.523 -27.120 1.00 77.62 331 ALA A N 1
ATOM 2514 C CA . ALA A 1 331 ? 14.958 6.871 -27.313 1.00 77.62 331 ALA A CA 1
ATOM 2515 C C . ALA A 1 331 ? 14.831 7.291 -28.785 1.00 77.62 331 ALA A C 1
ATOM 2517 O O . ALA A 1 331 ? 14.132 8.253 -29.078 1.00 77.62 331 ALA A O 1
ATOM 2518 N N . SER A 1 332 ? 15.471 6.572 -29.713 1.00 76.19 332 SER A N 1
ATOM 2519 C CA . SER A 1 332 ? 15.290 6.788 -31.157 1.00 76.19 332 SER A CA 1
ATOM 2520 C C . SER A 1 332 ? 14.006 6.164 -31.719 1.00 76.19 332 SER A C 1
ATOM 2522 O O . SER A 1 332 ? 13.555 6.549 -32.793 1.00 76.19 332 SER A O 1
ATOM 2524 N N . GLN A 1 333 ? 13.411 5.200 -31.010 1.00 68.44 333 GLN A N 1
ATOM 2525 C CA . GLN A 1 333 ? 12.259 4.424 -31.492 1.00 68.44 333 GLN A CA 1
ATOM 2526 C C . GLN A 1 333 ? 10.963 4.766 -30.756 1.00 68.44 333 GLN A C 1
ATOM 2528 O O . GLN A 1 333 ? 9.873 4.673 -31.324 1.00 68.44 333 GLN A O 1
ATOM 2533 N N . HIS A 1 334 ? 11.082 5.160 -29.491 1.00 74.75 334 HIS A N 1
ATOM 2534 C CA . HIS A 1 334 ? 9.945 5.436 -28.629 1.00 74.75 334 HIS A CA 1
ATOM 2535 C C . HIS A 1 334 ? 10.154 6.746 -27.877 1.00 74.75 334 HIS A C 1
ATOM 2537 O O . HIS A 1 334 ? 11.275 7.192 -27.651 1.00 74.75 334 HIS A O 1
ATOM 2543 N N . SER A 1 335 ? 9.045 7.327 -27.440 1.00 77.56 335 SER A N 1
ATOM 2544 C CA . SER A 1 335 ? 8.998 8.460 -26.524 1.00 77.56 335 SER A CA 1
ATOM 2545 C C . SER A 1 335 ? 8.329 8.031 -25.220 1.00 77.56 335 SER A C 1
ATOM 2547 O O . SER A 1 335 ? 7.479 7.139 -25.216 1.00 77.56 335 SER A O 1
ATOM 2549 N N . CYS A 1 336 ? 8.716 8.652 -24.108 1.00 78.19 336 CYS A N 1
ATOM 2550 C CA . CYS A 1 336 ? 8.092 8.418 -22.812 1.00 78.19 336 CYS A CA 1
ATOM 2551 C C . CYS A 1 336 ? 7.201 9.596 -22.430 1.00 78.19 336 CYS A C 1
ATOM 2553 O O . CYS A 1 336 ? 7.613 10.752 -22.539 1.00 78.19 336 CYS A O 1
ATOM 2555 N N . CYS A 1 337 ? 6.005 9.306 -21.929 1.00 81.69 337 CYS A N 1
ATOM 2556 C CA . CYS A 1 337 ? 5.204 10.302 -21.239 1.00 81.69 337 CYS A CA 1
ATOM 2557 C C . CYS A 1 337 ? 4.485 9.670 -20.047 1.00 81.69 337 CYS A C 1
ATOM 2559 O O . CYS A 1 337 ? 3.750 8.701 -20.216 1.00 81.69 337 CYS A O 1
ATOM 2561 N N . ALA A 1 338 ? 4.702 10.212 -18.845 1.00 76.38 338 ALA A N 1
ATOM 2562 C CA . ALA A 1 338 ? 4.045 9.764 -17.616 1.00 76.38 338 ALA A CA 1
ATOM 2563 C C . ALA A 1 338 ? 4.198 8.253 -17.333 1.00 76.38 338 ALA A C 1
ATOM 2565 O O . ALA A 1 338 ? 3.281 7.618 -16.824 1.00 76.38 338 ALA A O 1
ATOM 2566 N N . GLY A 1 339 ? 5.356 7.667 -17.660 1.00 73.56 339 GLY A N 1
ATOM 2567 C CA . GLY A 1 339 ? 5.621 6.233 -17.471 1.00 73.56 339 GLY A CA 1
ATOM 2568 C C . GLY A 1 339 ? 5.018 5.317 -18.541 1.00 73.56 339 GLY A C 1
ATOM 2569 O O . GLY A 1 339 ? 5.165 4.104 -18.436 1.00 73.56 339 GLY A O 1
ATOM 2570 N N . LEU A 1 340 ? 4.386 5.880 -19.575 1.00 78.50 340 LEU A N 1
ATOM 2571 C CA . LEU A 1 340 ? 3.859 5.150 -20.725 1.00 78.50 340 LEU A CA 1
ATOM 2572 C C . LEU A 1 340 ? 4.749 5.369 -21.952 1.00 78.50 340 LEU A C 1
ATOM 2574 O O . LEU A 1 340 ? 5.051 6.507 -22.329 1.00 78.50 340 LEU A O 1
ATOM 2578 N N . LEU A 1 341 ? 5.143 4.268 -22.593 1.00 74.00 341 LEU A N 1
ATOM 2579 C CA . LEU A 1 341 ? 5.885 4.287 -23.850 1.00 74.00 341 LEU A CA 1
ATOM 2580 C C . LEU A 1 341 ? 4.942 4.526 -25.030 1.00 74.00 341 LEU A C 1
ATOM 2582 O O . LEU A 1 341 ? 3.901 3.885 -25.152 1.00 74.00 341 LEU A O 1
ATOM 2586 N N . ARG A 1 342 ? 5.332 5.427 -25.931 1.00 74.75 342 ARG A N 1
ATOM 2587 C CA . ARG A 1 342 ? 4.637 5.698 -27.193 1.00 74.75 342 ARG A CA 1
ATOM 2588 C C . ARG A 1 342 ? 5.594 5.494 -28.363 1.00 74.75 342 ARG A C 1
ATOM 2590 O O . ARG A 1 342 ? 6.680 6.072 -28.372 1.00 74.75 342 ARG A O 1
ATOM 2597 N N . GLY A 1 343 ? 5.200 4.687 -29.346 1.00 62.53 343 GLY A N 1
ATOM 2598 C CA . GLY A 1 343 ? 5.969 4.492 -30.580 1.00 62.53 343 GLY A CA 1
ATOM 2599 C C . GLY A 1 343 ? 5.924 5.721 -31.493 1.00 62.53 343 GLY A C 1
ATOM 2600 O O . GLY A 1 343 ? 4.943 6.464 -31.478 1.00 62.53 343 GLY A O 1
ATOM 2601 N N . HIS A 1 344 ? 6.972 5.936 -32.293 1.00 59.72 344 HIS A N 1
ATOM 2602 C CA . HIS A 1 344 ? 6.969 6.950 -33.353 1.00 59.72 344 HIS A CA 1
ATOM 2603 C C . HIS A 1 344 ? 6.241 6.441 -34.610 1.00 59.72 344 HIS A C 1
ATOM 2605 O O . HIS A 1 344 ? 6.732 5.515 -35.257 1.00 59.72 344 HIS A O 1
ATOM 2611 N N . PRO A 1 345 ? 5.132 7.065 -35.048 1.00 41.28 345 PRO A N 1
ATOM 2612 C CA . PRO A 1 345 ? 4.613 6.847 -36.387 1.00 41.28 345 PRO A CA 1
ATOM 2613 C C . PRO A 1 345 ? 5.403 7.720 -37.371 1.00 41.28 345 PRO A C 1
ATOM 2615 O O . PRO A 1 345 ? 5.070 8.881 -37.575 1.00 41.28 345 PRO A O 1
ATOM 2618 N N . GLY A 1 346 ? 6.480 7.180 -37.948 1.00 45.00 346 GLY A N 1
ATOM 2619 C CA . GLY A 1 346 ? 7.005 7.525 -39.283 1.00 45.00 346 GLY A CA 1
ATOM 2620 C C . GLY A 1 346 ? 7.280 8.988 -39.685 1.00 45.00 346 GLY A C 1
ATOM 2621 O O . GLY A 1 346 ? 7.545 9.222 -40.860 1.00 45.00 346 GLY A O 1
ATOM 2622 N N . LYS A 1 347 ? 7.240 9.985 -38.797 1.00 36.28 347 LYS A N 1
ATOM 2623 C CA . LYS A 1 347 ? 7.621 11.372 -39.105 1.00 36.28 347 LYS A CA 1
ATOM 2624 C C . LYS A 1 347 ? 8.458 11.947 -37.973 1.00 36.28 347 LYS A C 1
ATOM 2626 O O . LYS A 1 347 ? 8.096 11.823 -36.806 1.00 36.28 347 LYS A O 1
ATOM 2631 N N . ALA A 1 348 ? 9.584 12.546 -38.360 1.00 40.69 348 ALA A N 1
ATOM 2632 C CA . ALA A 1 348 ? 10.551 13.202 -37.494 1.00 40.69 348 ALA A CA 1
ATOM 2633 C C . ALA A 1 348 ? 9.849 14.014 -36.397 1.00 40.69 348 ALA A C 1
ATOM 2635 O O . ALA A 1 348 ? 9.164 14.998 -36.679 1.00 40.69 348 ALA A O 1
ATOM 2636 N N . SER A 1 349 ? 10.003 13.600 -35.140 1.00 38.97 349 SER A N 1
ATOM 2637 C CA . SER A 1 349 ? 9.603 14.447 -34.029 1.00 38.97 349 SER A CA 1
ATOM 2638 C C . SER A 1 349 ? 10.634 15.553 -33.883 1.00 38.97 349 SER A C 1
ATOM 2640 O O . SER A 1 349 ? 11.805 15.298 -33.601 1.00 38.97 349 SER A O 1
ATOM 2642 N N . ILE A 1 350 ? 10.156 16.780 -34.055 1.00 37.41 350 ILE A N 1
ATOM 2643 C CA . ILE A 1 350 ? 10.777 18.005 -33.564 1.00 37.41 350 ILE A CA 1
ATOM 2644 C C . ILE A 1 350 ? 11.299 17.730 -32.142 1.00 37.41 350 ILE A C 1
ATOM 2646 O O . ILE A 1 350 ? 10.533 17.209 -31.323 1.00 37.41 350 ILE A O 1
ATOM 2650 N N . PRO A 1 351 ? 12.563 18.052 -31.814 1.00 37.97 351 PRO A N 1
ATOM 2651 C CA . PRO A 1 351 ? 13.016 18.030 -30.436 1.00 37.97 351 PRO A CA 1
ATOM 2652 C C . PRO A 1 351 ? 12.226 19.111 -29.704 1.00 37.97 351 PRO A C 1
ATOM 2654 O O . PRO A 1 351 ? 12.503 20.302 -29.832 1.00 37.97 351 PRO A O 1
ATOM 2657 N N . ILE A 1 352 ? 11.165 18.712 -29.002 1.00 42.66 352 ILE A N 1
ATOM 2658 C CA . ILE A 1 352 ? 10.361 19.657 -28.235 1.00 42.66 352 ILE A CA 1
ATOM 2659 C C . ILE A 1 352 ? 11.197 20.021 -27.014 1.00 42.66 352 ILE A C 1
ATOM 2661 O O . ILE A 1 352 ? 11.192 19.299 -26.015 1.00 42.66 352 ILE A O 1
ATOM 2665 N N . ALA A 1 353 ? 11.922 21.133 -27.131 1.00 42.56 353 ALA A N 1
ATOM 2666 C CA . ALA A 1 353 ? 12.497 21.876 -26.024 1.00 42.56 353 ALA A CA 1
ATOM 2667 C C . ALA A 1 353 ? 11.364 22.236 -25.048 1.00 42.56 353 ALA A C 1
ATOM 2669 O O . ALA A 1 353 ? 10.677 23.243 -25.193 1.00 42.56 353 ALA A O 1
ATOM 2670 N N . GLY A 1 354 ? 11.098 21.337 -24.105 1.00 38.91 354 GLY A N 1
ATOM 2671 C CA . GLY A 1 354 ? 10.232 21.572 -22.961 1.00 38.91 354 GLY A CA 1
ATOM 2672 C C . GLY A 1 354 ? 11.099 22.002 -21.791 1.00 38.91 354 GLY A C 1
ATOM 2673 O O . GLY A 1 354 ? 12.186 21.455 -21.618 1.00 38.91 354 GLY A O 1
ATOM 2674 N N . ASN A 1 355 ? 10.627 22.993 -21.032 1.00 46.91 355 ASN A N 1
ATOM 2675 C CA . ASN A 1 355 ? 11.281 23.549 -19.846 1.00 46.91 355 ASN A CA 1
ATOM 2676 C C . ASN A 1 355 ? 12.051 22.482 -19.053 1.00 46.91 355 ASN A C 1
ATOM 2678 O O . ASN A 1 355 ? 11.508 21.410 -18.801 1.00 46.91 355 ASN A O 1
ATOM 2682 N N . ASN A 1 356 ? 13.280 22.816 -18.641 1.00 54.06 356 ASN A N 1
ATOM 2683 C CA . ASN A 1 356 ? 14.310 21.965 -18.012 1.00 54.06 356 ASN A CA 1
ATOM 2684 C C . ASN A 1 356 ? 13.913 21.241 -16.697 1.00 54.06 356 ASN A C 1
ATOM 2686 O O . ASN A 1 356 ? 14.794 20.819 -15.944 1.00 54.06 356 ASN A O 1
ATOM 2690 N N . LEU A 1 357 ? 12.618 21.118 -16.388 1.00 63.50 357 LEU A N 1
ATOM 2691 C CA . LEU A 1 357 ? 12.089 20.424 -15.226 1.00 63.50 357 LEU A CA 1
ATOM 2692 C C . LEU A 1 357 ? 11.933 18.925 -15.480 1.00 63.50 357 LEU A C 1
ATOM 2694 O O . LEU A 1 357 ? 11.007 18.485 -16.154 1.00 63.50 357 LEU A O 1
ATOM 2698 N N . SER A 1 358 ? 12.848 18.149 -14.902 1.00 74.69 358 SER A N 1
ATOM 2699 C CA . SER A 1 358 ? 12.817 16.683 -14.900 1.00 74.69 358 SER A CA 1
ATOM 2700 C C . SER A 1 358 ? 12.527 16.163 -13.493 1.00 74.69 358 SER A C 1
ATOM 2702 O O . SER A 1 358 ? 12.872 16.817 -12.505 1.00 74.69 358 SER A O 1
ATOM 2704 N N . CYS A 1 359 ? 11.880 15.001 -13.387 1.00 81.19 359 CYS A N 1
ATOM 2705 C CA . CYS A 1 359 ? 11.705 14.331 -12.103 1.00 81.19 359 CYS A CA 1
ATOM 2706 C C . CYS A 1 359 ? 12.422 12.981 -12.073 1.00 81.19 359 CYS A C 1
ATOM 2708 O O . CYS A 1 359 ? 12.376 12.217 -13.035 1.00 81.19 359 CYS A O 1
ATOM 2710 N N . GLU A 1 360 ? 13.010 12.656 -10.928 1.00 81.50 360 GLU A N 1
ATOM 2711 C CA . GLU A 1 360 ? 13.648 11.372 -10.660 1.00 81.50 360 GLU A CA 1
ATOM 2712 C C . GLU A 1 360 ? 12.925 10.677 -9.502 1.00 81.50 360 GLU A C 1
ATOM 2714 O O . GLU A 1 360 ? 12.788 11.245 -8.417 1.00 81.50 360 GLU A O 1
ATOM 2719 N N . LEU A 1 361 ? 12.457 9.446 -9.729 1.00 80.62 361 LEU A N 1
ATOM 2720 C CA . LEU A 1 361 ? 11.893 8.606 -8.673 1.00 80.62 361 LEU A CA 1
ATOM 2721 C C . LEU A 1 361 ? 13.005 7.748 -8.068 1.00 80.62 361 LEU A C 1
ATOM 2723 O O . LEU A 1 361 ? 13.546 6.859 -8.728 1.00 80.62 361 LEU A O 1
ATOM 2727 N N . LEU A 1 362 ? 13.330 8.016 -6.807 1.00 79.19 362 LEU A N 1
ATOM 2728 C CA . LEU A 1 362 ? 14.345 7.306 -6.041 1.00 79.19 362 LEU A CA 1
ATOM 2729 C C . LEU A 1 362 ? 13.722 6.482 -4.917 1.00 79.19 362 LEU A C 1
ATOM 2731 O O . LEU A 1 362 ? 12.622 6.751 -4.442 1.00 79.19 362 LEU A O 1
ATOM 2735 N N . THR A 1 363 ? 14.484 5.501 -4.444 1.00 75.50 363 THR A N 1
ATOM 2736 C CA . THR A 1 363 ? 14.232 4.837 -3.163 1.00 75.50 363 THR A CA 1
ATOM 2737 C C . THR A 1 363 ? 14.930 5.576 -2.032 1.00 75.50 363 THR A C 1
ATOM 2739 O O . THR A 1 363 ? 15.959 6.229 -2.237 1.00 75.50 363 THR A O 1
ATOM 2742 N N . LEU A 1 364 ? 14.418 5.412 -0.810 1.00 75.25 364 LEU A N 1
ATOM 2743 C CA . LEU A 1 364 ? 15.032 5.988 0.386 1.00 75.25 364 LEU A CA 1
ATOM 2744 C C . LEU A 1 364 ? 16.501 5.540 0.553 1.00 75.25 364 LEU A C 1
ATOM 2746 O O . LEU A 1 364 ? 17.348 6.321 0.979 1.00 75.25 364 LEU A O 1
ATOM 2750 N N . ASP A 1 365 ? 16.841 4.313 0.152 1.00 74.31 365 ASP A N 1
ATOM 2751 C CA . ASP A 1 365 ? 18.203 3.749 0.234 1.00 74.31 365 ASP A CA 1
ATOM 2752 C C . ASP A 1 365 ? 19.215 4.439 -0.688 1.00 74.31 365 ASP A C 1
ATOM 2754 O O . ASP A 1 365 ? 20.424 4.413 -0.449 1.00 74.31 365 ASP A O 1
ATOM 2758 N N . ASN A 1 366 ? 18.733 5.062 -1.763 1.00 76.94 366 ASN A N 1
ATOM 2759 C CA . ASN A 1 366 ? 19.570 5.799 -2.700 1.00 76.94 366 ASN A CA 1
ATOM 2760 C C . ASN A 1 366 ? 19.691 7.286 -2.357 1.00 76.94 366 ASN A C 1
ATOM 2762 O O . ASN A 1 366 ? 20.506 7.973 -2.981 1.00 76.94 366 ASN A O 1
ATOM 2766 N N . LEU A 1 367 ? 18.908 7.772 -1.389 1.00 77.19 367 LEU A N 1
ATOM 2767 C CA . LEU A 1 367 ? 18.899 9.169 -0.990 1.00 77.19 367 LEU A CA 1
ATOM 2768 C C . LEU A 1 367 ? 20.129 9.500 -0.138 1.00 77.19 367 LEU A C 1
ATOM 2770 O O . LEU A 1 367 ? 20.376 8.872 0.893 1.00 77.19 367 LEU A O 1
ATOM 2774 N N . LYS A 1 368 ? 20.895 10.513 -0.556 1.00 76.12 368 LYS A N 1
ATOM 2775 C CA . LYS A 1 368 ? 22.058 10.993 0.198 1.00 76.12 368 LYS A CA 1
ATOM 2776 C C . LYS A 1 368 ? 21.603 11.874 1.358 1.00 76.12 368 LYS A C 1
ATOM 2778 O O . LYS A 1 368 ? 20.779 12.763 1.165 1.00 76.12 368 LYS A O 1
ATOM 2783 N N . THR A 1 369 ? 22.213 11.711 2.529 1.00 72.38 369 THR A N 1
ATOM 2784 C CA . THR A 1 369 ? 21.903 12.503 3.733 1.00 72.38 369 THR A CA 1
ATOM 2785 C C . THR A 1 369 ? 21.998 14.013 3.494 1.00 72.38 369 THR A C 1
ATOM 2787 O O . THR A 1 369 ? 21.114 14.767 3.891 1.00 72.38 369 THR A O 1
ATOM 2790 N N . HIS A 1 370 ? 23.013 14.460 2.747 1.00 72.38 370 HIS A N 1
ATOM 2791 C CA . HIS A 1 370 ? 23.184 15.873 2.395 1.00 72.38 370 HIS A CA 1
ATOM 2792 C C . HIS A 1 370 ? 22.008 16.449 1.582 1.00 72.38 370 HIS A C 1
ATOM 2794 O O . HIS A 1 370 ? 21.680 17.625 1.718 1.00 72.38 370 HIS A O 1
ATOM 2800 N N . ASP A 1 371 ? 21.349 15.634 0.751 1.00 74.25 371 ASP A N 1
ATOM 2801 C CA . ASP A 1 371 ? 20.212 16.090 -0.057 1.00 74.25 371 ASP A CA 1
ATOM 2802 C C . ASP A 1 371 ? 18.967 16.375 0.790 1.00 74.25 371 ASP A C 1
ATOM 2804 O O . ASP A 1 371 ? 18.123 17.169 0.373 1.00 74.25 371 ASP A O 1
ATOM 2808 N N . LEU A 1 372 ? 18.883 15.744 1.966 1.00 73.62 372 LEU A N 1
ATOM 2809 C CA . LEU A 1 372 ? 17.756 15.817 2.887 1.00 73.62 372 LEU A CA 1
ATOM 2810 C C . LEU A 1 372 ? 17.968 16.855 4.001 1.00 73.62 372 LEU A C 1
ATOM 2812 O O . LEU A 1 372 ? 17.069 17.641 4.282 1.00 73.62 372 LEU A O 1
ATOM 2816 N N . CYS A 1 373 ? 19.143 16.863 4.635 1.00 70.38 373 CYS A N 1
ATOM 2817 C CA . CYS A 1 373 ? 19.310 17.472 5.960 1.00 70.38 373 CYS A CA 1
ATOM 2818 C C . CYS A 1 373 ? 19.910 18.885 5.947 1.00 70.38 373 CYS A C 1
ATOM 2820 O O . CYS A 1 373 ? 19.687 19.651 6.880 1.00 70.38 373 CYS A O 1
ATOM 2822 N N . ASN A 1 374 ? 20.635 19.266 4.889 1.00 62.84 374 ASN A N 1
ATOM 2823 C CA . ASN A 1 374 ? 21.382 20.529 4.843 1.00 62.84 374 ASN A CA 1
ATOM 2824 C C . ASN A 1 374 ? 20.817 21.512 3.804 1.00 62.84 374 ASN A C 1
ATOM 2826 O O . ASN A 1 374 ? 21.534 22.061 2.966 1.00 62.84 374 ASN A O 1
ATOM 2830 N N . LYS A 1 375 ? 19.493 21.697 3.814 1.00 64.56 375 LYS A N 1
ATOM 2831 C CA . LYS A 1 375 ? 18.799 22.595 2.885 1.00 64.56 375 LYS A CA 1
ATOM 2832 C C . LYS A 1 375 ? 18.461 23.924 3.559 1.00 64.56 375 LYS A C 1
ATOM 2834 O O . LYS A 1 375 ? 17.719 23.984 4.534 1.00 64.56 375 LYS A O 1
ATOM 2839 N N . THR A 1 376 ? 19.006 25.004 3.008 1.00 56.19 376 THR A N 1
ATOM 2840 C CA . THR A 1 376 ? 18.781 26.385 3.465 1.00 56.19 376 THR A CA 1
ATOM 2841 C C . THR A 1 376 ? 17.544 27.030 2.837 1.00 56.19 376 THR A C 1
ATOM 2843 O O . THR A 1 376 ? 17.021 28.000 3.381 1.00 56.19 376 THR A O 1
ATOM 2846 N N . VAL A 1 377 ? 17.063 26.479 1.717 1.00 64.06 377 VAL A N 1
ATOM 2847 C CA . VAL A 1 377 ? 15.910 26.983 0.963 1.00 64.06 377 VAL A CA 1
ATOM 2848 C C . VAL A 1 377 ? 14.610 26.457 1.571 1.00 64.06 377 VAL A C 1
ATOM 2850 O O . VAL A 1 377 ? 14.422 25.246 1.718 1.00 64.06 377 VAL A O 1
ATOM 2853 N N . GLU A 1 378 ? 13.706 27.372 1.905 1.00 57.75 378 GLU A N 1
ATOM 2854 C CA . GLU A 1 378 ? 12.376 27.064 2.429 1.00 57.75 378 GLU A CA 1
ATOM 2855 C C . GLU A 1 378 ? 11.558 26.242 1.419 1.00 57.75 378 GLU A C 1
ATOM 2857 O O . GLU A 1 378 ? 11.671 26.434 0.210 1.00 57.75 378 GLU A O 1
ATOM 2862 N N . ASN A 1 379 ? 10.752 25.288 1.901 1.00 62.00 379 ASN A N 1
ATOM 2863 C CA . ASN A 1 379 ? 9.923 24.399 1.071 1.00 62.00 379 ASN A CA 1
ATOM 2864 C C . ASN A 1 379 ? 10.677 23.503 0.071 1.00 62.00 379 ASN A C 1
ATOM 2866 O O . ASN A 1 379 ? 10.053 22.938 -0.830 1.00 62.00 379 ASN A O 1
ATOM 2870 N N . SER A 1 380 ? 11.991 23.339 0.233 1.00 72.75 380 SER A N 1
ATOM 2871 C CA . SER A 1 380 ? 12.800 22.474 -0.631 1.00 72.75 380 SER A CA 1
ATOM 2872 C C . SER A 1 380 ? 12.660 20.984 -0.320 1.00 72.75 380 SER A C 1
ATOM 2874 O O . SER A 1 380 ? 12.960 20.181 -1.198 1.00 72.75 380 SER A O 1
ATOM 2876 N N . VAL A 1 381 ? 12.193 20.620 0.880 1.00 80.38 381 VAL A N 1
ATOM 2877 C CA . VAL A 1 381 ? 11.919 19.239 1.300 1.00 80.38 381 VAL A CA 1
ATOM 2878 C C . VAL A 1 381 ? 10.568 19.187 2.001 1.00 80.38 381 VAL A C 1
ATOM 2880 O O . VAL A 1 381 ? 10.369 19.870 3.002 1.00 80.38 381 VAL A O 1
ATOM 2883 N N . PHE A 1 382 ? 9.637 18.382 1.500 1.00 83.94 382 PHE A N 1
ATOM 2884 C CA . PHE A 1 382 ? 8.344 18.187 2.156 1.00 83.94 382 PHE A CA 1
ATOM 2885 C C . PHE A 1 382 ? 7.755 16.813 1.848 1.00 83.94 382 PHE A C 1
ATOM 2887 O O . PHE A 1 382 ? 8.067 16.193 0.834 1.00 83.94 382 PHE A O 1
ATOM 2894 N N . VAL A 1 383 ? 6.883 16.349 2.733 1.00 87.00 383 VAL A N 1
ATOM 2895 C CA . VAL A 1 383 ? 6.107 15.120 2.594 1.00 87.00 383 VAL A CA 1
ATOM 2896 C C . VAL A 1 383 ? 4.650 15.500 2.371 1.00 87.00 383 VAL A C 1
ATOM 2898 O O . VAL A 1 383 ? 4.134 16.375 3.060 1.00 87.00 383 VAL A O 1
ATOM 2901 N N . GLY A 1 384 ? 3.980 14.858 1.417 1.00 87.31 384 GLY A N 1
ATOM 2902 C CA . GLY A 1 384 ? 2.564 15.104 1.141 1.00 87.31 384 GLY A CA 1
ATOM 2903 C C . GLY A 1 384 ? 1.878 13.900 0.509 1.00 87.31 384 GLY A C 1
ATOM 2904 O O . GLY A 1 384 ? 2.533 13.068 -0.121 1.00 87.31 384 GLY A O 1
ATOM 2905 N N . THR A 1 385 ? 0.561 13.816 0.692 1.00 88.44 385 THR A N 1
ATOM 2906 C CA . THR A 1 385 ? -0.287 12.756 0.123 1.00 88.44 385 THR A CA 1
ATOM 2907 C C . THR A 1 385 ? -0.947 13.265 -1.146 1.00 88.44 385 THR A C 1
ATOM 2909 O O . THR A 1 385 ? -1.480 14.370 -1.140 1.00 88.44 385 THR A O 1
ATOM 2912 N N . VAL A 1 386 ? -0.917 12.495 -2.232 1.00 89.75 386 VAL A N 1
ATOM 2913 C CA . VAL A 1 386 ? -1.543 12.906 -3.497 1.00 89.75 386 VAL A CA 1
ATOM 2914 C C . VAL A 1 386 ? -3.061 12.781 -3.382 1.00 89.75 386 VAL A C 1
ATOM 2916 O O . VAL A 1 386 ? -3.589 11.674 -3.352 1.00 89.75 386 VAL A O 1
ATOM 2919 N N . GLU A 1 387 ? -3.759 13.911 -3.321 1.00 91.19 387 GLU A N 1
ATOM 2920 C CA . GLU A 1 387 ? -5.219 13.963 -3.175 1.00 91.19 387 GLU A CA 1
ATOM 2921 C C . GLU A 1 387 ? -5.926 14.040 -4.530 1.00 91.19 387 GLU A C 1
ATOM 2923 O O . GLU A 1 387 ? -6.920 13.359 -4.759 1.00 91.19 387 GLU A O 1
ATOM 2928 N N . SER A 1 388 ? -5.396 14.845 -5.453 1.00 89.44 388 SER A N 1
ATOM 2929 C CA . SER A 1 388 ? -5.974 15.032 -6.784 1.00 89.44 388 SER A CA 1
ATOM 2930 C C . SER A 1 388 ? -4.906 15.412 -7.806 1.00 89.44 388 SER A C 1
ATOM 2932 O O . SER A 1 388 ? -3.853 15.963 -7.469 1.00 89.44 388 SER A O 1
ATOM 2934 N N . MET A 1 389 ? -5.166 15.101 -9.076 1.00 90.81 389 MET A N 1
ATOM 2935 C CA . MET A 1 389 ? -4.310 15.472 -10.195 1.00 90.81 389 MET A CA 1
ATOM 2936 C C . MET A 1 389 ? -5.139 15.887 -11.404 1.00 90.81 389 MET A C 1
ATOM 2938 O O . MET A 1 389 ? -6.097 15.216 -11.772 1.00 90.81 389 MET A O 1
ATOM 2942 N N . ALA A 1 390 ? -4.708 16.954 -12.069 1.00 87.88 390 ALA A N 1
ATOM 2943 C CA . ALA A 1 390 ? -5.265 17.394 -13.339 1.00 87.88 390 ALA A CA 1
ATOM 2944 C C . ALA A 1 390 ? -4.135 17.635 -14.339 1.00 87.88 390 ALA A C 1
ATOM 2946 O O . ALA A 1 390 ? -3.072 18.150 -13.989 1.00 87.88 390 ALA A O 1
ATOM 2947 N N . VAL A 1 391 ? -4.358 17.272 -15.598 1.00 85.56 391 VAL A N 1
ATOM 2948 C CA . VAL A 1 391 ? -3.398 17.520 -16.676 1.00 85.56 391 VAL A CA 1
ATOM 2949 C C . VAL A 1 391 ? -3.992 18.561 -17.604 1.00 85.56 391 VAL A C 1
ATOM 2951 O O . VAL A 1 391 ? -5.078 18.368 -18.145 1.00 85.56 391 VAL A O 1
ATOM 2954 N N . ARG A 1 392 ? -3.274 19.668 -17.791 1.00 83.38 392 ARG A N 1
ATOM 2955 C CA . ARG A 1 392 ? -3.636 20.703 -18.758 1.00 83.38 392 ARG A CA 1
ATOM 2956 C C . ARG A 1 392 ? -2.441 20.966 -19.662 1.00 83.38 392 ARG A C 1
ATOM 2958 O O . ARG A 1 392 ? -1.364 21.333 -19.194 1.00 83.38 392 ARG A O 1
ATOM 2965 N N . ASN A 1 393 ? -2.636 20.781 -20.965 1.00 81.50 393 ASN A N 1
ATOM 2966 C CA . ASN A 1 393 ? -1.570 20.792 -21.967 1.00 81.50 393 ASN A CA 1
ATOM 2967 C C . ASN A 1 393 ? -0.467 19.773 -21.616 1.00 81.50 393 ASN A C 1
ATOM 2969 O O . ASN A 1 393 ? -0.696 18.569 -21.684 1.00 81.50 393 ASN A O 1
ATOM 2973 N N . ARG A 1 394 ? 0.718 20.255 -21.217 1.00 80.25 394 ARG A N 1
ATOM 2974 C CA . ARG A 1 394 ? 1.882 19.452 -20.808 1.00 80.25 394 ARG A CA 1
ATOM 2975 C C . ARG A 1 394 ? 2.184 19.575 -19.310 1.00 80.25 394 ARG A C 1
ATOM 2977 O O . ARG A 1 394 ? 3.145 18.992 -18.824 1.00 80.25 394 ARG A O 1
ATOM 2984 N N . THR A 1 395 ? 1.365 20.303 -18.560 1.00 81.69 395 THR A N 1
ATOM 2985 C CA . THR A 1 395 ? 1.577 20.511 -17.129 1.00 81.69 395 THR A CA 1
ATOM 2986 C C . THR A 1 395 ? 0.660 19.589 -16.340 1.00 81.69 395 THR A C 1
ATOM 2988 O O . THR A 1 395 ? -0.558 19.584 -16.535 1.00 81.69 395 THR A O 1
ATOM 2991 N N . ARG A 1 396 ? 1.243 18.797 -15.439 1.00 87.19 396 ARG A N 1
ATOM 2992 C CA . ARG A 1 396 ? 0.505 18.043 -14.427 1.00 87.19 396 ARG A CA 1
ATOM 2993 C C . ARG A 1 396 ? 0.409 18.898 -13.171 1.00 87.19 396 ARG A C 1
ATOM 2995 O O . ARG A 1 396 ? 1.422 19.185 -12.535 1.00 87.19 396 ARG A O 1
ATOM 3002 N N . HIS A 1 397 ? -0.808 19.289 -12.828 1.00 89.25 397 HIS A N 1
ATOM 3003 C CA . HIS A 1 397 ? -1.128 19.948 -11.574 1.00 89.25 397 HIS A CA 1
ATOM 3004 C C . HIS A 1 397 ? -1.446 18.880 -10.532 1.00 89.25 397 HIS A C 1
ATOM 3006 O O . HIS A 1 397 ? -2.304 18.029 -10.763 1.00 89.25 397 HIS A O 1
ATOM 3012 N N . VAL A 1 398 ? -0.734 18.908 -9.411 1.00 90.06 398 VAL A N 1
ATOM 3013 C CA . VAL A 1 398 ? -0.864 17.930 -8.329 1.00 90.06 398 VAL A CA 1
ATOM 3014 C C . VAL A 1 398 ? -1.300 18.660 -7.069 1.00 90.06 398 VAL A C 1
ATOM 3016 O O . VAL A 1 398 ? -0.621 19.585 -6.625 1.00 90.06 398 VAL A O 1
ATOM 3019 N N . ALA A 1 399 ? -2.426 18.234 -6.507 1.00 90.88 399 ALA A N 1
ATOM 3020 C CA . ALA A 1 399 ? -2.923 18.657 -5.210 1.00 90.88 399 ALA A CA 1
ATOM 3021 C C . ALA A 1 399 ? -2.420 17.683 -4.142 1.00 90.88 399 ALA A C 1
ATOM 3023 O O . ALA A 1 399 ? -2.708 16.483 -4.192 1.00 90.88 399 ALA A O 1
ATOM 3024 N N . LEU A 1 400 ? -1.642 18.199 -3.194 1.00 90.06 400 LEU A N 1
ATOM 3025 C CA . LEU A 1 400 ? -1.138 17.444 -2.057 1.00 90.06 400 LEU A CA 1
ATOM 3026 C C . LEU A 1 400 ? -1.876 17.835 -0.785 1.00 90.06 400 LEU A C 1
ATOM 3028 O O . LEU A 1 400 ? -1.937 19.022 -0.468 1.00 90.06 400 LEU A O 1
ATOM 3032 N N . SER A 1 401 ? -2.326 16.848 -0.019 1.00 87.00 401 SER A N 1
ATOM 3033 C CA . SER A 1 401 ? -2.893 17.044 1.311 1.00 87.00 401 SER A CA 1
ATOM 3034 C C . SER A 1 401 ? -1.935 16.614 2.419 1.00 87.00 401 SER A C 1
ATOM 3036 O O . SER A 1 401 ? -0.971 15.869 2.193 1.00 87.00 401 SER A O 1
ATOM 3038 N N . ARG A 1 402 ? -2.209 17.090 3.643 1.00 78.12 402 ARG A N 1
ATOM 3039 C CA . ARG A 1 402 ? -1.473 16.723 4.871 1.00 78.12 402 ARG A CA 1
ATOM 3040 C C . ARG A 1 402 ? 0.033 16.988 4.738 1.00 78.12 402 ARG A C 1
ATOM 3042 O O . ARG A 1 402 ? 0.855 16.103 4.975 1.00 78.12 402 ARG A O 1
ATOM 3049 N N . VAL A 1 403 ? 0.384 18.196 4.296 1.00 81.69 403 VAL A N 1
ATOM 3050 C CA . VAL A 1 403 ? 1.755 18.521 3.892 1.00 81.69 403 VAL A CA 1
ATOM 3051 C C . VAL A 1 403 ? 2.611 18.910 5.091 1.00 81.69 403 VAL A C 1
ATOM 3053 O O . VAL A 1 403 ? 2.344 19.897 5.778 1.00 81.69 403 VAL A O 1
ATOM 3056 N N . LEU A 1 404 ? 3.678 18.145 5.298 1.00 79.19 404 LEU A N 1
ATOM 3057 C CA . LEU A 1 404 ? 4.670 18.352 6.346 1.00 79.19 404 LEU A CA 1
ATOM 3058 C C . LEU A 1 404 ? 5.972 18.830 5.710 1.00 79.19 404 LEU A C 1
ATOM 3060 O O . LEU A 1 404 ? 6.463 18.217 4.766 1.00 79.19 404 LEU A O 1
ATOM 3064 N N . THR A 1 405 ? 6.553 19.906 6.225 1.00 76.31 405 THR A N 1
ATOM 3065 C CA . THR A 1 405 ? 7.892 20.362 5.830 1.00 76.31 405 THR A CA 1
ATOM 3066 C C . THR A 1 405 ? 8.859 20.178 6.990 1.00 76.31 405 THR A C 1
ATOM 3068 O O . THR A 1 405 ? 8.442 20.190 8.146 1.00 76.31 405 THR A O 1
ATOM 3071 N N . SER A 1 406 ? 10.145 20.002 6.694 1.00 66.25 406 SER A N 1
ATOM 3072 C CA . SER A 1 406 ? 11.198 19.918 7.710 1.00 66.25 406 SER A CA 1
ATOM 3073 C C . SER A 1 406 ? 12.186 21.067 7.538 1.00 66.25 406 SER A C 1
ATOM 3075 O O . SER A 1 406 ? 12.667 21.317 6.431 1.00 66.25 406 SER A O 1
ATOM 3077 N N . ARG A 1 407 ? 12.507 21.770 8.629 1.00 64.12 407 ARG A N 1
ATOM 3078 C CA . ARG A 1 407 ? 13.515 22.837 8.670 1.00 64.12 407 ARG A CA 1
ATOM 3079 C C . ARG A 1 407 ? 14.370 22.702 9.923 1.00 64.12 407 ARG A C 1
ATOM 3081 O O . ARG A 1 407 ? 13.842 22.836 11.020 1.00 64.12 407 ARG A O 1
ATOM 3088 N N . ARG A 1 408 ? 15.690 22.520 9.765 1.00 57.72 408 ARG A N 1
ATOM 3089 C CA . ARG A 1 408 ? 16.670 22.468 10.877 1.00 57.72 408 ARG A CA 1
ATOM 3090 C C . ARG A 1 408 ? 16.156 21.648 12.078 1.00 57.72 408 ARG A C 1
ATOM 3092 O O . ARG A 1 408 ? 16.192 22.124 13.206 1.00 57.72 408 ARG A O 1
ATOM 3099 N N . ASN A 1 409 ? 15.640 20.450 11.799 1.00 57.53 409 ASN A N 1
ATOM 3100 C CA . ASN A 1 409 ? 15.079 19.482 12.756 1.00 57.53 409 ASN A CA 1
ATOM 3101 C C . ASN A 1 409 ? 13.663 19.758 13.292 1.00 57.53 409 ASN A C 1
ATOM 3103 O O . ASN A 1 409 ? 13.131 18.918 14.011 1.00 57.53 409 ASN A O 1
ATOM 3107 N N . ASN A 1 410 ? 13.006 20.849 12.892 1.00 60.25 410 ASN A N 1
ATOM 3108 C CA . ASN A 1 410 ? 11.593 21.076 13.192 1.00 60.25 410 ASN A CA 1
ATOM 3109 C C . ASN A 1 410 ? 10.709 20.658 12.017 1.00 60.25 410 ASN A C 1
ATOM 3111 O O . ASN A 1 410 ? 10.911 21.111 10.889 1.00 60.25 410 ASN A O 1
ATOM 3115 N N . VAL A 1 411 ? 9.701 19.831 12.296 1.00 67.38 411 VAL A N 1
ATOM 3116 C CA . VAL A 1 411 ? 8.638 19.502 11.341 1.00 67.38 411 VAL A CA 1
ATOM 3117 C C . VAL A 1 411 ? 7.487 20.478 11.547 1.00 67.38 411 VAL A C 1
ATOM 3119 O O . VAL A 1 411 ? 6.954 20.575 12.650 1.00 67.38 411 VAL A O 1
ATOM 3122 N N . THR A 1 412 ? 7.091 21.198 10.501 1.00 70.44 412 THR A N 1
ATOM 3123 C CA . THR A 1 412 ? 5.939 22.104 10.548 1.00 70.44 412 THR A CA 1
ATOM 3124 C C . THR A 1 412 ? 4.871 21.671 9.551 1.00 70.44 412 THR A C 1
ATOM 3126 O O . THR A 1 412 ? 5.162 21.191 8.451 1.00 70.44 412 THR A O 1
ATOM 3129 N N . LEU A 1 413 ? 3.606 21.817 9.949 1.00 69.44 413 LEU A N 1
ATOM 3130 C CA . LEU A 1 413 ? 2.472 21.626 9.053 1.00 69.44 413 LEU A CA 1
ATOM 3131 C C . LEU A 1 413 ? 2.373 22.860 8.155 1.00 69.44 413 LEU A C 1
ATOM 3133 O O . LEU A 1 413 ? 2.139 23.962 8.647 1.00 69.44 413 LEU A O 1
ATOM 3137 N N . LEU A 1 414 ? 2.568 22.684 6.848 1.00 64.75 414 LEU A N 1
ATOM 3138 C CA . LEU A 1 414 ? 2.555 23.806 5.906 1.00 64.75 414 LEU A CA 1
ATOM 3139 C C . LEU A 1 414 ? 1.124 24.224 5.508 1.00 64.75 414 LEU A C 1
ATOM 3141 O O . LEU A 1 414 ? 0.932 25.307 4.966 1.00 64.75 414 LEU A O 1
ATOM 3145 N N . GLY A 1 415 ? 0.129 23.364 5.759 1.00 62.31 415 GLY A N 1
ATOM 3146 C CA . GLY A 1 415 ? -1.284 23.594 5.446 1.00 62.31 415 GLY A CA 1
ATOM 3147 C C . GLY A 1 415 ? -2.027 22.312 5.051 1.00 62.31 415 GLY A C 1
ATOM 3148 O O . GLY A 1 415 ? -1.419 21.250 4.887 1.00 62.31 415 GLY A O 1
ATOM 3149 N N . SER A 1 416 ? -3.353 22.410 4.899 1.00 63.62 416 SER A N 1
ATOM 3150 C CA . SER A 1 416 ? -4.211 21.294 4.471 1.00 63.62 416 SER A CA 1
ATOM 3151 C C . SER A 1 416 ? -4.007 20.911 3.004 1.00 63.62 416 SER A C 1
ATOM 3153 O O . SER A 1 416 ? -4.140 19.729 2.699 1.00 63.62 416 SER A O 1
ATOM 3155 N N . LEU A 1 417 ? -3.633 21.866 2.138 1.00 76.94 417 LEU A N 1
ATOM 3156 C CA . LEU A 1 417 ? -3.498 21.680 0.690 1.00 76.94 417 LEU A CA 1
ATOM 3157 C C . LEU A 1 417 ? -2.287 22.441 0.109 1.00 76.94 417 LEU A C 1
ATOM 3159 O O . LEU A 1 417 ? -2.120 23.634 0.363 1.00 76.94 417 LEU A O 1
ATOM 3163 N N . LYS A 1 418 ? -1.465 21.780 -0.718 1.00 85.56 418 LYS A N 1
ATOM 3164 C CA . LYS A 1 418 ? -0.369 22.389 -1.497 1.00 85.56 418 LYS A CA 1
ATOM 3165 C C . LYS A 1 418 ? -0.466 21.986 -2.965 1.00 85.56 418 LYS A C 1
ATOM 3167 O O . LYS A 1 418 ? -0.537 20.802 -3.277 1.00 85.56 418 LYS A O 1
ATOM 3172 N N . MET A 1 419 ? -0.398 22.967 -3.861 1.00 86.25 419 MET A N 1
ATOM 3173 C CA . MET A 1 419 ? -0.421 22.739 -5.308 1.00 86.25 419 MET A CA 1
ATOM 3174 C C . MET A 1 419 ? 0.996 22.699 -5.883 1.00 86.25 419 MET A C 1
ATOM 3176 O O . MET A 1 419 ? 1.815 23.573 -5.595 1.00 86.25 419 MET A O 1
ATOM 3180 N N . LEU A 1 420 ? 1.276 21.711 -6.731 1.00 87.62 420 LEU A N 1
ATOM 3181 C CA . LEU A 1 420 ? 2.513 21.593 -7.503 1.00 87.62 420 LEU A CA 1
ATOM 3182 C C . LEU A 1 420 ? 2.206 21.561 -8.998 1.00 87.62 420 LEU A C 1
ATOM 3184 O O . LEU A 1 420 ? 1.174 21.042 -9.418 1.00 87.62 420 LEU A O 1
ATOM 3188 N N . SER A 1 421 ? 3.124 22.093 -9.803 1.00 87.19 421 SER A N 1
ATOM 3189 C CA . SER A 1 421 ? 3.070 22.016 -11.265 1.00 87.19 421 SER A CA 1
ATOM 3190 C C . SER A 1 421 ? 4.328 21.324 -11.775 1.00 87.19 421 SER A C 1
ATOM 3192 O O . SER A 1 421 ? 5.437 21.780 -11.504 1.00 87.19 421 SER A O 1
ATOM 3194 N N . LEU A 1 422 ? 4.148 20.212 -12.484 1.00 86.56 422 LEU A N 1
ATOM 3195 C CA . LEU A 1 422 ? 5.217 19.342 -12.980 1.00 86.56 422 LEU A CA 1
ATOM 3196 C C . LEU A 1 422 ? 5.099 19.173 -14.500 1.00 86.56 422 LEU A C 1
ATOM 3198 O O . LEU A 1 422 ? 3.993 19.256 -15.040 1.00 86.56 422 LEU A O 1
ATOM 3202 N N . ASP A 1 423 ? 6.206 18.878 -15.190 1.00 84.12 423 ASP A N 1
ATOM 3203 C CA . ASP A 1 423 ? 6.127 18.428 -16.585 1.00 84.12 423 ASP A CA 1
ATOM 3204 C C . ASP A 1 423 ? 5.451 17.054 -16.620 1.00 84.12 423 ASP A C 1
ATOM 3206 O O . ASP A 1 423 ? 5.913 16.095 -16.002 1.00 84.12 423 ASP A O 1
ATOM 3210 N N . HIS A 1 424 ? 4.327 16.949 -17.325 1.00 84.38 424 HIS A N 1
ATOM 3211 C CA . HIS A 1 424 ? 3.515 15.737 -17.331 1.00 84.38 424 HIS A CA 1
ATOM 3212 C C . HIS A 1 424 ? 4.283 14.537 -17.900 1.00 84.38 424 HIS A C 1
ATOM 3214 O O . HIS A 1 424 ? 4.124 13.427 -17.389 1.00 84.38 424 HIS A O 1
ATOM 3220 N N . CYS A 1 425 ? 5.111 14.760 -18.925 1.00 81.56 425 CYS A N 1
ATOM 3221 C CA . CYS A 1 425 ? 5.880 13.698 -19.569 1.00 81.56 425 CYS A CA 1
ATOM 3222 C C . CYS A 1 425 ? 7.261 13.483 -18.936 1.00 81.56 425 CYS A C 1
ATOM 3224 O O . CYS A 1 425 ? 7.717 12.346 -18.882 1.00 81.56 425 CYS A O 1
ATOM 3226 N N . GLY A 1 426 ? 7.901 14.540 -18.435 1.00 76.88 426 GLY A N 1
ATOM 3227 C CA . GLY A 1 426 ? 9.207 14.503 -17.773 1.00 76.88 426 GLY A CA 1
ATOM 3228 C C . GLY A 1 426 ? 9.177 13.969 -16.342 1.00 76.88 426 GLY A C 1
ATOM 3229 O O . GLY A 1 426 ? 10.238 13.806 -15.738 1.00 76.88 426 GLY A O 1
ATOM 3230 N N . CYS A 1 427 ? 7.986 13.692 -15.801 1.00 82.38 427 CYS A N 1
ATOM 3231 C CA . CYS A 1 427 ? 7.812 13.156 -14.460 1.00 82.38 427 CYS A CA 1
ATOM 3232 C C . CYS A 1 427 ? 7.051 11.816 -14.454 1.00 82.38 427 CYS A C 1
ATOM 3234 O O . CYS A 1 427 ? 6.070 11.646 -15.191 1.00 82.38 427 CYS A O 1
ATOM 3236 N N . PRO A 1 428 ? 7.475 10.856 -13.608 1.00 80.00 428 PRO A N 1
ATOM 3237 C CA . PRO A 1 428 ? 6.854 9.538 -13.517 1.00 80.00 428 PRO A CA 1
ATOM 3238 C C . PRO A 1 428 ? 5.389 9.638 -13.061 1.00 80.00 428 PRO A C 1
ATOM 3240 O O . PRO A 1 428 ? 4.973 10.674 -12.526 1.00 80.00 428 PRO A O 1
ATOM 3243 N N . PRO A 1 429 ? 4.562 8.607 -13.307 1.00 81.62 429 PRO A N 1
ATOM 3244 C CA . PRO A 1 429 ? 3.178 8.601 -12.851 1.00 81.62 429 PRO A CA 1
ATOM 3245 C C . PRO A 1 429 ? 3.131 8.630 -11.320 1.00 81.62 429 PRO A C 1
ATOM 3247 O O . PRO A 1 429 ? 3.996 8.073 -10.647 1.00 81.62 429 PRO A O 1
ATOM 3250 N N . LEU A 1 430 ? 2.123 9.315 -10.786 1.00 86.50 430 LEU A N 1
ATOM 3251 C CA . LEU A 1 430 ? 1.842 9.389 -9.355 1.00 86.50 430 LEU A CA 1
ATOM 3252 C C . LEU A 1 430 ? 0.529 8.663 -9.088 1.00 86.50 430 LEU A C 1
ATOM 3254 O O . LEU A 1 430 ? -0.410 8.776 -9.875 1.00 86.50 430 LEU A O 1
ATOM 3258 N N . THR A 1 431 ? 0.455 7.977 -7.958 1.00 85.62 431 THR A N 1
ATOM 3259 C CA . THR A 1 431 ? -0.751 7.257 -7.533 1.00 85.62 431 THR A CA 1
ATOM 3260 C C . THR A 1 431 ? -1.542 8.091 -6.530 1.00 85.62 431 THR A C 1
ATOM 3262 O O . THR A 1 431 ? -0.963 8.607 -5.571 1.00 85.62 431 THR A O 1
ATOM 3265 N N . LEU A 1 432 ? -2.858 8.212 -6.737 1.00 86.31 432 LEU A N 1
ATOM 3266 C CA . LEU A 1 432 ? -3.773 8.844 -5.778 1.00 86.31 432 LEU A CA 1
ATOM 3267 C C . LEU A 1 432 ? -3.717 8.118 -4.425 1.00 86.31 432 LEU A C 1
ATOM 3269 O O . LEU A 1 432 ? -3.564 6.900 -4.371 1.00 86.31 432 LEU A O 1
ATOM 3273 N N . GLY A 1 433 ? -3.802 8.871 -3.332 1.00 85.94 433 GLY A N 1
ATOM 3274 C CA . GLY A 1 433 ? -3.750 8.353 -1.963 1.00 85.94 433 GLY A CA 1
ATOM 3275 C C . GLY A 1 433 ? -2.356 7.952 -1.464 1.00 85.94 433 GLY A C 1
ATOM 3276 O O . GLY A 1 433 ? -2.191 7.753 -0.263 1.00 85.94 433 GLY A O 1
ATOM 3277 N N . ARG A 1 434 ? -1.333 7.874 -2.331 1.00 86.81 434 ARG A N 1
ATOM 3278 C CA . ARG A 1 434 ? 0.047 7.576 -1.909 1.00 86.81 434 ARG A CA 1
ATOM 3279 C C . ARG A 1 434 ? 0.759 8.814 -1.362 1.00 86.81 434 ARG A C 1
ATOM 3281 O O . ARG A 1 434 ? 0.517 9.944 -1.801 1.00 86.81 434 ARG A O 1
ATOM 3288 N N . GLN A 1 435 ? 1.663 8.585 -0.411 1.00 88.38 435 GLN A N 1
ATOM 3289 C CA . GLN A 1 435 ? 2.475 9.624 0.218 1.00 88.38 435 GLN A CA 1
ATOM 3290 C C . GLN A 1 435 ? 3.887 9.636 -0.372 1.00 88.38 435 GLN A C 1
ATOM 3292 O O . GLN A 1 435 ? 4.537 8.598 -0.473 1.00 88.38 435 GLN A O 1
ATOM 3297 N N . TYR A 1 436 ? 4.377 10.825 -0.721 1.00 88.50 436 TYR A N 1
ATOM 3298 C CA . TYR A 1 436 ? 5.701 11.000 -1.316 1.00 88.50 436 TYR A CA 1
ATOM 3299 C C . TYR A 1 436 ? 6.512 12.049 -0.559 1.00 88.50 436 TYR A C 1
ATOM 3301 O O . TYR A 1 436 ? 5.974 13.063 -0.104 1.00 88.50 436 TYR A O 1
ATOM 3309 N N . LEU A 1 437 ? 7.821 11.812 -0.470 1.00 87.81 437 LEU A N 1
ATOM 3310 C CA . LEU A 1 437 ? 8.817 12.825 -0.136 1.00 87.81 437 LEU A CA 1
ATOM 3311 C C . LEU A 1 437 ? 9.230 13.548 -1.416 1.00 87.81 437 LEU A C 1
ATOM 3313 O O . LEU A 1 437 ? 9.582 12.915 -2.410 1.00 87.81 437 LEU A O 1
ATOM 3317 N N . TRP A 1 438 ? 9.253 14.870 -1.347 1.00 88.12 438 TRP A N 1
ATOM 3318 C CA . TRP A 1 438 ? 9.597 15.759 -2.444 1.00 88.12 438 TRP A CA 1
ATOM 3319 C C . TRP A 1 438 ? 10.836 16.556 -2.078 1.00 88.12 438 TRP A C 1
ATOM 3321 O O . TRP A 1 438 ? 10.859 17.196 -1.028 1.00 88.12 438 TRP A O 1
ATOM 3331 N N . ILE A 1 439 ? 11.848 16.537 -2.945 1.00 85.75 439 ILE A N 1
ATOM 3332 C CA . ILE A 1 439 ? 13.092 17.288 -2.763 1.00 85.75 439 ILE A CA 1
ATOM 3333 C C . ILE A 1 439 ? 13.383 18.098 -4.023 1.00 85.75 439 ILE A C 1
ATOM 3335 O O . ILE A 1 439 ? 13.556 17.545 -5.109 1.00 85.75 439 ILE A O 1
ATOM 3339 N N . SER A 1 440 ? 13.494 19.414 -3.872 1.00 83.88 440 SER A N 1
ATOM 3340 C CA . SER A 1 440 ? 13.874 20.315 -4.957 1.00 83.88 440 SER A CA 1
ATOM 3341 C C . SER A 1 440 ? 15.401 20.415 -5.099 1.00 83.88 440 SER A C 1
ATOM 3343 O O . SER A 1 440 ? 16.136 20.685 -4.134 1.00 83.88 440 SER A O 1
ATOM 3345 N N . LYS A 1 441 ? 15.893 20.216 -6.327 1.00 79.25 441 LYS A N 1
ATOM 3346 C CA . LYS A 1 441 ? 17.289 20.413 -6.741 1.00 79.25 441 LYS A CA 1
ATOM 3347 C C . LYS A 1 441 ? 17.354 21.270 -8.007 1.00 79.25 441 LYS A C 1
ATOM 3349 O O . LYS A 1 441 ? 17.554 20.762 -9.108 1.00 79.25 441 LYS A O 1
ATOM 3354 N N . GLY A 1 442 ? 17.206 22.584 -7.846 1.00 77.56 442 GLY A N 1
ATOM 3355 C CA . GLY A 1 442 ? 17.244 23.519 -8.972 1.00 77.56 442 GLY A CA 1
ATOM 3356 C C . GLY A 1 442 ? 16.091 23.238 -9.931 1.00 77.56 442 GLY A C 1
ATOM 3357 O O . GLY A 1 442 ? 14.935 23.426 -9.566 1.00 77.56 442 GLY A O 1
ATOM 3358 N N . THR A 1 443 ? 16.395 22.748 -11.133 1.00 74.81 443 THR A N 1
ATOM 3359 C CA . THR A 1 443 ? 15.371 22.358 -12.110 1.00 74.81 443 THR A CA 1
ATOM 3360 C C . THR A 1 443 ? 14.909 20.906 -11.963 1.00 74.81 443 THR A C 1
ATOM 3362 O O . THR A 1 443 ? 13.979 20.511 -12.640 1.00 74.81 443 THR A O 1
ATOM 3365 N N . THR A 1 444 ? 15.505 20.082 -11.099 1.00 79.62 444 THR A N 1
ATOM 3366 C CA . THR A 1 444 ? 15.108 18.668 -10.948 1.00 79.62 444 THR A CA 1
ATOM 3367 C C . THR A 1 444 ? 14.328 18.441 -9.656 1.00 79.62 444 THR A C 1
ATOM 3369 O O . THR A 1 444 ? 14.709 18.950 -8.599 1.00 79.62 444 THR A O 1
ATOM 3372 N N . TRP A 1 445 ? 13.263 17.643 -9.724 1.00 85.69 445 TRP A N 1
ATOM 3373 C CA . TRP A 1 445 ? 12.537 17.153 -8.551 1.00 85.69 445 TRP A CA 1
ATOM 3374 C C . TRP A 1 445 ? 12.915 15.707 -8.256 1.00 85.69 445 TRP A C 1
ATOM 3376 O O . TRP A 1 445 ? 12.751 14.833 -9.100 1.00 85.69 445 TRP A O 1
ATOM 3386 N N . ILE A 1 446 ? 13.386 15.438 -7.043 1.00 86.56 446 ILE A N 1
ATOM 3387 C CA . ILE A 1 446 ? 13.530 14.070 -6.546 1.00 86.56 446 ILE A CA 1
ATOM 3388 C C . ILE A 1 446 ? 12.264 13.713 -5.780 1.00 86.56 446 ILE A C 1
ATOM 3390 O O . ILE A 1 446 ? 11.826 14.453 -4.897 1.00 86.56 446 ILE A O 1
ATOM 3394 N N . MET A 1 447 ? 11.705 12.560 -6.118 1.00 87.25 447 MET A N 1
ATOM 3395 C CA . MET A 1 447 ? 10.535 11.978 -5.484 1.00 87.25 447 MET A CA 1
ATOM 3396 C C . MET A 1 447 ? 10.918 10.648 -4.845 1.00 87.25 447 MET A C 1
ATOM 3398 O O . MET A 1 447 ? 11.625 9.854 -5.462 1.00 87.25 447 MET A O 1
ATOM 3402 N N . VAL A 1 448 ? 10.431 10.381 -3.637 1.00 85.88 448 VAL A N 1
ATOM 3403 C CA . VAL A 1 448 ? 10.564 9.069 -2.986 1.00 85.88 448 VAL A CA 1
ATOM 3404 C C . VAL A 1 448 ? 9.182 8.612 -2.543 1.00 85.88 448 VAL A C 1
ATOM 3406 O O . VAL A 1 448 ? 8.513 9.335 -1.806 1.00 85.88 448 VAL A O 1
ATOM 3409 N N . ASP A 1 449 ? 8.750 7.438 -3.007 1.00 84.38 449 ASP A N 1
ATOM 3410 C CA . ASP A 1 449 ? 7.506 6.808 -2.546 1.00 84.38 449 ASP A CA 1
ATOM 3411 C C . ASP A 1 449 ? 7.703 6.298 -1.111 1.00 84.38 449 ASP A C 1
ATOM 3413 O O . ASP A 1 449 ? 8.636 5.540 -0.832 1.00 84.38 449 ASP A O 1
ATOM 3417 N N . LEU A 1 450 ? 6.852 6.757 -0.192 1.00 81.12 450 LEU A N 1
ATOM 3418 C CA . LEU A 1 450 ? 6.905 6.409 1.227 1.00 81.12 450 LEU A CA 1
ATOM 3419 C C . LEU A 1 450 ? 5.878 5.337 1.612 1.00 81.12 450 LEU A C 1
ATOM 3421 O O . LEU A 1 450 ? 5.803 4.965 2.780 1.00 81.12 450 LEU A O 1
ATOM 3425 N N . SER A 1 451 ? 5.098 4.825 0.656 1.00 69.94 451 SER A N 1
ATOM 3426 C CA . SER A 1 451 ? 3.966 3.925 0.920 1.00 69.94 451 SER A CA 1
ATOM 3427 C C . SER A 1 451 ? 4.381 2.587 1.542 1.00 69.94 451 SER A C 1
ATOM 3429 O O . SER A 1 451 ? 3.590 1.968 2.242 1.00 69.94 451 SER A O 1
ATOM 3431 N N . ALA A 1 452 ? 5.627 2.156 1.326 1.00 63.09 452 ALA A N 1
ATOM 3432 C CA . ALA A 1 452 ? 6.190 0.937 1.911 1.00 63.09 452 ALA A CA 1
ATOM 3433 C C . ALA A 1 452 ? 6.888 1.164 3.270 1.00 63.09 452 ALA A C 1
ATOM 3435 O O . ALA A 1 452 ? 7.460 0.231 3.829 1.00 63.09 452 ALA A O 1
ATOM 3436 N N . ILE A 1 453 ? 6.899 2.394 3.799 1.00 66.75 453 ILE A N 1
ATOM 3437 C CA . ILE A 1 453 ? 7.646 2.742 5.014 1.00 66.75 453 ILE A CA 1
ATOM 3438 C C . ILE A 1 453 ? 6.692 2.860 6.201 1.00 66.75 453 ILE A C 1
ATOM 3440 O O . ILE A 1 453 ? 5.854 3.759 6.273 1.00 66.75 453 ILE A O 1
ATOM 3444 N N . HIS A 1 454 ? 6.886 1.990 7.190 1.00 57.00 454 HIS A N 1
ATOM 3445 C CA . HIS A 1 454 ? 6.194 2.065 8.470 1.00 57.00 454 HIS A CA 1
ATOM 3446 C C . HIS A 1 454 ? 6.777 3.238 9.291 1.00 57.00 454 HIS A C 1
ATOM 3448 O O . HIS A 1 454 ? 7.848 3.124 9.878 1.00 57.00 454 HIS A O 1
ATOM 3454 N N . SER A 1 455 ? 6.084 4.383 9.309 1.00 63.53 455 SER A N 1
ATOM 3455 C CA . SER A 1 455 ? 6.496 5.675 9.910 1.00 63.53 455 SER A CA 1
ATOM 3456 C C . SER A 1 455 ? 7.530 6.505 9.113 1.00 63.53 455 SER A C 1
ATOM 3458 O O . SER A 1 455 ? 8.683 6.673 9.527 1.00 63.53 455 SER A O 1
ATOM 3460 N N . PRO A 1 456 ? 7.112 7.131 7.995 1.00 63.75 456 PRO A N 1
ATOM 3461 C CA . PRO A 1 456 ? 8.009 7.880 7.111 1.00 63.75 456 PRO A CA 1
ATOM 3462 C C . PRO A 1 456 ? 8.687 9.085 7.773 1.00 63.75 456 PRO A C 1
ATOM 3464 O O . PRO A 1 456 ? 9.847 9.380 7.492 1.00 63.75 456 PRO A O 1
ATOM 3467 N N . VAL A 1 457 ? 7.989 9.773 8.683 1.00 63.34 457 VAL A N 1
ATOM 3468 C CA . VAL A 1 457 ? 8.520 10.950 9.392 1.00 63.34 457 VAL A CA 1
ATOM 3469 C C . VAL A 1 457 ? 9.688 10.563 10.300 1.00 63.34 457 VAL A C 1
ATOM 3471 O O . VAL A 1 457 ? 10.712 11.244 10.295 1.00 63.34 457 VAL A O 1
ATOM 3474 N N . HIS A 1 458 ? 9.581 9.445 11.026 1.00 61.75 458 HIS A N 1
ATOM 3475 C CA . HIS A 1 458 ? 10.667 8.960 11.877 1.00 61.75 458 HIS A CA 1
ATOM 3476 C C . HIS A 1 458 ? 11.891 8.557 11.042 1.00 61.75 458 HIS A C 1
ATOM 3478 O O . HIS A 1 458 ? 13.003 8.976 11.354 1.00 61.75 458 HIS A O 1
ATOM 3484 N N . SER A 1 459 ? 11.692 7.817 9.943 1.00 64.25 459 SER A N 1
ATOM 3485 C CA . SER A 1 459 ? 12.778 7.411 9.036 1.00 64.25 459 SER A CA 1
ATOM 3486 C C . SER A 1 459 ? 13.505 8.591 8.381 1.00 64.25 459 SER A C 1
ATOM 3488 O O . SER A 1 459 ? 14.694 8.490 8.073 1.00 64.25 459 SER A O 1
ATOM 3490 N N . LEU A 1 460 ? 12.805 9.705 8.149 1.00 65.62 460 LEU A N 1
ATOM 3491 C CA . LEU A 1 460 ? 13.398 10.935 7.622 1.00 65.62 460 LEU A CA 1
ATOM 3492 C C . LEU A 1 460 ? 14.192 11.681 8.697 1.00 65.62 460 LEU A C 1
ATOM 3494 O O . LEU A 1 460 ? 15.327 12.080 8.441 1.00 65.62 460 LEU A O 1
ATOM 3498 N N . LEU A 1 461 ? 13.629 11.830 9.901 1.00 62.69 461 LEU A N 1
ATOM 3499 C CA . LEU A 1 461 ? 14.291 12.511 11.017 1.00 62.69 461 LEU A CA 1
ATOM 3500 C C . LEU A 1 461 ? 15.548 11.767 11.475 1.00 62.69 461 LEU A C 1
ATOM 3502 O O . LEU A 1 461 ? 16.587 12.394 11.662 1.00 62.69 461 LEU A O 1
ATOM 3506 N N . SER A 1 462 ? 15.504 10.435 11.571 1.00 62.28 462 SER A N 1
ATOM 3507 C CA . SER A 1 462 ? 16.651 9.635 12.017 1.00 62.28 462 SER A CA 1
ATOM 3508 C C . SER A 1 462 ? 17.871 9.761 11.100 1.00 62.28 462 SER A C 1
ATOM 3510 O O . SER A 1 462 ? 18.996 9.593 11.556 1.00 62.28 462 SER A O 1
ATOM 3512 N N . ARG A 1 463 ? 17.677 10.070 9.810 1.00 66.44 463 ARG A N 1
ATOM 3513 C CA . ARG A 1 463 ? 18.782 10.272 8.857 1.00 66.44 463 ARG A CA 1
ATOM 3514 C C . ARG A 1 463 ? 19.480 11.621 9.013 1.00 66.44 463 ARG A C 1
ATOM 3516 O O . ARG A 1 463 ? 20.610 11.741 8.562 1.00 66.44 463 ARG A O 1
ATOM 3523 N N . CYS A 1 464 ? 18.839 12.606 9.640 1.00 62.97 464 CYS A N 1
ATOM 3524 C CA . CYS A 1 464 ? 19.414 13.933 9.880 1.00 62.97 464 CYS A CA 1
ATOM 3525 C C . CYS A 1 464 ? 20.044 14.101 11.267 1.00 62.97 464 CYS A C 1
ATOM 3527 O O . CYS A 1 464 ? 20.555 15.176 11.567 1.00 62.97 464 CYS A O 1
ATOM 3529 N N . TYR A 1 465 ? 20.008 13.051 12.092 1.00 53.97 465 TYR A N 1
ATOM 3530 C CA . TYR A 1 465 ? 20.531 13.020 13.461 1.00 53.97 465 TYR A CA 1
ATOM 3531 C C . TYR A 1 465 ? 21.888 12.295 13.595 1.00 53.97 465 TYR A C 1
ATOM 3533 O O . TYR A 1 465 ? 22.278 11.955 14.711 1.00 53.97 465 TYR A O 1
ATOM 3541 N N . LEU A 1 466 ? 22.597 12.060 12.482 1.00 44.78 466 LEU A N 1
ATOM 3542 C CA . LEU A 1 466 ? 23.957 11.503 12.455 1.00 44.78 466 LEU A CA 1
ATOM 3543 C C . LEU A 1 466 ? 24.990 12.558 12.068 1.00 44.78 466 LEU A C 1
ATOM 3545 O O . LEU A 1 466 ? 24.750 13.2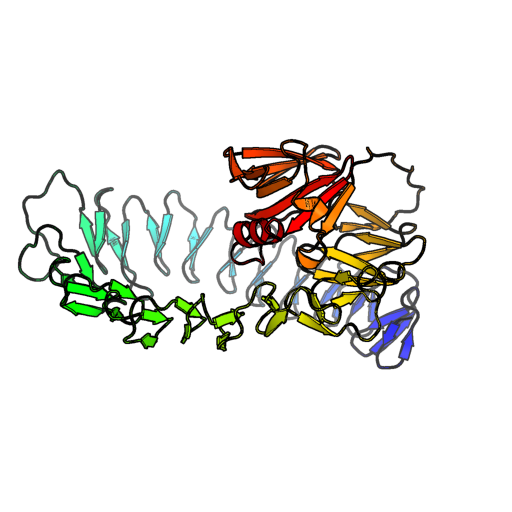58 11.055 1.00 44.78 466 LEU A O 1
#

Mean predicted aligned error: 19.19 Å

InterPro domains:
  IPR055284 Galaxin-like [PTHR34490] (4-340)
  IPR056601 Galaxin-like repeats domain [PF24748] (4-128)
  IPR056601 Galaxin-like repeats domain [PF24748] (174-307)

Secondary structure (DSSP, 8-state):
-EEETTEEE-TTT-EE-TTS-EE--SSTT-EEETTEEE-TTT-EEETTEEESSTT-EEETTEEE-TTT-EEETTEEESS-TTT-EEETTEEE-TTTEEEETTEEEE--TTEEEETTEEEETTTEEEESSGGG-EEEE-SSTTEEEETTEEEE--TT---S-S-SSSS---TT-EEETTEEE-TTTEEEETTEEEE--STT-EEETTEEE-TTT-EEETTEEES-TTPEEETTEEE-TTT-EEETTEEETT---TTEEEETTEEEETT-TTEEEETTEEEE-TT--TTT-EEETTEEES-TTTEEEEE-SS-EEEEE--TTEEEETTEEEETTTEEEETTEEEE--SS--------S-EEEEE-GGG--HHHHH---STTSEEEEEEEEEEEETTEEEEEEEEEEEEETTEEEEEEEEEEEEEETTTS----TT-EEEEEEETTEEEEEE-TT-SSHHHHHHHHT--

Sequence (466 aa):
MGICAGNTYARWREVCCEDGSILTPGDPSMQCCGGRVFVPKHFSCCSGSLFHEPGLSCCNGIPYNPVNSSCCLGRVTNISEMVSDCCESVAYNPVTQVCCDGHIHPLLPHSDCCHKELFDTETKLCCGRLSSRVVVDRPSKHHVCCGNISYNHSPLKSPWTERCVAGRGLPEGKCCGSVGYDPRTHICCGGQLSEKTPDKLECAEDGPYYPPLDTKCGSILYNEPGQHCCGHQTYRPEKDLCCEGHRWRGERRPGMGCCGALPYDSADPHLRCCSGNLHKLRGLNRDRVGCCGTHLITDRRQQQCCSSPDMQLPYPRQPGFSCCGHFYYNASQHSCCAGLLRGHPGKASIPIAGNNLSCELLTLDNLKTHDLCNKTVENSVFVGTVESMAVRNRTRHVALSRVLTSRRNNVTLLGSLKMLSLDHCGCPPLTLGRQYLWISKGTTWIMVDLSAIHSPVHSLLSRCYL

Organism: NCBI:txid121402

pLDDT: mean 78.64, std 13.0, range [34.47, 94.88]